Protein AF-0000000068186799 (afdb_homodimer)

Structure (mmCIF, N/CA/C/O backbone):
data_AF-0000000068186799-model_v1
#
loop_
_entity.id
_entity.type
_entity.pdbx_description
1 polymer 'Sepiapterin reductase'
#
loop_
_atom_site.group_PDB
_atom_site.id
_atom_site.type_symbol
_atom_site.label_atom_id
_atom_site.label_alt_id
_atom_site.label_comp_id
_atom_site.label_asym_id
_atom_site.label_entity_id
_atom_site.label_seq_id
_atom_site.pdbx_PDB_ins_code
_atom_site.Cartn_x
_atom_site.Cartn_y
_atom_site.Cartn_z
_atom_site.occupancy
_atom_site.B_iso_or_equiv
_atom_site.auth_seq_id
_atom_site.auth_comp_id
_atom_site.auth_asym_id
_atom_site.auth_atom_id
_atom_site.pdbx_PDB_model_num
ATOM 1 N N . MET A 1 1 ? 5.91 23.859 26.328 1 70.94 1 MET A N 1
ATOM 2 C CA . MET A 1 1 ? 6.125 25.172 25.75 1 70.94 1 MET A CA 1
ATOM 3 C C . MET A 1 1 ? 4.809 25.781 25.281 1 70.94 1 MET A C 1
ATOM 5 O O . MET A 1 1 ? 3.934 25.078 24.781 1 70.94 1 MET A O 1
ATOM 9 N N . PRO A 1 2 ? 4.645 27.031 25.562 1 89.44 2 PRO A N 1
ATOM 10 C CA . PRO A 1 2 ? 3.4 27.672 25.125 1 89.44 2 PRO A CA 1
ATOM 11 C C . PRO A 1 2 ? 3.221 27.641 23.609 1 89.44 2 PRO A C 1
ATOM 13 O O . PRO A 1 2 ? 4.199 27.719 22.875 1 89.44 2 PRO A O 1
ATOM 16 N N . VAL A 1 3 ? 2.021 27.391 23.141 1 94.75 3 VAL A N 1
ATOM 17 C CA . VAL A 1 3 ? 1.684 27.422 21.719 1 94.75 3 VAL A CA 1
ATOM 18 C C . VAL A 1 3 ? 1.027 28.766 21.375 1 94.75 3 VAL A C 1
ATOM 20 O O . VAL A 1 3 ? -0.119 29.016 21.75 1 94.75 3 VAL A O 1
ATOM 23 N N . THR A 1 4 ? 1.77 29.609 20.719 1 95.75 4 THR A N 1
ATOM 24 C CA . THR A 1 4 ? 1.257 30.922 20.344 1 95.75 4 THR A CA 1
ATOM 25 C C . THR A 1 4 ? 0.838 30.953 18.875 1 95.75 4 THR A C 1
ATOM 27 O O . THR A 1 4 ? -0.163 31.578 18.531 1 95.75 4 THR A O 1
ATOM 30 N N . ASN A 1 5 ? 1.596 30.312 18.031 1 96.44 5 ASN A N 1
ATOM 31 C CA . ASN A 1 5 ? 1.354 30.266 16.594 1 96.44 5 ASN A CA 1
ATOM 32 C C . ASN A 1 5 ? 1.252 28.828 16.094 1 96.44 5 ASN A C 1
ATOM 34 O O . ASN A 1 5 ? 2.148 28.016 16.328 1 96.44 5 ASN A O 1
ATOM 38 N N . LEU A 1 6 ? 0.117 28.547 15.344 1 96.62 6 LEU A N 1
ATOM 39 C CA . LEU A 1 6 ? -0.146 27.219 14.797 1 96.62 6 LEU A CA 1
ATOM 40 C C . LEU A 1 6 ? -0.21 27.25 13.273 1 96.62 6 LEU A C 1
ATOM 42 O O . LEU A 1 6 ? -0.893 28.109 12.703 1 96.62 6 LEU A O 1
ATOM 46 N N . LEU A 1 7 ? 0.562 26.406 12.648 1 97.44 7 LEU A N 1
ATOM 47 C CA . LEU A 1 7 ? 0.401 26.125 11.227 1 97.44 7 LEU A CA 1
ATOM 48 C C . LEU A 1 7 ? -0.341 24.812 11.008 1 97.44 7 LEU A C 1
ATOM 50 O O . LEU A 1 7 ? 0.092 23.766 11.492 1 97.44 7 LEU A O 1
ATOM 54 N N . LEU A 1 8 ? -1.488 24.875 10.336 1 98 8 LEU A N 1
ATOM 55 C CA . LEU A 1 8 ? -2.32 23.719 10.023 1 98 8 LEU A CA 1
ATOM 56 C C . LEU A 1 8 ? -2.426 23.516 8.516 1 98 8 LEU A C 1
ATOM 58 O O . LEU A 1 8 ? -2.875 24.406 7.797 1 98 8 LEU A O 1
ATOM 62 N N . VAL A 1 9 ? -1.912 22.422 8.047 1 98.12 9 VAL A N 1
ATOM 63 C CA . VAL A 1 9 ? -2.035 22.047 6.641 1 98.12 9 VAL A CA 1
ATOM 64 C C . VAL A 1 9 ? -2.943 20.828 6.508 1 98.12 9 VAL A C 1
ATOM 66 O O . VAL A 1 9 ? -2.709 19.797 7.145 1 98.12 9 VAL A O 1
ATOM 69 N N . ILE A 1 10 ? -4.016 20.938 5.73 1 98.44 10 ILE A N 1
ATOM 70 C CA . ILE A 1 10 ? -4.969 19.844 5.586 1 98.44 10 ILE A CA 1
ATOM 71 C C . ILE A 1 10 ? -5.191 19.547 4.105 1 98.44 10 ILE A C 1
ATOM 73 O O . ILE A 1 10 ? -5.512 20.438 3.326 1 98.44 10 ILE A O 1
ATOM 77 N N . THR A 1 11 ? -4.984 18.312 3.729 1 98.12 11 THR A N 1
ATOM 78 C CA . THR A 1 11 ? -5.406 17.875 2.402 1 98.12 11 THR A CA 1
ATOM 79 C C . THR A 1 11 ? -6.832 17.328 2.439 1 98.12 11 THR A C 1
ATOM 81 O O . THR A 1 11 ? -7.254 16.766 3.443 1 98.12 11 THR A O 1
ATOM 84 N N . GLY A 1 12 ? -7.562 17.484 1.338 1 95.94 12 GLY A N 1
ATOM 85 C CA . GLY A 1 12 ? -8.953 17.047 1.319 1 95.94 12 GLY A CA 1
ATOM 86 C C . GLY A 1 12 ? -9.836 17.844 2.26 1 95.94 12 GLY A C 1
ATOM 87 O O . GLY A 1 12 ? -10.625 17.266 3.018 1 95.94 12 GLY A O 1
ATOM 88 N N . ALA A 1 13 ? -9.672 19.125 2.24 1 96.5 13 ALA A N 1
ATOM 89 C CA . ALA A 1 13 ? -10.297 19.969 3.246 1 96.5 13 ALA A CA 1
ATOM 90 C C . ALA A 1 13 ? -11.609 20.562 2.73 1 96.5 13 ALA A C 1
ATOM 92 O O . ALA A 1 13 ? -12.219 21.406 3.387 1 96.5 13 ALA A O 1
ATOM 93 N N . SER A 1 14 ? -12.078 20.141 1.582 1 94.19 14 SER A N 1
ATOM 94 C CA . SER A 1 14 ? -13.203 20.812 0.94 1 94.19 14 SER A CA 1
ATOM 95 C C . SER A 1 14 ? -14.531 20.266 1.456 1 94.19 14 SER A C 1
ATOM 97 O O . SER A 1 14 ? -15.586 20.844 1.207 1 94.19 14 SER A O 1
ATOM 99 N N . ARG A 1 15 ? -14.547 19.125 2.096 1 89.19 15 ARG A N 1
ATOM 100 C CA . ARG A 1 15 ? -15.789 18.531 2.576 1 89.19 15 ARG A CA 1
ATOM 101 C C . ARG A 1 15 ? -15.508 17.469 3.635 1 89.19 15 ARG A C 1
ATOM 103 O O . ARG A 1 15 ? -14.352 17.203 3.961 1 89.19 15 ARG A O 1
ATOM 110 N N . GLY A 1 16 ? -16.562 17.031 4.273 1 90.31 16 GLY A N 1
ATOM 111 C CA . GLY A 1 16 ? -16.484 15.859 5.137 1 90.31 16 GLY A CA 1
ATOM 112 C C . GLY A 1 16 ? -15.602 16.062 6.348 1 90.31 16 GLY A C 1
ATOM 113 O O . GLY A 1 16 ? -15.719 17.078 7.047 1 90.31 16 GLY A O 1
ATOM 114 N N . LEU A 1 17 ? -14.82 15.062 6.59 1 90.25 17 LEU A N 1
ATOM 115 C CA . LEU A 1 17 ? -13.961 15.07 7.766 1 90.25 17 LEU A CA 1
ATOM 116 C C . LEU A 1 17 ? -12.922 16.188 7.672 1 90.25 17 LEU A C 1
ATOM 118 O O . LEU A 1 17 ? -12.586 16.812 8.68 1 90.25 17 LEU A O 1
ATOM 122 N N . GLY A 1 18 ? -12.43 16.422 6.402 1 95.06 18 GLY A N 1
ATOM 123 C CA . GLY A 1 18 ? -11.453 17.484 6.223 1 95.06 18 GLY A CA 1
ATOM 124 C C . GLY A 1 18 ? -11.969 18.844 6.648 1 95.06 18 GLY A C 1
ATOM 125 O O . GLY A 1 18 ? -11.258 19.594 7.324 1 95.06 18 GLY A O 1
ATOM 126 N N . ARG A 1 19 ? -13.156 19.125 6.273 1 94.81 19 ARG A N 1
ATOM 127 C CA . ARG A 1 19 ? -13.781 20.375 6.676 1 94.81 19 ARG A CA 1
ATOM 128 C C . ARG A 1 19 ? -14 20.422 8.188 1 94.81 19 ARG A C 1
ATOM 130 O O . ARG A 1 19 ? -13.734 21.453 8.828 1 94.81 19 ARG A O 1
ATOM 137 N N . ALA A 1 20 ? -14.438 19.297 8.719 1 93.31 20 ALA A N 1
ATOM 138 C CA . ALA A 1 20 ? -14.695 19.219 10.156 1 93.31 20 ALA A CA 1
ATOM 139 C C . ALA A 1 20 ? -13.414 19.438 10.953 1 93.31 20 ALA A C 1
ATOM 141 O O . ALA A 1 20 ? -13.422 20.141 11.969 1 93.31 20 ALA A O 1
ATOM 142 N N . ILE A 1 21 ? -12.344 18.875 10.5 1 95.62 21 ILE A N 1
ATOM 143 C CA . ILE A 1 21 ? -11.062 19.016 11.172 1 95.62 21 ILE A CA 1
ATOM 144 C C . ILE A 1 21 ? -10.594 20.469 11.102 1 95.62 21 ILE A C 1
ATOM 146 O O . ILE A 1 21 ? -10.164 21.047 12.102 1 95.62 21 ILE A O 1
ATOM 150 N N . ALA A 1 22 ? -10.719 21.047 9.898 1 96.56 22 ALA A N 1
ATOM 151 C CA . ALA A 1 22 ? -10.328 22.438 9.734 1 96.56 22 ALA A CA 1
ATOM 152 C C . ALA A 1 22 ? -11.109 23.344 10.688 1 96.56 22 ALA A C 1
ATOM 154 O O . ALA A 1 22 ? -10.516 24.172 11.383 1 96.56 22 ALA A O 1
ATOM 155 N N . ASN A 1 23 ? -12.344 23.141 10.75 1 94 23 ASN A N 1
ATOM 156 C CA . ASN A 1 23 ? -13.211 23.922 11.617 1 94 23 ASN A CA 1
ATOM 157 C C . ASN A 1 23 ? -12.844 23.734 13.094 1 94 23 ASN A C 1
ATOM 159 O O . ASN A 1 23 ? -12.82 24.703 13.852 1 94 23 ASN A O 1
ATOM 163 N N . GLU A 1 24 ? -12.609 22.547 13.445 1 93.38 24 GLU A N 1
ATOM 164 C CA . GLU A 1 24 ? -12.297 22.234 14.836 1 93.38 24 GLU A CA 1
ATOM 165 C C . GLU A 1 24 ? -10.953 22.844 15.25 1 93.38 24 GLU A C 1
ATOM 167 O O . GLU A 1 24 ? -10.852 23.453 16.312 1 93.38 24 GLU A O 1
ATOM 172 N N . PHE A 1 25 ? -9.938 22.719 14.414 1 94.62 25 PHE A N 1
ATOM 173 C CA . PHE A 1 25 ? -8.594 23.188 14.734 1 94.62 25 PHE A CA 1
ATOM 174 C C . PHE A 1 25 ? -8.547 24.719 14.75 1 94.62 25 PHE A C 1
ATOM 176 O O . PHE A 1 25 ? -7.711 25.312 15.438 1 94.62 25 PHE A O 1
ATOM 183 N N . CYS A 1 26 ? -9.398 25.344 13.992 1 93.25 26 CYS A N 1
ATOM 184 C CA . CYS A 1 26 ? -9.43 26.797 13.938 1 93.25 26 CYS A CA 1
ATOM 185 C C . CYS A 1 26 ? -10.445 27.359 14.93 1 93.25 26 CYS A C 1
ATOM 187 O O . CYS A 1 26 ? -10.594 28.578 15.062 1 93.25 26 CYS A O 1
ATOM 189 N N . GLY A 1 27 ? -11.125 26.484 15.633 1 87.62 27 GLY A N 1
ATOM 190 C CA . GLY A 1 27 ? -12.219 26.875 16.516 1 87.62 27 GLY A CA 1
ATOM 191 C C . GLY A 1 27 ? -11.773 27.188 17.922 1 87.62 27 GLY A C 1
ATOM 192 O O . GLY A 1 27 ? -10.602 26.984 18.266 1 87.62 27 GLY A O 1
ATOM 193 N N . PRO A 1 28 ? -12.703 27.656 18.688 1 81.06 28 PRO A N 1
ATOM 194 C CA . PRO A 1 28 ? -12.383 28.094 20.047 1 81.06 28 PRO A CA 1
ATOM 195 C C . PRO A 1 28 ? -12 26.938 20.969 1 81.06 28 PRO A C 1
ATOM 197 O O . PRO A 1 28 ? -11.336 27.156 21.984 1 81.06 28 PRO A O 1
ATOM 200 N N . SER A 1 29 ? -12.398 25.766 20.578 1 79.94 29 SER A N 1
ATOM 201 C CA . SER A 1 29 ? -12.078 24.625 21.422 1 79.94 29 SER A CA 1
ATOM 202 C C . SER A 1 29 ? -10.57 24.422 21.547 1 79.94 29 SER A C 1
ATOM 204 O O . SER A 1 29 ? -10.07 24.031 22.594 1 79.94 29 SER A O 1
ATOM 206 N N . LEU A 1 30 ? -9.836 24.75 20.594 1 84.19 30 LEU A N 1
ATOM 207 C CA . LEU A 1 30 ? -8.391 24.562 20.609 1 84.19 30 LEU A CA 1
ATOM 208 C C . LEU A 1 30 ? -7.723 25.516 21.594 1 84.19 30 LEU A C 1
ATOM 210 O O . LEU A 1 30 ? -6.711 25.156 22.203 1 84.19 30 LEU A O 1
ATOM 214 N N . SER A 1 31 ? -8.398 26.641 21.797 1 80.81 31 SER A N 1
ATOM 215 C CA . SER A 1 31 ? -7.867 27.625 22.734 1 80.81 31 SER A CA 1
ATOM 216 C C . SER A 1 31 ? -7.891 27.094 24.172 1 80.81 31 SER A C 1
ATOM 218 O O . SER A 1 31 ? -7.09 27.531 25 1 80.81 31 SER A O 1
ATOM 220 N N . GLY A 1 32 ? -8.797 26.188 24.328 1 84.12 32 GLY A N 1
ATOM 221 C CA . GLY A 1 32 ? -8.82 25.547 25.641 1 84.12 32 GLY A CA 1
ATOM 222 C C . GLY A 1 32 ? -7.582 24.719 25.922 1 84.12 32 GLY A C 1
ATOM 223 O O . GLY A 1 32 ? -7.094 24.688 27.062 1 84.12 32 GLY A O 1
ATOM 224 N N . TYR A 1 33 ? -7.008 24.172 24.938 1 87.69 33 TYR A N 1
ATOM 225 C CA . TYR A 1 33 ? -5.805 23.359 25.062 1 87.69 33 TYR A CA 1
ATOM 226 C C . TYR A 1 33 ? -4.551 24.219 25.031 1 87.69 33 TYR A C 1
ATOM 228 O O . TYR A 1 33 ? -3.545 23.891 25.672 1 87.69 33 TYR A O 1
ATOM 236 N N . TRP A 1 34 ? -4.617 25.25 24.281 1 92 34 TRP A N 1
ATOM 237 C CA . TRP A 1 34 ? -3.494 26.156 24.125 1 92 34 TRP A CA 1
ATOM 238 C C . TRP A 1 34 ? -3.908 27.594 24.469 1 92 34 TRP A C 1
ATOM 240 O O . TRP A 1 34 ? -4.191 28.391 23.578 1 92 34 TRP A O 1
ATOM 250 N N . PRO A 1 35 ? -3.826 27.922 25.781 1 89.94 35 PRO A N 1
ATOM 251 C CA . PRO A 1 35 ? -4.316 29.234 26.234 1 89.94 35 PRO A CA 1
ATOM 252 C C . PRO A 1 35 ? -3.539 30.391 25.625 1 89.94 35 PRO A C 1
ATOM 254 O O . PRO A 1 35 ? -4.047 31.516 25.562 1 89.94 35 PRO A O 1
ATOM 257 N N . SER A 1 36 ? -2.328 30.188 25.188 1 93.88 36 SER A N 1
ATOM 258 C CA . SER A 1 36 ? -1.491 31.266 24.641 1 93.88 36 SER A CA 1
ATOM 259 C C . SER A 1 36 ? -1.662 31.391 23.125 1 93.88 36 SER A C 1
ATOM 261 O O . SER A 1 36 ? -0.997 32.219 22.484 1 93.88 36 SER A O 1
ATOM 263 N N . LEU A 1 37 ? -2.502 30.578 22.547 1 94.38 37 LEU A N 1
ATOM 264 C CA . LEU A 1 37 ? -2.701 30.578 21.094 1 94.38 37 LEU A CA 1
ATOM 265 C C . LEU A 1 37 ? -3.252 31.922 20.625 1 94.38 37 LEU A C 1
ATOM 267 O O . LEU A 1 37 ? -4.258 32.406 21.141 1 94.38 37 LEU A O 1
ATOM 271 N N . ARG A 1 38 ? -2.596 32.5 19.625 1 93.31 38 ARG A N 1
ATOM 272 C CA . ARG A 1 38 ? -3.006 33.812 19.125 1 93.31 38 ARG A CA 1
ATOM 273 C C . ARG A 1 38 ? -3.188 33.812 17.609 1 93.31 38 ARG A C 1
ATOM 275 O O . ARG A 1 38 ? -3.994 34.562 17.078 1 93.31 38 ARG A O 1
ATOM 282 N N . TYR A 1 39 ? -2.447 32.875 17 1 94.94 39 TYR A N 1
ATOM 283 C CA . TYR A 1 39 ? -2.453 32.906 15.531 1 94.94 39 TYR A CA 1
ATOM 284 C C . TYR A 1 39 ? -2.562 31.484 14.977 1 94.94 39 TYR A C 1
ATOM 286 O O . TYR A 1 39 ? -1.921 30.562 15.484 1 94.94 39 TYR A O 1
ATOM 294 N N . ILE A 1 40 ? -3.43 31.328 13.969 1 96.25 40 ILE A N 1
ATOM 295 C CA . ILE A 1 40 ? -3.541 30.078 13.227 1 96.25 40 ILE A CA 1
ATOM 296 C C . ILE A 1 40 ? -3.455 30.359 11.727 1 96.25 40 ILE A C 1
ATOM 298 O O . ILE A 1 40 ? -4.199 31.188 11.203 1 96.25 40 ILE A O 1
ATOM 302 N N . ARG A 1 41 ? -2.545 29.781 11.094 1 96.94 41 ARG A N 1
ATOM 303 C CA . ARG A 1 41 ? -2.555 29.719 9.641 1 96.94 41 ARG A CA 1
ATOM 304 C C . ARG A 1 41 ? -3.047 28.359 9.148 1 96.94 41 ARG A C 1
ATOM 306 O O . ARG A 1 41 ? -2.383 27.344 9.352 1 96.94 41 ARG A O 1
ATOM 313 N N . ALA A 1 42 ? -4.18 28.375 8.547 1 97.81 42 ALA A N 1
ATOM 314 C CA . ALA A 1 42 ? -4.781 27.156 8.008 1 97.81 42 ALA A CA 1
ATOM 315 C C . ALA A 1 42 ? -4.609 27.094 6.492 1 97.81 42 ALA A C 1
ATOM 317 O O . ALA A 1 42 ? -5.203 27.891 5.758 1 97.81 42 ALA A O 1
ATOM 318 N N . VAL A 1 43 ? -3.785 26.172 6.062 1 98.25 43 VAL A N 1
ATOM 319 C CA . VAL A 1 43 ? -3.576 25.922 4.641 1 98.25 43 VAL A CA 1
ATOM 320 C C . VAL A 1 43 ? -4.441 24.734 4.191 1 98.25 43 VAL A C 1
ATOM 322 O O . VAL A 1 43 ? -4.172 23.594 4.551 1 98.25 43 VAL A O 1
ATOM 325 N N . LEU A 1 44 ? -5.465 25.031 3.41 1 98.5 44 LEU A N 1
ATOM 326 C CA . LEU A 1 44 ? -6.453 24.047 2.996 1 98.5 44 LEU A CA 1
ATOM 327 C C . LEU A 1 44 ? -6.246 23.656 1.538 1 98.5 44 LEU A C 1
ATOM 329 O O . LEU A 1 44 ? -6.258 24.516 0.651 1 98.5 44 LEU A O 1
ATOM 333 N N . ILE A 1 45 ? -6.027 22.391 1.351 1 98.19 45 ILE A N 1
ATOM 334 C CA . ILE A 1 45 ? -5.742 21.859 0.02 1 98.19 45 ILE A CA 1
ATOM 335 C C . ILE A 1 45 ? -6.848 20.891 -0.398 1 98.19 45 ILE A C 1
ATOM 337 O O . ILE A 1 45 ? -7.199 19.984 0.354 1 98.19 45 ILE A O 1
ATOM 341 N N . ALA A 1 46 ? -7.422 21.047 -1.519 1 97.06 46 ALA A N 1
ATOM 342 C CA . ALA A 1 46 ? -8.383 20.141 -2.135 1 97.06 46 ALA A CA 1
ATOM 343 C C . ALA A 1 46 ? -8.594 20.484 -3.609 1 97.06 46 ALA A C 1
ATOM 345 O O . ALA A 1 46 ? -8.102 21.516 -4.09 1 97.06 46 ALA A O 1
ATOM 346 N N . ARG A 1 47 ? -9.305 19.672 -4.305 1 93.06 47 ARG A N 1
ATOM 347 C CA . ARG A 1 47 ? -9.523 19.891 -5.73 1 93.06 47 ARG A CA 1
ATOM 348 C C . ARG A 1 47 ? -10.617 20.922 -5.961 1 93.06 47 ARG A C 1
ATOM 350 O O . ARG A 1 47 ? -10.523 21.734 -6.879 1 93.06 47 ARG A O 1
ATOM 357 N N . SER A 1 48 ? -11.609 20.969 -5.074 1 94.88 48 SER A N 1
ATOM 358 C CA . SER A 1 48 ? -12.805 21.797 -5.277 1 94.88 48 SER A CA 1
ATOM 359 C C . SER A 1 48 ? -12.617 23.188 -4.695 1 94.88 48 SER A C 1
ATOM 361 O O . SER A 1 48 ? -12.625 23.375 -3.477 1 94.88 48 SER A O 1
ATOM 363 N N . THR A 1 49 ? -12.57 24.141 -5.625 1 96.38 49 THR A N 1
ATOM 364 C CA . THR A 1 49 ? -12.438 25.516 -5.18 1 96.38 49 THR A CA 1
ATOM 365 C C . THR A 1 49 ? -13.664 25.938 -4.371 1 96.38 49 THR A C 1
ATOM 367 O O . THR A 1 49 ? -13.531 26.547 -3.305 1 96.38 49 THR A O 1
ATOM 370 N N . SER A 1 50 ? -14.797 25.609 -4.898 1 97.44 50 SER A N 1
ATOM 371 C CA . SER A 1 50 ? -16.031 25.969 -4.203 1 97.44 50 SER A CA 1
ATOM 372 C C . SER A 1 50 ? -16.109 25.297 -2.832 1 97.44 50 SER A C 1
ATOM 374 O O . SER A 1 50 ? -16.547 25.922 -1.858 1 97.44 50 SER A O 1
ATOM 376 N N . GLY A 1 51 ? -15.719 24.016 -2.758 1 96.81 51 GLY A N 1
ATOM 377 C CA . GLY A 1 51 ? -15.688 23.312 -1.487 1 96.81 51 GLY A CA 1
ATOM 378 C C . GLY A 1 51 ? -14.742 23.938 -0.478 1 96.81 51 GLY A C 1
ATOM 379 O O . GLY A 1 51 ? -15.062 24.031 0.709 1 96.81 51 GLY A O 1
ATOM 380 N N . LEU A 1 52 ? -13.609 24.375 -0.97 1 98.06 52 LEU A N 1
ATOM 381 C CA . LEU A 1 52 ? -12.641 25.047 -0.108 1 98.06 52 LEU A CA 1
ATOM 382 C C . LEU A 1 52 ? -13.203 26.359 0.43 1 98.06 52 LEU A C 1
ATOM 384 O O . LEU A 1 52 ? -13.016 26.688 1.604 1 98.06 52 LEU A O 1
ATOM 388 N N . GLU A 1 53 ? -13.883 27.094 -0.389 1 98 53 GLU A N 1
ATOM 389 C CA . GLU A 1 53 ? -14.508 28.359 0.033 1 98 53 GLU A CA 1
ATOM 390 C C . GLU A 1 53 ? -15.578 28.109 1.087 1 98 53 GLU A C 1
ATOM 392 O O . GLU A 1 53 ? -15.727 28.891 2.025 1 98 53 GLU A O 1
ATOM 397 N N . GLU A 1 54 ? -16.297 27.062 0.849 1 97.06 54 GLU A N 1
ATOM 398 C CA . GLU A 1 54 ? -17.297 26.703 1.851 1 97.06 54 GLU A CA 1
ATOM 399 C C . GLU A 1 54 ? -16.641 26.406 3.195 1 97.06 54 GLU A C 1
ATOM 401 O O . GLU A 1 54 ? -17.156 26.781 4.246 1 97.06 54 GLU A O 1
ATOM 406 N N . THR A 1 55 ? -15.516 25.672 3.145 1 97.31 55 THR A N 1
ATOM 407 C CA . THR A 1 55 ? -14.781 25.391 4.375 1 97.31 55 THR A CA 1
ATOM 408 C C . THR A 1 55 ? -14.305 26.672 5.031 1 97.31 55 THR A C 1
ATOM 410 O O . THR A 1 55 ? -14.438 26.844 6.246 1 97.31 55 THR A O 1
ATOM 413 N N . ARG A 1 56 ? -13.758 27.594 4.258 1 97.31 56 ARG A N 1
ATOM 414 C CA . ARG A 1 56 ? -13.328 28.891 4.789 1 97.31 56 ARG A CA 1
ATOM 415 C C . ARG A 1 56 ? -14.492 29.625 5.457 1 97.31 56 ARG A C 1
ATOM 417 O O . ARG A 1 56 ? -14.344 30.156 6.562 1 97.31 56 ARG A O 1
ATOM 424 N N . THR A 1 57 ? -15.641 29.609 4.828 1 96.31 57 THR A N 1
ATOM 425 C CA . THR A 1 57 ? -16.828 30.281 5.367 1 96.31 57 THR A CA 1
ATOM 426 C C . THR A 1 57 ? -17.234 29.656 6.699 1 96.31 57 THR A C 1
ATOM 428 O O . THR A 1 57 ? -17.594 30.359 7.637 1 96.31 57 THR A O 1
ATOM 431 N N . ALA A 1 58 ? -17.156 28.359 6.742 1 93.88 58 ALA A N 1
ATOM 432 C CA . ALA A 1 58 ? -17.484 27.656 7.977 1 93.88 58 ALA A CA 1
ATOM 433 C C . ALA A 1 58 ? -16.547 28.047 9.109 1 93.88 58 ALA A C 1
ATOM 435 O O . ALA A 1 58 ? -16.984 28.266 10.234 1 93.88 58 ALA A O 1
ATOM 436 N N . ILE A 1 59 ? -15.25 28.125 8.812 1 95.25 59 ILE A N 1
ATOM 437 C CA . ILE A 1 59 ? -14.242 28.516 9.797 1 95.25 59 ILE A CA 1
ATOM 438 C C . ILE A 1 59 ? -14.531 29.922 10.289 1 95.25 59 ILE A C 1
ATOM 440 O O . ILE A 1 59 ? -14.539 30.172 11.5 1 95.25 59 ILE A O 1
ATOM 444 N N . GLU A 1 60 ? -14.828 30.812 9.367 1 92.94 60 GLU A N 1
ATOM 445 C CA . GLU A 1 60 ? -15.078 32.219 9.703 1 92.94 60 GLU A CA 1
ATOM 446 C C . GLU A 1 60 ? -16.328 32.344 10.578 1 92.94 60 GLU A C 1
ATOM 448 O O . GLU A 1 60 ? -16.344 33.156 11.516 1 92.94 60 GLU A O 1
ATOM 453 N N . ALA A 1 61 ? -17.281 31.578 10.273 1 91.44 61 ALA A N 1
ATOM 454 C CA . ALA A 1 61 ? -18.516 31.609 11.047 1 91.44 61 ALA A CA 1
ATOM 455 C C . ALA A 1 61 ? -18.281 31.125 12.469 1 91.44 61 ALA A C 1
ATOM 457 O O . ALA A 1 61 ? -18.891 31.656 13.414 1 91.44 61 ALA A O 1
ATOM 458 N N . ASN A 1 62 ? -17.469 30.172 12.578 1 87.81 62 ASN A N 1
ATOM 459 C CA . ASN A 1 62 ? -17.203 29.547 13.875 1 87.81 62 ASN A CA 1
ATOM 460 C C . ASN A 1 62 ? -16.281 30.406 14.727 1 87.81 62 ASN A C 1
ATOM 462 O O . ASN A 1 62 ? -16.219 30.234 15.945 1 87.81 62 ASN A O 1
ATOM 466 N N . THR A 1 63 ? -15.523 31.312 14.125 1 85.69 63 THR A N 1
ATOM 467 C CA . THR A 1 63 ? -14.5 32.062 14.852 1 85.69 63 THR A CA 1
ATOM 468 C C . THR A 1 63 ? -14.844 33.531 14.914 1 85.69 63 THR A C 1
ATOM 470 O O . THR A 1 63 ? -14.008 34.344 15.305 1 85.69 63 THR A O 1
ATOM 473 N N . ARG A 1 64 ? -16.016 33.938 14.539 1 80.44 64 ARG A N 1
ATOM 474 C CA . ARG A 1 64 ? -16.422 35.312 14.469 1 80.44 64 ARG A CA 1
ATOM 475 C C . ARG A 1 64 ? -16.203 36.031 15.797 1 80.44 64 ARG A C 1
ATOM 477 O O . ARG A 1 64 ? -15.773 37.188 15.828 1 80.44 64 ARG A O 1
ATOM 484 N N . LYS A 1 65 ? -16.281 35.406 16.859 1 76.25 65 LYS A N 1
ATOM 485 C CA . LYS A 1 65 ? -16.203 36.094 18.156 1 76.25 65 LYS A CA 1
ATOM 486 C C . LYS A 1 65 ? -14.906 35.75 18.875 1 76.25 65 LYS A C 1
ATOM 488 O O . LYS A 1 65 ? -14.742 36.062 20.047 1 76.25 65 LYS A O 1
ATOM 493 N N . SER A 1 66 ? -13.977 35.156 18.094 1 78.25 66 SER A N 1
ATOM 494 C CA . SER A 1 66 ? -12.742 34.719 18.734 1 78.25 66 SER A CA 1
ATOM 495 C C . SER A 1 66 ? -11.648 35.781 18.594 1 78.25 66 SER A C 1
ATOM 497 O O . SER A 1 66 ? -11.672 36.594 17.656 1 78.25 66 SER A O 1
ATOM 499 N N . ASP A 1 67 ? -10.781 35.938 19.609 1 81.88 67 ASP A N 1
ATOM 500 C CA . ASP A 1 67 ? -9.617 36.812 19.547 1 81.88 67 ASP A CA 1
ATOM 501 C C . ASP A 1 67 ? -8.492 36.188 18.734 1 81.88 67 ASP A C 1
ATOM 503 O O . ASP A 1 67 ? -7.402 36.75 18.641 1 81.88 67 ASP A O 1
ATOM 507 N N . LEU A 1 68 ? -8.812 35.125 18.172 1 88.25 68 LEU A N 1
ATOM 508 C CA . LEU A 1 68 ? -7.805 34.406 17.391 1 88.25 68 LEU A CA 1
ATOM 509 C C . LEU A 1 68 ? -7.641 35.031 16.016 1 88.25 68 LEU A C 1
ATOM 511 O O . LEU A 1 68 ? -8.625 35.406 15.359 1 88.25 68 LEU A O 1
ATOM 515 N N . ASN A 1 69 ? -6.398 35.375 15.656 1 92.62 69 ASN A N 1
ATOM 516 C CA . ASN A 1 69 ? -6.086 35.75 14.281 1 92.62 69 ASN A CA 1
ATOM 517 C C . ASN A 1 69 ? -5.922 34.531 13.391 1 92.62 69 ASN A C 1
ATOM 519 O O . ASN A 1 69 ? -4.953 33.781 13.523 1 92.62 69 ASN A O 1
ATOM 523 N N . ILE A 1 70 ? -6.875 34.344 12.477 1 95.19 70 ILE A N 1
ATOM 524 C CA . ILE A 1 70 ? -6.867 33.125 11.641 1 95.19 70 ILE A CA 1
ATOM 525 C C . ILE A 1 70 ? -6.688 33.531 10.172 1 95.19 70 ILE A C 1
ATOM 527 O O . ILE A 1 70 ? -7.461 34.344 9.641 1 95.19 70 ILE A O 1
ATOM 531 N N . ARG A 1 71 ? -5.656 33.031 9.594 1 95.5 71 ARG A N 1
ATOM 532 C CA . ARG A 1 71 ? -5.445 33.156 8.156 1 95.5 71 ARG A CA 1
ATOM 533 C C . ARG A 1 71 ? -5.754 31.844 7.441 1 95.5 71 ARG A C 1
ATOM 535 O O . ARG A 1 71 ? -5.18 30.797 7.762 1 95.5 71 ARG A O 1
ATOM 542 N N . VAL A 1 72 ? -6.676 31.875 6.504 1 97.38 72 VAL A N 1
ATOM 543 C CA . VAL A 1 72 ? -7.043 30.672 5.754 1 97.38 72 VAL A CA 1
ATOM 544 C C . VAL A 1 72 ? -6.527 30.781 4.324 1 97.38 72 VAL A C 1
ATOM 546 O O . VAL A 1 72 ? -6.906 31.703 3.588 1 97.38 72 VAL A O 1
ATOM 549 N N . ASP A 1 73 ? -5.594 29.938 3.93 1 97.69 73 ASP A N 1
ATOM 550 C CA . ASP A 1 73 ? -5.078 29.828 2.568 1 97.69 73 ASP A CA 1
ATOM 551 C C . ASP A 1 73 ? -5.723 28.672 1.818 1 97.69 73 ASP A C 1
ATOM 553 O O . ASP A 1 73 ? -5.715 27.531 2.297 1 97.69 73 ASP A O 1
ATOM 557 N N . LEU A 1 74 ? -6.289 29.016 0.683 1 98.19 74 LEU A N 1
ATOM 558 C CA . LEU A 1 74 ? -6.934 27.984 -0.132 1 98.19 74 LEU A CA 1
ATOM 559 C C . LEU A 1 74 ? -6.062 27.609 -1.325 1 98.19 74 LEU A C 1
ATOM 561 O O . LEU A 1 74 ? -5.59 28.484 -2.053 1 98.19 74 LEU A O 1
ATOM 565 N N . HIS A 1 75 ? -5.789 26.359 -1.461 1 98.12 75 HIS A N 1
ATOM 566 C CA . HIS A 1 75 ? -5.043 25.844 -2.604 1 98.12 75 HIS A CA 1
ATOM 567 C C . HIS A 1 75 ? -5.84 24.781 -3.344 1 98.12 75 HIS A C 1
ATOM 569 O O . HIS A 1 75 ? -5.996 23.656 -2.85 1 98.12 75 HIS A O 1
ATOM 575 N N . SER A 1 76 ? -6.305 25.141 -4.508 1 97.5 76 SER A N 1
ATOM 576 C CA . SER A 1 76 ? -7 24.172 -5.355 1 97.5 76 SER A CA 1
ATOM 577 C C . SER A 1 76 ? -6.016 23.281 -6.102 1 97.5 76 SER A C 1
ATOM 579 O O . SER A 1 76 ? -5.492 23.656 -7.152 1 97.5 76 SER A O 1
ATOM 581 N N . ILE A 1 77 ? -5.758 22.109 -5.566 1 96.56 77 ILE A N 1
ATOM 582 C CA . ILE A 1 77 ? -4.773 21.172 -6.102 1 96.56 77 ILE A CA 1
ATOM 583 C C . ILE A 1 77 ? -5.406 19.781 -6.246 1 96.56 77 ILE A C 1
ATOM 585 O O . ILE A 1 77 ? -6.008 19.266 -5.301 1 96.56 77 ILE A O 1
ATOM 589 N N . ASP A 1 78 ? -5.324 19.297 -7.398 1 95.06 78 ASP A N 1
ATOM 590 C CA . ASP A 1 78 ? -5.664 17.891 -7.605 1 95.06 78 ASP A CA 1
ATOM 591 C C . ASP A 1 78 ? -4.5 16.984 -7.23 1 95.06 78 ASP A C 1
ATOM 593 O O . ASP A 1 78 ? -3.561 16.812 -8.016 1 95.06 78 ASP A O 1
ATOM 597 N N . LEU A 1 79 ? -4.613 16.359 -6.098 1 93.69 79 LEU A N 1
ATOM 598 C CA . LEU A 1 79 ? -3.521 15.555 -5.555 1 93.69 79 LEU A CA 1
ATOM 599 C C . LEU A 1 79 ? -3.326 14.281 -6.371 1 93.69 79 LEU A C 1
ATOM 601 O O . LEU A 1 79 ? -2.299 13.617 -6.246 1 93.69 79 LEU A O 1
ATOM 605 N N . SER A 1 80 ? -4.312 13.969 -7.164 1 90.38 80 SER A N 1
ATOM 606 C CA . SER A 1 80 ? -4.195 12.773 -7.988 1 90.38 80 SER A CA 1
ATOM 607 C C . SER A 1 80 ? -3.332 13.031 -9.219 1 90.38 80 SER A C 1
ATOM 609 O O . SER A 1 80 ? -2.918 12.094 -9.898 1 90.38 80 SER A O 1
ATOM 611 N N . ASP A 1 81 ? -3.137 14.289 -9.555 1 94.25 81 ASP A N 1
ATOM 612 C CA . ASP A 1 81 ? -2.283 14.633 -10.688 1 94.25 81 ASP A CA 1
ATOM 613 C C . ASP A 1 81 ? -0.814 14.68 -10.273 1 94.25 81 ASP A C 1
ATOM 615 O O . ASP A 1 81 ? -0.278 15.758 -10 1 94.25 81 ASP A O 1
ATOM 619 N N . LEU A 1 82 ? -0.169 13.531 -10.398 1 94.5 82 LEU A N 1
ATOM 620 C CA . LEU A 1 82 ? 1.202 13.406 -9.922 1 94.5 82 LEU A CA 1
ATOM 621 C C . LEU A 1 82 ? 2.164 14.195 -10.797 1 94.5 82 LEU A C 1
ATOM 623 O O . LEU A 1 82 ? 3.268 14.539 -10.367 1 94.5 82 LEU A O 1
ATOM 627 N N . ASN A 1 83 ? 1.776 14.492 -12 1 93.12 83 ASN A N 1
ATOM 628 C CA . ASN A 1 83 ? 2.654 15.211 -12.914 1 93.12 83 ASN A CA 1
ATOM 629 C C . ASN A 1 83 ? 2.906 16.641 -12.438 1 93.12 83 ASN A C 1
ATOM 631 O O . ASN A 1 83 ? 3.975 17.203 -12.68 1 93.12 83 ASN A O 1
ATOM 635 N N . THR A 1 84 ? 1.932 17.203 -11.734 1 94.56 84 THR A N 1
ATOM 636 C CA . THR A 1 84 ? 2.053 18.609 -11.32 1 94.56 84 THR A CA 1
ATOM 637 C C . THR A 1 84 ? 2.152 18.719 -9.805 1 94.56 84 THR A C 1
ATOM 639 O O . THR A 1 84 ? 2.33 19.812 -9.266 1 94.56 84 THR A O 1
ATOM 642 N N . LEU A 1 85 ? 2.08 17.625 -9.125 1 95.19 85 LEU A N 1
ATOM 643 C CA . LEU A 1 85 ? 1.949 17.625 -7.668 1 95.19 85 LEU A CA 1
ATOM 644 C C . LEU A 1 85 ? 3.156 18.281 -7.016 1 95.19 85 LEU A C 1
ATOM 646 O O . LEU A 1 85 ? 3.002 19.141 -6.145 1 95.19 85 LEU A O 1
ATOM 650 N N . ASP A 1 86 ? 4.316 17.922 -7.473 1 94 86 ASP A N 1
ATOM 651 C CA . ASP A 1 86 ? 5.539 18.422 -6.852 1 94 86 ASP A CA 1
ATOM 652 C C . ASP A 1 86 ? 5.621 19.938 -6.957 1 94 86 ASP A C 1
ATOM 654 O O . ASP A 1 86 ? 5.867 20.625 -5.961 1 94 86 ASP A O 1
ATOM 658 N N . HIS A 1 87 ? 5.359 20.453 -8.109 1 95.19 87 HIS A N 1
ATOM 659 C CA . HIS A 1 87 ? 5.414 21.891 -8.336 1 95.19 87 HIS A CA 1
ATOM 660 C C . HIS A 1 87 ? 4.332 22.609 -7.535 1 95.19 87 HIS A C 1
ATOM 662 O O . HIS A 1 87 ? 4.566 23.703 -7.016 1 95.19 87 HIS A O 1
A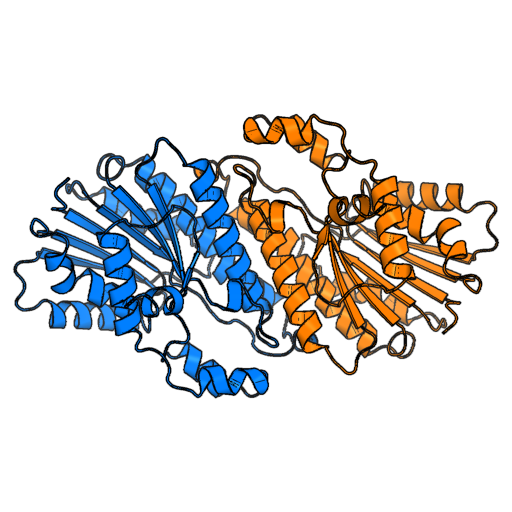TOM 668 N N . LYS A 1 88 ? 3.195 22.062 -7.457 1 96.38 88 LYS A N 1
ATOM 669 C CA . LYS A 1 88 ? 2.102 22.656 -6.707 1 96.38 88 LYS A CA 1
ATOM 670 C C . LYS A 1 88 ? 2.412 22.688 -5.211 1 96.38 88 LYS A C 1
ATOM 672 O O . LYS A 1 88 ? 2.127 23.688 -4.531 1 96.38 88 LYS A O 1
ATOM 677 N N . LEU A 1 89 ? 2.996 21.625 -4.723 1 96.19 89 LEU A N 1
ATOM 678 C CA . LEU A 1 89 ? 3.395 21.578 -3.318 1 96.19 89 LEU A CA 1
ATOM 679 C C . LEU A 1 89 ? 4.492 22.609 -3.037 1 96.19 89 LEU A C 1
ATOM 681 O O . LEU A 1 89 ? 4.508 23.219 -1.972 1 96.19 89 LEU A O 1
ATOM 685 N N . ASP A 1 90 ? 5.383 22.766 -4.031 1 95.25 90 ASP A N 1
ATOM 686 C CA . ASP A 1 90 ? 6.41 23.797 -3.898 1 95.25 90 ASP A CA 1
ATOM 687 C C . ASP A 1 90 ? 5.781 25.172 -3.678 1 95.25 90 ASP A C 1
ATOM 689 O O . ASP A 1 90 ? 6.215 25.922 -2.805 1 95.25 90 ASP A O 1
ATOM 693 N N . ALA A 1 91 ? 4.82 25.422 -4.445 1 95.75 91 ALA A N 1
ATOM 694 C CA . ALA A 1 91 ? 4.148 26.719 -4.34 1 95.75 91 ALA A CA 1
ATOM 695 C C . ALA A 1 91 ? 3.5 26.891 -2.969 1 95.75 91 ALA A C 1
ATOM 697 O O . ALA A 1 91 ? 3.557 27.969 -2.379 1 95.75 91 ALA A O 1
ATOM 698 N N . VAL A 1 92 ? 2.896 25.828 -2.441 1 96.44 92 VAL A N 1
ATOM 699 C CA . VAL A 1 92 ? 2.246 25.859 -1.136 1 96.44 92 VAL A CA 1
ATOM 700 C C . VAL A 1 92 ? 3.277 26.156 -0.05 1 96.44 92 VAL A C 1
ATOM 702 O O . VAL A 1 92 ? 3.094 27.078 0.755 1 96.44 92 VAL A O 1
ATOM 705 N N . PHE A 1 93 ? 4.398 25.422 -0.051 1 95.12 93 PHE A N 1
ATOM 706 C CA . PHE A 1 93 ? 5.391 25.547 1.014 1 95.12 93 PHE A CA 1
ATOM 707 C C . PHE A 1 93 ? 6.156 26.859 0.896 1 95.12 93 PHE A C 1
ATOM 709 O O . PHE A 1 93 ? 6.523 27.469 1.905 1 95.12 93 PHE A O 1
ATOM 716 N N . GLN A 1 94 ? 6.34 27.312 -0.357 1 93.94 94 GLN A N 1
ATOM 717 C CA . GLN A 1 94 ? 6.98 28.609 -0.559 1 93.94 94 GLN A CA 1
ATOM 718 C C . GLN A 1 94 ? 6.129 29.734 0.02 1 93.94 94 GLN A C 1
ATOM 720 O O . GLN A 1 94 ? 6.656 30.672 0.617 1 93.94 94 GLN A O 1
ATOM 725 N N . GLN A 1 95 ? 4.887 29.609 -0.174 1 94.06 95 GLN A N 1
ATOM 726 C CA . GLN A 1 95 ? 3.982 30.609 0.385 1 94.06 95 GLN A CA 1
ATOM 727 C C . GLN A 1 95 ? 4.074 30.641 1.908 1 94.06 95 GLN A C 1
ATOM 729 O O . GLN A 1 95 ? 4.051 31.719 2.514 1 94.06 95 GLN A O 1
ATOM 734 N N . ILE A 1 96 ? 4.168 29.5 2.535 1 93.75 96 ILE A N 1
ATOM 735 C CA . ILE A 1 96 ? 4.293 29.422 3.986 1 93.75 96 ILE A CA 1
ATOM 736 C C . ILE A 1 96 ? 5.637 30 4.426 1 93.75 96 ILE A C 1
ATOM 738 O O . ILE A 1 96 ? 5.711 30.734 5.41 1 93.75 96 ILE A O 1
ATOM 742 N N . GLN A 1 97 ? 6.625 29.688 3.666 1 90.69 97 GLN A N 1
ATOM 743 C CA . GLN A 1 97 ? 7.98 30.109 3.988 1 90.69 97 GLN A CA 1
ATOM 744 C C . GLN A 1 97 ? 8.117 31.641 3.916 1 90.69 97 GLN A C 1
ATOM 746 O O . GLN A 1 97 ? 8.953 32.219 4.602 1 90.69 97 GLN A O 1
ATOM 751 N N . ASN A 1 98 ? 7.312 32.219 3.104 1 89 98 ASN A N 1
ATOM 752 C CA . ASN A 1 98 ? 7.438 33.656 2.854 1 89 98 ASN A CA 1
ATOM 753 C C . ASN A 1 98 ? 6.832 34.469 3.988 1 89 98 ASN A C 1
ATOM 755 O O . ASN A 1 98 ? 6.969 35.688 4.016 1 89 98 ASN A O 1
ATOM 759 N N . ASP A 1 99 ? 6.273 33.75 4.938 1 85.12 99 ASP A N 1
ATOM 760 C CA . ASP A 1 99 ? 5.738 34.562 6.031 1 85.12 99 ASP A CA 1
ATOM 761 C C . ASP A 1 99 ? 6.773 34.75 7.141 1 85.12 99 ASP A C 1
ATOM 763 O O . ASP A 1 99 ? 7.871 34.188 7.066 1 85.12 99 ASP A O 1
ATOM 767 N N . GLN A 1 100 ? 6.605 35.719 8.047 1 86.88 100 GLN A N 1
ATOM 768 C CA . GLN A 1 100 ? 7.566 36.062 9.094 1 86.88 100 GLN A CA 1
ATOM 769 C C . GLN A 1 100 ? 7.141 35.5 10.445 1 86.88 100 GLN A C 1
ATOM 771 O O . GLN A 1 100 ? 7.602 35.969 11.492 1 86.88 100 GLN A O 1
ATOM 776 N N . ILE A 1 101 ? 6.344 34.531 10.391 1 93.44 101 ILE A N 1
ATOM 777 C CA . ILE A 1 101 ? 5.801 33.969 11.633 1 93.44 101 ILE A CA 1
ATOM 778 C C . ILE A 1 101 ? 6.559 32.719 12.008 1 93.44 101 ILE A C 1
ATOM 780 O O . ILE A 1 101 ? 6.734 31.812 11.18 1 93.44 101 ILE A O 1
ATOM 784 N N . LYS A 1 102 ? 7.062 32.688 13.227 1 94.81 102 LYS A N 1
ATOM 785 C CA . LYS A 1 102 ? 7.602 31.453 13.773 1 94.81 102 LYS A CA 1
ATOM 786 C C . LYS A 1 102 ? 6.504 30.609 14.414 1 94.81 102 LYS A C 1
ATOM 788 O O . LYS A 1 102 ? 5.75 31.094 15.258 1 94.81 102 LYS A O 1
ATOM 793 N N . TYR A 1 103 ? 6.461 29.375 14.055 1 96.44 103 TYR A N 1
ATOM 794 C CA . TYR A 1 103 ? 5.391 28.5 14.531 1 96.44 103 TYR A CA 1
ATOM 795 C C . TYR A 1 103 ? 5.863 27.641 15.695 1 96.44 103 TYR A C 1
ATOM 797 O O . TYR A 1 103 ? 7 27.172 15.703 1 96.44 103 TYR A O 1
ATOM 805 N N . ASP A 1 104 ? 4.988 27.531 16.641 1 96.25 104 ASP A N 1
ATOM 806 C CA . ASP A 1 104 ? 5.262 26.672 17.781 1 96.25 104 ASP A CA 1
ATOM 807 C C . ASP A 1 104 ? 4.762 25.25 17.531 1 96.25 104 ASP A C 1
ATOM 809 O O . ASP A 1 104 ? 5.312 24.281 18.062 1 96.25 104 ASP A O 1
ATOM 813 N N . ARG A 1 105 ? 3.682 25.156 16.797 1 96.56 105 ARG A N 1
ATOM 814 C CA . ARG A 1 105 ? 3.053 23.891 16.422 1 96.56 105 ARG A CA 1
ATOM 815 C C . ARG A 1 105 ? 2.781 23.844 14.922 1 96.56 105 ARG A C 1
ATOM 817 O O . ARG A 1 105 ? 2.381 24.844 14.32 1 96.56 105 ARG A O 1
ATOM 824 N N . VAL A 1 106 ? 3.15 22.734 14.406 1 97.06 106 VAL A N 1
ATOM 825 C CA . VAL A 1 106 ? 2.881 22.484 12.992 1 97.06 106 VAL A CA 1
ATOM 826 C C . VAL A 1 106 ? 2.154 21.156 12.828 1 97.06 106 VAL A C 1
ATOM 828 O O . VAL A 1 106 ? 2.582 20.125 13.375 1 97.06 106 VAL A O 1
ATOM 831 N N . VAL A 1 107 ? 1.009 21.172 12.102 1 97.62 107 VAL A N 1
ATOM 832 C CA . VAL A 1 107 ? 0.202 19.969 11.938 1 97.62 107 VAL A CA 1
ATOM 833 C C . VAL A 1 107 ? -0.106 19.75 10.453 1 97.62 107 VAL A C 1
ATOM 835 O O . VAL A 1 107 ? -0.604 20.656 9.781 1 97.62 107 VAL A O 1
ATOM 838 N N . LEU A 1 108 ? 0.273 18.641 9.969 1 98 108 LEU A N 1
ATOM 839 C CA . LEU A 1 108 ? -0.199 18.172 8.672 1 98 108 LEU A CA 1
ATOM 840 C C . LEU A 1 108 ? -1.271 17.094 8.836 1 98 108 LEU A C 1
ATOM 842 O O . LEU A 1 108 ? -1.063 16.109 9.547 1 98 108 LEU A O 1
ATOM 846 N N . VAL A 1 109 ? -2.412 17.312 8.234 1 97.94 109 VAL A N 1
ATOM 847 C CA . VAL A 1 109 ? -3.457 16.297 8.203 1 97.94 109 VAL A CA 1
ATOM 848 C C . VAL A 1 109 ? -3.637 15.789 6.781 1 97.94 109 VAL A C 1
ATOM 850 O O . VAL A 1 109 ? -4.258 16.453 5.949 1 97.94 109 VAL A O 1
ATOM 853 N N . ASN A 1 110 ? -3.076 14.617 6.555 1 96.5 110 ASN A N 1
ATOM 854 C CA . ASN A 1 110 ? -3.342 13.906 5.309 1 96.5 110 ASN A CA 1
ATOM 855 C C . ASN A 1 110 ? -4.723 13.258 5.316 1 96.5 110 ASN A C 1
ATOM 857 O O . ASN A 1 110 ? -4.863 12.086 5.672 1 96.5 110 ASN A O 1
ATOM 861 N N . ASN A 1 111 ? -5.66 14.039 4.859 1 94.62 111 ASN A N 1
ATOM 862 C CA . ASN A 1 111 ? -7.051 13.594 4.91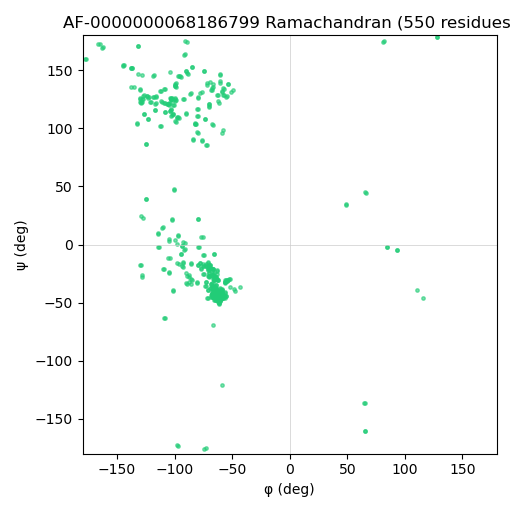8 1 94.62 111 ASN A CA 1
ATOM 863 C C . ASN A 1 111 ? -7.559 13.172 3.543 1 94.62 111 ASN A C 1
ATOM 865 O O . ASN A 1 111 ? -8.492 12.375 3.441 1 94.62 111 ASN A O 1
ATOM 869 N N . ALA A 1 112 ? -6.918 13.711 2.51 1 91.94 112 ALA A N 1
ATOM 870 C CA . ALA A 1 112 ? -7.367 13.406 1.153 1 91.94 112 ALA A CA 1
ATOM 871 C C . ALA A 1 112 ? -7.332 11.898 0.897 1 91.94 112 ALA A C 1
ATOM 873 O O . ALA A 1 112 ? -6.375 11.219 1.275 1 91.94 112 ALA A O 1
ATOM 874 N N . GLY A 1 113 ? -8.367 11.383 0.321 1 86 113 GLY A N 1
ATOM 875 C CA . GLY A 1 113 ? -8.477 9.984 -0.042 1 86 113 GLY A CA 1
ATOM 876 C C . GLY A 1 113 ? -9.773 9.648 -0.759 1 86 113 GLY A C 1
ATOM 877 O O . GLY A 1 113 ? -10.727 10.43 -0.729 1 86 113 GLY A O 1
ATOM 878 N N . SER A 1 114 ? -9.734 8.609 -1.421 1 78.69 114 SER A N 1
ATOM 879 C CA . SER A 1 114 ? -10.914 8.117 -2.129 1 78.69 114 SER A CA 1
ATOM 880 C C . SER A 1 114 ? -11.07 6.605 -1.969 1 78.69 114 SER A C 1
ATOM 882 O O . SER A 1 114 ? -10.086 5.898 -1.752 1 78.69 114 SER A O 1
ATOM 884 N N . LEU A 1 115 ? -12.273 6.191 -2.041 1 74.31 115 LEU A N 1
ATOM 885 C CA . LEU A 1 115 ? -12.578 4.77 -1.921 1 74.31 115 LEU A CA 1
ATOM 886 C C . LEU A 1 115 ? -12.109 4.008 -3.156 1 74.31 115 LEU A C 1
ATOM 888 O O . LEU A 1 115 ? -11.797 2.818 -3.074 1 74.31 115 LEU A O 1
ATOM 892 N N . GLY A 1 116 ? -11.93 4.691 -4.203 1 70 116 GLY A N 1
ATOM 893 C CA . GLY A 1 116 ? -11.688 4.016 -5.469 1 70 116 GLY A CA 1
ATOM 894 C C . GLY A 1 116 ? -12.875 3.195 -5.941 1 70 116 GLY A C 1
ATOM 895 O O . GLY A 1 116 ? -14.023 3.512 -5.621 1 70 116 GLY A O 1
ATOM 896 N N . ALA A 1 117 ? -12.562 2.266 -6.844 1 70.62 117 ALA A N 1
ATOM 897 C CA . ALA A 1 117 ? -13.617 1.406 -7.367 1 70.62 117 ALA A CA 1
ATOM 898 C C . ALA A 1 117 ? -14.102 0.423 -6.305 1 70.62 117 ALA A C 1
ATOM 900 O O . ALA A 1 117 ? -13.305 -0.285 -5.695 1 70.62 117 ALA A O 1
ATOM 901 N N . LEU A 1 118 ? -15.352 0.525 -6.031 1 69.31 118 LEU A N 1
ATOM 902 C CA . LEU A 1 118 ? -15.953 -0.396 -5.074 1 69.31 118 LEU A CA 1
ATOM 903 C C . LEU A 1 118 ? -16.453 -1.653 -5.773 1 69.31 118 LEU A C 1
ATOM 905 O O . LEU A 1 118 ? -16.797 -1.617 -6.957 1 69.31 118 LEU A O 1
ATOM 909 N N . GLY A 1 119 ? -16.359 -2.744 -5.02 1 74.25 119 GLY A N 1
ATOM 910 C CA . GLY A 1 119 ? -16.859 -4.008 -5.555 1 74.25 119 GLY A CA 1
ATOM 911 C C . GLY A 1 119 ? -15.836 -5.125 -5.465 1 74.25 119 GLY A C 1
ATOM 912 O O . GLY A 1 119 ? -14.719 -4.922 -4.977 1 74.25 119 GLY A O 1
ATOM 913 N N . PRO A 1 120 ? -16.344 -6.234 -5.926 1 79.31 120 PRO A N 1
ATOM 914 C CA . PRO A 1 120 ? -15.438 -7.379 -5.887 1 79.31 120 PRO A CA 1
ATOM 915 C C . PRO A 1 120 ? -14.18 -7.156 -6.719 1 79.31 120 PRO A C 1
ATOM 917 O O . PRO A 1 120 ? -14.234 -6.504 -7.766 1 79.31 120 PRO A O 1
ATOM 920 N N . CYS A 1 121 ? -13.109 -7.703 -6.258 1 82.31 121 CYS A N 1
ATOM 921 C CA . CYS A 1 121 ? -11.812 -7.555 -6.898 1 82.31 121 CYS A CA 1
ATOM 922 C C . CYS A 1 121 ? -11.867 -8.008 -8.352 1 82.31 121 CYS A C 1
ATOM 924 O O . CYS A 1 121 ? -11.219 -7.414 -9.219 1 82.31 121 CYS A O 1
ATOM 926 N N . LEU A 1 122 ? -12.711 -9 -8.641 1 84.12 122 LEU A N 1
ATOM 927 C CA . LEU A 1 122 ? -12.781 -9.57 -9.984 1 84.12 122 LEU A CA 1
ATOM 928 C C . LEU A 1 122 ? -13.523 -8.633 -10.93 1 84.12 122 LEU A C 1
ATOM 930 O O . LEU A 1 122 ? -13.438 -8.773 -12.148 1 84.12 122 LEU A O 1
ATOM 934 N N . GLU A 1 123 ? -14.234 -7.711 -10.273 1 78.06 123 GLU A N 1
ATOM 935 C CA . GLU A 1 123 ? -15 -6.762 -11.07 1 78.06 123 GLU A CA 1
ATOM 936 C C . GLU A 1 123 ? -14.266 -5.43 -11.203 1 78.06 123 GLU A C 1
ATOM 938 O O . GLU A 1 123 ? -14.797 -4.477 -11.773 1 78.06 123 GLU A O 1
ATOM 943 N N . SER A 1 124 ? -13.102 -5.457 -10.648 1 66.25 124 SER A N 1
ATOM 944 C CA . SER A 1 124 ? -12.32 -4.227 -10.727 1 66.25 124 SER A CA 1
ATOM 945 C C . SER A 1 124 ? -12.234 -3.709 -12.156 1 66.25 124 SER A C 1
ATOM 947 O O . SER A 1 124 ? -11.961 -4.473 -13.086 1 66.25 124 SER A O 1
ATOM 949 N N . PRO A 1 125 ? -12.516 -2.404 -12.375 1 66.62 125 PRO A N 1
ATOM 950 C CA . PRO A 1 125 ? -12.781 -1.921 -13.734 1 66.62 125 PRO A CA 1
ATOM 951 C C . PRO A 1 125 ? -11.547 -2.002 -14.633 1 66.62 125 PRO A C 1
ATOM 953 O O . PRO A 1 125 ? -11.609 -2.58 -15.719 1 66.62 125 PRO A O 1
ATOM 956 N N . SER A 1 126 ? -10.492 -1.188 -14.43 1 87.69 126 SER A N 1
ATOM 957 C CA . SER A 1 126 ? -9.367 -1.164 -15.359 1 87.69 126 SER A CA 1
ATOM 958 C C . SER A 1 126 ? -8.055 -0.93 -14.633 1 87.69 126 SER A C 1
ATOM 960 O O . SER A 1 126 ? -8.039 -0.467 -13.492 1 87.69 126 SER A O 1
ATOM 962 N N . LEU A 1 127 ? -7.059 -1.406 -15.258 1 92.62 127 LEU A N 1
ATOM 963 C CA . LEU A 1 127 ? -5.723 -1.122 -14.742 1 92.62 127 LEU A CA 1
ATOM 964 C C . LEU A 1 127 ? -5.535 0.374 -14.523 1 92.62 127 LEU A C 1
ATOM 966 O O . LEU A 1 127 ? -4.918 0.785 -13.531 1 92.62 127 LEU A O 1
ATOM 970 N N . SER A 1 128 ? -6.098 1.085 -15.391 1 91.81 128 SER A N 1
ATOM 971 C CA . SER A 1 128 ? -5.992 2.537 -15.289 1 91.81 128 SER A CA 1
ATOM 972 C C . SER A 1 128 ? -6.68 3.057 -14.031 1 91.81 128 SER A C 1
ATOM 974 O O . SER A 1 128 ? -6.145 3.918 -13.336 1 91.81 128 SER A O 1
ATOM 976 N N . ASP A 1 129 ? -7.812 2.523 -13.734 1 89.56 129 ASP A N 1
ATOM 977 C CA . ASP A 1 129 ? -8.547 2.926 -12.539 1 89.56 129 ASP A CA 1
ATOM 978 C C . ASP A 1 129 ? -7.781 2.533 -11.273 1 89.56 129 ASP A C 1
ATOM 980 O O . ASP A 1 129 ? -7.715 3.307 -10.312 1 89.56 129 ASP A O 1
ATOM 984 N N . MET A 1 130 ? -7.305 1.375 -11.281 1 90.88 130 MET A N 1
ATOM 985 C CA . MET A 1 130 ? -6.523 0.909 -10.141 1 90.88 130 MET A CA 1
ATOM 986 C C . MET A 1 130 ? -5.301 1.792 -9.914 1 90.88 130 MET A C 1
ATOM 988 O O . MET A 1 130 ? -5.016 2.195 -8.789 1 90.88 130 MET A O 1
ATOM 992 N N . ARG A 1 131 ? -4.648 2.053 -11 1 92.94 131 ARG A N 1
ATOM 993 C CA . ARG A 1 131 ? -3.463 2.9 -10.922 1 92.94 131 ARG A CA 1
ATOM 994 C C . ARG A 1 131 ? -3.809 4.273 -10.367 1 92.94 131 ARG A C 1
ATOM 996 O O . ARG A 1 131 ? -3.102 4.793 -9.5 1 92.94 131 ARG A O 1
ATOM 1003 N N . GLN A 1 132 ? -4.824 4.836 -10.867 1 91.94 132 GLN A N 1
ATOM 1004 C CA . GLN A 1 132 ? -5.242 6.16 -10.422 1 91.94 132 GLN A CA 1
ATOM 1005 C C . GLN A 1 132 ? -5.559 6.16 -8.93 1 91.94 132 GLN A C 1
ATOM 1007 O O . GLN A 1 132 ? -5.188 7.094 -8.211 1 91.94 132 GLN A O 1
ATOM 1012 N N . THR A 1 133 ? -6.219 5.141 -8.492 1 91.25 133 THR A N 1
ATOM 1013 C CA . THR A 1 133 ? -6.578 5.023 -7.082 1 91.25 133 THR A CA 1
ATOM 1014 C C . THR A 1 133 ? -5.332 4.902 -6.211 1 91.25 133 THR A C 1
ATOM 1016 O O . THR A 1 133 ? -5.215 5.578 -5.188 1 91.25 133 THR A O 1
ATOM 1019 N N . VAL A 1 134 ? -4.426 4.117 -6.645 1 93.25 134 VAL A N 1
ATOM 1020 C CA . VAL A 1 134 ? -3.193 3.9 -5.895 1 93.25 134 VAL A CA 1
ATOM 1021 C C . VAL A 1 134 ? -2.352 5.176 -5.906 1 93.25 134 VAL A C 1
ATOM 1023 O O . VAL A 1 134 ? -1.837 5.594 -4.867 1 93.25 134 VAL A O 1
ATOM 1026 N N . ASP A 1 135 ? -2.281 5.789 -7.066 1 94 135 ASP A N 1
ATOM 1027 C CA . ASP A 1 135 ? -1.528 7.035 -7.191 1 94 135 ASP A CA 1
ATOM 1028 C C . ASP A 1 135 ? -2.08 8.109 -6.25 1 94 135 ASP A C 1
ATOM 1030 O O . ASP A 1 135 ? -1.318 8.789 -5.566 1 94 135 ASP A O 1
ATOM 1034 N N . PHE A 1 136 ? -3.301 8.258 -6.195 1 93.75 136 PHE A N 1
ATOM 1035 C CA . PHE A 1 136 ? -3.955 9.297 -5.418 1 93.75 136 PHE A CA 1
ATOM 1036 C C . PHE A 1 136 ? -3.84 9.016 -3.926 1 93.75 136 PHE A C 1
ATOM 1038 O O . PHE A 1 136 ? -3.439 9.883 -3.148 1 93.75 136 PHE A O 1
ATOM 1045 N N . ASN A 1 137 ? -4.105 7.797 -3.557 1 92.75 137 ASN A N 1
ATOM 1046 C CA . ASN A 1 137 ? -4.238 7.477 -2.141 1 92.75 137 ASN A CA 1
ATOM 1047 C C . ASN A 1 137 ? -2.883 7.188 -1.503 1 92.75 137 ASN A C 1
ATOM 1049 O O . ASN A 1 137 ? -2.691 7.414 -0.307 1 92.75 137 ASN A O 1
ATOM 1053 N N . VAL A 1 138 ? -1.996 6.68 -2.279 1 93.69 138 VAL A N 1
ATOM 1054 C CA . VAL A 1 138 ? -0.733 6.242 -1.69 1 93.69 138 VAL A CA 1
ATOM 1055 C C . VAL A 1 138 ? 0.386 7.195 -2.109 1 93.69 138 VAL A C 1
ATOM 1057 O O . VAL A 1 138 ? 0.874 7.984 -1.297 1 93.69 138 VAL A O 1
ATOM 1060 N N . THR A 1 139 ? 0.637 7.246 -3.406 1 94.44 139 THR A N 1
ATOM 1061 C CA . THR A 1 139 ? 1.796 7.988 -3.891 1 94.44 139 THR A CA 1
ATOM 1062 C C . THR A 1 139 ? 1.697 9.461 -3.506 1 94.44 139 THR A C 1
ATOM 1064 O O . THR A 1 139 ? 2.654 10.039 -2.986 1 94.44 139 THR A O 1
ATOM 1067 N N . SER A 1 140 ? 0.56 10.031 -3.768 1 95.19 140 SER A N 1
ATOM 1068 C CA . SER A 1 140 ? 0.371 11.445 -3.473 1 95.19 140 SER A CA 1
ATOM 1069 C C . SER A 1 140 ? 0.499 11.727 -1.978 1 95.19 140 SER A C 1
ATOM 1071 O O . SER A 1 140 ? 1.142 12.695 -1.572 1 95.19 140 SER A O 1
ATOM 1073 N N . ALA A 1 141 ? -0.09 10.906 -1.162 1 94.31 141 ALA A N 1
ATOM 1074 C CA . ALA A 1 141 ? -0.072 11.086 0.287 1 94.31 141 ALA A CA 1
ATOM 1075 C C . ALA A 1 141 ? 1.342 10.93 0.841 1 94.31 141 ALA A C 1
ATOM 1077 O O . ALA A 1 141 ? 1.786 11.742 1.66 1 94.31 141 ALA A O 1
ATOM 1078 N N . LEU A 1 142 ? 2.025 9.852 0.403 1 93.62 142 LEU A N 1
ATOM 1079 C CA . LEU A 1 142 ? 3.391 9.617 0.866 1 93.62 142 LEU A CA 1
ATOM 1080 C C . LEU A 1 142 ? 4.305 10.773 0.464 1 93.62 142 LEU A C 1
ATOM 1082 O O . LEU A 1 142 ? 5.102 11.25 1.275 1 93.62 142 LEU A O 1
ATOM 1086 N N . TRP A 1 143 ? 4.129 11.188 -0.741 1 94.62 143 TRP A N 1
ATOM 1087 C CA . TRP A 1 143 ? 4.996 12.25 -1.239 1 94.62 143 TRP A CA 1
ATOM 1088 C C . TRP A 1 143 ? 4.715 13.562 -0.516 1 94.62 143 TRP A C 1
ATOM 1090 O O . TRP A 1 143 ? 5.641 14.312 -0.186 1 94.62 143 TRP A O 1
ATOM 1100 N N . THR A 1 144 ? 3.469 13.859 -0.309 1 95.62 144 THR A N 1
ATOM 1101 C CA . THR A 1 144 ? 3.09 15.047 0.445 1 95.62 144 THR A CA 1
ATOM 1102 C C . THR A 1 144 ? 3.732 15.039 1.829 1 95.62 144 THR A C 1
ATOM 1104 O O . THR A 1 144 ? 4.23 16.062 2.295 1 95.62 144 THR A O 1
ATOM 1107 N N . THR A 1 145 ? 3.742 13.898 2.447 1 94.38 145 THR A N 1
ATOM 1108 C CA . THR A 1 145 ? 4.348 13.734 3.764 1 94.38 145 THR A CA 1
ATOM 1109 C C . THR A 1 145 ? 5.848 14 3.705 1 94.38 145 THR A C 1
ATOM 1111 O O . THR A 1 145 ? 6.395 14.695 4.562 1 94.38 145 THR A O 1
ATOM 1114 N N . VAL A 1 146 ? 6.484 13.461 2.688 1 93.25 146 VAL A N 1
ATOM 1115 C CA . VAL A 1 146 ? 7.922 13.656 2.506 1 93.25 146 VAL A CA 1
ATOM 1116 C C . VAL A 1 146 ? 8.219 15.141 2.311 1 93.25 146 VAL A C 1
ATOM 1118 O O . VAL A 1 146 ? 9.102 15.688 2.967 1 93.25 146 VAL A O 1
ATOM 1121 N N . ARG A 1 147 ? 7.512 15.75 1.41 1 94.12 147 ARG A N 1
ATOM 1122 C CA . ARG A 1 147 ? 7.734 17.156 1.093 1 94.12 147 ARG A CA 1
ATOM 1123 C C . ARG A 1 147 ? 7.492 18.047 2.314 1 94.12 147 ARG A C 1
ATOM 1125 O O . ARG A 1 147 ? 8.242 18.984 2.559 1 94.12 147 ARG A O 1
ATOM 1132 N N . PHE A 1 148 ? 6.453 17.734 3.076 1 94.88 148 PHE A N 1
ATOM 1133 C CA . PHE A 1 148 ? 6.172 18.469 4.305 1 94.88 148 PHE A CA 1
ATOM 1134 C C . PHE A 1 148 ? 7.305 18.297 5.312 1 94.88 148 PHE A C 1
ATOM 1136 O O . PHE A 1 148 ? 7.75 19.266 5.926 1 94.88 148 PHE A O 1
ATOM 1143 N N . GLY A 1 149 ? 7.719 17.047 5.48 1 91.5 149 GLY A N 1
ATOM 1144 C CA . GLY A 1 149 ? 8.844 16.781 6.363 1 91.5 149 GLY A CA 1
ATOM 1145 C C . GLY A 1 149 ? 10.086 17.578 5.992 1 91.5 149 GLY A C 1
ATOM 1146 O O . GLY A 1 149 ? 10.75 18.141 6.863 1 91.5 149 GLY A O 1
ATOM 1147 N N . ARG A 1 150 ? 10.383 17.609 4.684 1 92.19 150 ARG A N 1
ATOM 1148 C CA . ARG A 1 150 ? 11.531 18.375 4.203 1 92.19 150 ARG A CA 1
ATOM 1149 C C . ARG A 1 150 ? 11.352 19.875 4.48 1 92.19 150 ARG A C 1
ATOM 1151 O O . ARG A 1 150 ? 12.297 20.547 4.895 1 92.19 150 ARG A O 1
ATOM 1158 N N . PHE A 1 151 ? 10.148 20.344 4.258 1 93.5 151 PHE A N 1
ATOM 1159 C CA . PHE A 1 151 ? 9.82 21.734 4.52 1 93.5 151 PHE A CA 1
ATOM 1160 C C . PHE A 1 151 ? 10.055 22.094 5.984 1 93.5 151 PHE A C 1
ATOM 1162 O O . PHE A 1 151 ? 10.695 23.094 6.297 1 93.5 151 PHE A O 1
ATOM 1169 N N . ILE A 1 152 ? 9.586 21.219 6.867 1 92.38 152 ILE A N 1
ATOM 1170 C CA . ILE A 1 152 ? 9.703 21.438 8.305 1 92.38 152 ILE A CA 1
ATOM 1171 C C . ILE A 1 152 ? 11.18 21.438 8.711 1 92.38 152 ILE A C 1
ATOM 1173 O O . ILE A 1 152 ? 11.625 22.281 9.484 1 92.38 152 ILE A O 1
ATOM 1177 N N . ARG A 1 153 ? 11.867 20.516 8.141 1 88.69 153 ARG A N 1
ATOM 1178 C CA . ARG A 1 153 ? 13.281 20.375 8.469 1 88.69 153 ARG A CA 1
ATOM 1179 C C . ARG A 1 153 ? 14.078 21.594 7.98 1 88.69 153 ARG A C 1
ATOM 1181 O O . ARG A 1 153 ? 14.961 22.078 8.688 1 88.69 153 ARG A O 1
ATOM 1188 N N . ASP A 1 154 ? 13.719 22.109 6.871 1 91 154 ASP A N 1
ATOM 1189 C CA . ASP A 1 154 ? 14.594 23.062 6.18 1 91 154 ASP A CA 1
ATOM 1190 C C . ASP A 1 154 ? 14.211 24.5 6.504 1 91 154 ASP A C 1
ATOM 1192 O O . ASP A 1 154 ? 14.984 25.422 6.258 1 91 154 ASP A O 1
ATOM 1196 N N . ASP A 1 155 ? 13.031 24.672 7.02 1 92.12 155 ASP A N 1
ATOM 1197 C CA . ASP A 1 155 ? 12.562 26.031 7.266 1 92.12 155 ASP A CA 1
ATOM 1198 C C . ASP A 1 155 ? 12.727 26.422 8.734 1 92.12 155 ASP A C 1
ATOM 1200 O O . ASP A 1 155 ? 12.102 25.812 9.609 1 92.12 155 ASP A O 1
ATOM 1204 N N . GLU A 1 156 ? 13.422 27.484 8.992 1 88.38 156 GLU A N 1
ATOM 1205 C CA . GLU A 1 156 ? 13.719 27.953 10.344 1 88.38 156 GLU A CA 1
ATOM 1206 C C . GLU A 1 156 ? 12.445 28.344 11.094 1 88.38 156 GLU A C 1
ATOM 1208 O O . GLU A 1 156 ? 12.414 28.344 12.32 1 88.38 156 GLU A O 1
ATOM 1213 N N . ARG A 1 157 ? 11.438 28.703 10.383 1 89.5 157 ARG A N 1
ATOM 1214 C CA . ARG A 1 157 ? 10.172 29.109 10.992 1 89.5 157 ARG A CA 1
ATOM 1215 C C . ARG A 1 157 ? 9.453 27.922 11.625 1 89.5 157 ARG A C 1
ATOM 1217 O O . ARG A 1 157 ? 8.57 28.094 12.461 1 89.5 157 ARG A O 1
ATOM 1224 N N . THR A 1 158 ? 9.891 26.703 11.203 1 91.38 158 THR A N 1
ATOM 1225 C CA . THR A 1 158 ? 9.109 25.531 11.594 1 91.38 158 THR A CA 1
ATOM 1226 C C . THR A 1 158 ? 10 24.453 12.203 1 91.38 158 THR A C 1
ATOM 1228 O O . THR A 1 158 ? 9.516 23.547 12.883 1 91.38 158 THR A O 1
ATOM 1231 N N . ASN A 1 159 ? 11.336 24.469 12.023 1 85.88 159 ASN A N 1
ATOM 1232 C CA . ASN A 1 159 ? 12.227 23.344 12.312 1 85.88 159 ASN A CA 1
ATOM 1233 C C . ASN A 1 159 ? 12.289 23.047 13.812 1 85.88 159 ASN A C 1
ATOM 1235 O O . ASN A 1 159 ? 12.609 21.938 14.211 1 85.88 159 ASN A O 1
ATOM 1239 N N . ASP A 1 160 ? 11.93 24.031 14.68 1 89.06 160 ASP A N 1
ATOM 1240 C CA . ASP A 1 160 ? 11.961 23.812 16.125 1 89.06 160 ASP A CA 1
ATOM 1241 C C . ASP A 1 160 ? 10.547 23.625 16.688 1 89.06 160 ASP A C 1
ATOM 1243 O O . ASP A 1 160 ? 10.367 23.469 17.891 1 89.06 160 ASP A O 1
ATOM 1247 N N . ALA A 1 161 ? 9.578 23.625 15.836 1 93.94 161 ALA A N 1
ATOM 1248 C CA . ALA A 1 161 ? 8.188 23.469 16.25 1 93.94 161 ALA A CA 1
ATOM 1249 C C . ALA A 1 161 ? 7.895 22.016 16.641 1 93.94 161 ALA A C 1
ATOM 1251 O O . ALA A 1 161 ? 8.57 21.094 16.172 1 93.94 161 ALA A O 1
ATOM 1252 N N . THR A 1 162 ? 6.996 21.859 17.547 1 94.62 162 THR A N 1
ATOM 1253 C CA . THR A 1 162 ? 6.402 20.531 17.688 1 94.62 162 THR A CA 1
ATOM 1254 C C . THR A 1 162 ? 5.512 20.203 16.5 1 94.62 162 THR A C 1
ATOM 1256 O O . THR A 1 162 ? 4.562 20.938 16.203 1 94.62 162 THR A O 1
ATOM 1259 N N . THR A 1 163 ? 5.898 19.172 15.828 1 95.94 163 THR A N 1
ATOM 1260 C CA . THR A 1 163 ? 5.215 18.828 14.578 1 95.94 163 THR A CA 1
ATOM 1261 C C . THR A 1 163 ? 4.434 17.531 14.727 1 95.94 163 THR A C 1
ATOM 1263 O O . THR A 1 163 ? 4.93 16.562 15.305 1 95.94 163 THR A O 1
ATOM 1266 N N . THR A 1 164 ? 3.178 17.562 14.281 1 96.19 164 THR A N 1
ATOM 1267 C CA . THR A 1 164 ? 2.369 16.344 14.203 1 96.19 164 THR A CA 1
ATOM 1268 C C . THR A 1 164 ? 1.906 16.109 12.766 1 96.19 164 THR A C 1
ATOM 1270 O O . THR A 1 164 ? 1.346 17 12.133 1 96.19 164 THR A O 1
ATOM 1273 N N . ILE A 1 165 ? 2.236 14.984 12.258 1 96.44 165 ILE A N 1
ATOM 1274 C CA . ILE A 1 165 ? 1.743 14.547 10.961 1 96.44 165 ILE A CA 1
ATOM 1275 C C . ILE A 1 165 ? 0.656 13.492 11.148 1 96.44 165 ILE A C 1
ATOM 1277 O O . ILE A 1 165 ? 0.923 12.398 11.656 1 96.44 165 ILE A O 1
ATOM 1281 N N . VAL A 1 166 ? -0.539 13.867 10.742 1 96.62 166 VAL A N 1
ATOM 1282 C CA . VAL A 1 166 ? -1.691 12.992 10.914 1 96.62 166 VAL A CA 1
ATOM 1283 C C . VAL A 1 166 ? -2.039 12.328 9.578 1 96.62 166 VAL A C 1
ATOM 1285 O O . VAL A 1 166 ? -2.146 13.008 8.555 1 96.62 166 VAL A O 1
ATOM 1288 N N . ASN A 1 167 ? -2.096 11.062 9.586 1 94.12 167 ASN A N 1
ATOM 1289 C CA . ASN A 1 167 ? -2.666 10.289 8.492 1 94.12 167 ASN A CA 1
ATOM 1290 C C . ASN A 1 167 ? -4.062 9.773 8.828 1 94.12 167 ASN A C 1
ATOM 1292 O O . ASN A 1 167 ? -4.23 9.016 9.789 1 94.12 167 ASN A O 1
ATOM 1296 N N . ILE A 1 168 ? -5.004 10.227 8.094 1 91.62 168 ILE A N 1
ATOM 1297 C CA . ILE A 1 168 ? -6.352 9.727 8.336 1 91.62 168 ILE A CA 1
ATOM 1298 C C . ILE A 1 168 ? -6.469 8.297 7.805 1 91.62 168 ILE A C 1
ATOM 1300 O O . ILE A 1 168 ? -6.5 8.086 6.59 1 91.62 168 ILE A O 1
ATOM 1304 N N . SER A 1 169 ? -6.531 7.418 8.719 1 83.75 169 SER A N 1
ATOM 1305 C CA . SER A 1 169 ? -6.594 5.984 8.453 1 83.75 169 SER A CA 1
ATOM 1306 C C . SER A 1 169 ? -8.031 5.477 8.5 1 83.75 169 SER A C 1
ATOM 1308 O O . SER A 1 169 ? -8.969 6.234 8.258 1 83.75 169 SER A O 1
ATOM 1310 N N . SER A 1 170 ? -8.25 4.277 8.422 1 67.31 170 SER A N 1
ATOM 1311 C CA . SER A 1 170 ? -9.539 3.594 8.5 1 67.31 170 SER A CA 1
ATOM 1312 C C . SER A 1 170 ? -9.414 2.254 9.219 1 67.31 170 SER A C 1
ATOM 1314 O O . SER A 1 170 ? -8.305 1.747 9.406 1 67.31 170 SER A O 1
ATOM 1316 N N . LEU A 1 171 ? -10.57 1.976 9.734 1 50.03 171 LEU A N 1
ATOM 1317 C CA . LEU A 1 171 ? -10.586 0.619 10.266 1 50.03 171 LEU A CA 1
ATOM 1318 C C . LEU A 1 171 ? -10.172 -0.392 9.203 1 50.03 171 LEU A C 1
ATOM 1320 O O . LEU A 1 171 ? -9.539 -1.402 9.508 1 50.03 171 LEU A O 1
ATOM 1324 N N . VAL A 1 172 ? -10.484 -0.065 8.047 1 47.91 172 VAL A N 1
ATOM 1325 C CA . VAL A 1 172 ? -10.258 -0.993 6.949 1 47.91 172 VAL A CA 1
ATOM 1326 C C . VAL A 1 172 ? -8.758 -1.148 6.703 1 47.91 172 VAL A C 1
ATOM 1328 O O . VAL A 1 172 ? -8.312 -2.131 6.102 1 47.91 172 VAL A O 1
ATOM 1331 N N . ALA A 1 173 ? -7.969 -0.279 7.18 1 44.5 173 ALA A N 1
ATOM 1332 C CA . ALA A 1 173 ? -6.52 -0.365 7.027 1 44.5 173 ALA A CA 1
ATOM 1333 C C . ALA A 1 173 ? -5.957 -1.543 7.816 1 44.5 173 ALA A C 1
ATOM 1335 O O . ALA A 1 173 ? -4.91 -2.092 7.465 1 44.5 173 ALA A O 1
ATOM 1336 N N . VAL A 1 174 ? -6.734 -1.834 8.844 1 42.59 174 VAL A N 1
ATOM 1337 C CA . VAL A 1 174 ? -6.219 -2.883 9.719 1 42.59 174 VAL A CA 1
ATOM 1338 C C . VAL A 1 174 ? -7.062 -4.145 9.562 1 42.59 174 VAL A C 1
ATOM 1340 O O . VAL A 1 174 ? -6.613 -5.246 9.891 1 42.59 174 VAL A O 1
ATOM 1343 N N . GLN A 1 175 ? -8.266 -3.965 9.07 1 46.19 175 GLN A N 1
ATOM 1344 C CA . GLN A 1 175 ? -9.125 -5.098 8.742 1 46.19 175 GLN A CA 1
ATOM 1345 C C . GLN A 1 175 ? -9.75 -4.93 7.359 1 46.19 175 GLN A C 1
ATOM 1347 O O . GLN A 1 175 ? -10.727 -4.203 7.199 1 46.19 175 GLN A O 1
ATOM 1352 N N . PRO A 1 176 ? -9.195 -5.66 6.457 1 53.66 176 PRO A N 1
ATOM 1353 C CA . PRO A 1 176 ? -9.703 -5.473 5.098 1 53.66 176 PRO A CA 1
ATOM 1354 C C . PRO A 1 176 ? -11.141 -5.953 4.93 1 53.66 176 PRO A C 1
ATOM 1356 O O . PRO A 1 176 ? -11.547 -6.938 5.555 1 53.66 176 PRO A O 1
ATOM 1359 N N . PHE A 1 177 ? -11.953 -5.066 4.285 1 59.38 177 PHE A N 1
ATOM 1360 C CA . PHE A 1 177 ? -13.344 -5.422 4.02 1 59.38 177 PHE A CA 1
ATOM 1361 C C . PHE A 1 177 ? -13.516 -5.895 2.58 1 59.38 177 PHE A C 1
ATOM 1363 O O . PHE A 1 177 ? -12.961 -5.301 1.655 1 59.38 177 PHE A O 1
ATOM 1370 N N . PRO A 1 178 ? -14.281 -6.945 2.516 1 62.06 178 PRO A N 1
ATOM 1371 C CA . PRO A 1 178 ? -14.641 -7.34 1.153 1 62.06 178 PRO A CA 1
ATOM 1372 C C . PRO A 1 178 ? -15.266 -6.191 0.356 1 62.06 178 PRO A C 1
ATOM 1374 O O . PRO A 1 178 ? -15.992 -5.371 0.916 1 62.06 178 PRO A O 1
ATOM 1377 N N . THR A 1 179 ? -14.945 -6 -0.859 1 67.31 179 THR A N 1
ATOM 1378 C CA . THR A 1 179 ? -15.453 -5.051 -1.844 1 67.31 179 THR A CA 1
ATOM 1379 C C . THR A 1 179 ? -14.75 -3.699 -1.705 1 67.31 179 THR A C 1
ATOM 1381 O O . THR A 1 179 ? -15.039 -2.768 -2.459 1 67.31 179 THR A O 1
ATOM 1384 N N . MET A 1 180 ? -13.891 -3.691 -0.712 1 70.94 180 MET A N 1
ATOM 1385 C CA . MET A 1 180 ? -13.078 -2.492 -0.543 1 70.94 180 MET A CA 1
ATOM 1386 C C . MET A 1 180 ? -11.594 -2.84 -0.538 1 70.94 180 MET A C 1
ATOM 1388 O O . MET A 1 180 ? -10.828 -2.314 0.274 1 70.94 180 MET A O 1
ATOM 1392 N N . ALA A 1 181 ? -11.367 -3.717 -1.374 1 78.56 181 ALA A N 1
ATOM 1393 C CA . ALA A 1 181 ? -10.023 -4.293 -1.335 1 78.56 181 ALA A CA 1
ATOM 1394 C C . ALA A 1 181 ? -8.969 -3.238 -1.646 1 78.56 181 ALA A C 1
ATOM 1396 O O . ALA A 1 181 ? -7.973 -3.117 -0.924 1 78.56 181 ALA A O 1
ATOM 1397 N N . ILE A 1 182 ? -9.211 -2.477 -2.691 1 81.06 182 ILE A N 1
ATOM 1398 C CA . ILE A 1 182 ? -8.211 -1.492 -3.086 1 81.06 182 ILE A CA 1
ATOM 1399 C C . ILE A 1 182 ? -8.094 -0.413 -2.012 1 81.06 182 ILE A C 1
ATOM 1401 O O . ILE A 1 182 ? -6.992 0.031 -1.685 1 81.06 182 ILE A O 1
ATOM 1405 N N . TYR A 1 183 ? -9.172 -0.049 -1.435 1 81.31 183 TYR A N 1
ATOM 1406 C CA . TYR A 1 183 ? -9.164 0.961 -0.382 1 81.31 183 TYR A CA 1
ATOM 1407 C C . TYR A 1 183 ? -8.422 0.456 0.852 1 81.31 183 TYR A C 1
ATOM 1409 O O . TYR A 1 183 ? -7.621 1.183 1.444 1 81.31 183 TYR A O 1
ATOM 1417 N N . SER A 1 184 ? -8.711 -0.727 1.163 1 81.19 184 SER A N 1
ATOM 1418 C CA . SER A 1 184 ? -8.008 -1.333 2.293 1 81.19 184 SER A CA 1
ATOM 1419 C C . SER A 1 184 ? -6.504 -1.365 2.057 1 81.19 184 SER A C 1
ATOM 1421 O O . SER A 1 184 ? -5.723 -1.059 2.961 1 81.19 184 SER A O 1
ATOM 1423 N N . ALA A 1 185 ? -6.191 -1.691 0.921 1 85.38 185 ALA A N 1
ATOM 1424 C CA . ALA A 1 185 ? -4.777 -1.805 0.56 1 85.38 185 ALA A CA 1
ATOM 1425 C C . ALA A 1 185 ? -4.078 -0.453 0.66 1 85.38 185 ALA A C 1
ATOM 1427 O O . ALA A 1 185 ? -2.977 -0.357 1.207 1 85.38 185 ALA A O 1
ATOM 1428 N N . VAL A 1 186 ? -4.695 0.529 0.188 1 86.44 186 VAL A N 1
ATOM 1429 C CA . VAL A 1 186 ? -4.062 1.842 0.139 1 86.44 186 VAL A CA 1
ATOM 1430 C C . VAL A 1 186 ? -3.939 2.41 1.551 1 86.44 186 VAL A C 1
ATOM 1432 O O . VAL A 1 186 ? -2.941 3.053 1.884 1 86.44 186 VAL A O 1
ATOM 1435 N N . LYS A 1 187 ? -4.918 2.188 2.309 1 86.19 187 LYS A N 1
ATOM 1436 C CA . LYS A 1 187 ? -4.852 2.662 3.689 1 86.19 187 LYS A CA 1
ATOM 1437 C C . LYS A 1 187 ? -3.781 1.91 4.477 1 86.19 187 LYS A C 1
ATOM 1439 O O . LYS A 1 187 ? -3.102 2.494 5.324 1 86.19 187 LYS A O 1
ATOM 1444 N N . ALA A 1 188 ? -3.654 0.669 4.234 1 84.25 188 ALA A N 1
ATOM 1445 C CA . ALA A 1 188 ? -2.602 -0.119 4.871 1 84.25 188 ALA A CA 1
ATOM 1446 C C . ALA A 1 188 ? -1.22 0.41 4.496 1 84.25 188 ALA A C 1
ATOM 1448 O O . ALA A 1 188 ? -0.33 0.492 5.348 1 84.25 188 ALA A O 1
ATOM 1449 N N . ALA A 1 189 ? -1.11 0.736 3.303 1 87.81 189 ALA A N 1
ATOM 1450 C CA . ALA A 1 189 ? 0.161 1.269 2.822 1 87.81 189 ALA A CA 1
ATOM 1451 C C . ALA A 1 189 ? 0.515 2.572 3.533 1 87.81 189 ALA A C 1
ATOM 1453 O O . ALA A 1 189 ? 1.648 2.75 3.986 1 87.81 189 ALA A O 1
ATOM 1454 N N . ARG A 1 190 ? -0.416 3.4 3.688 1 89.75 190 ARG A N 1
ATOM 1455 C CA . ARG A 1 190 ? -0.199 4.695 4.324 1 89.75 190 ARG A CA 1
ATOM 1456 C C . ARG A 1 190 ? 0.206 4.527 5.785 1 89.75 190 ARG A C 1
ATOM 1458 O O . ARG A 1 190 ? 1.144 5.176 6.254 1 89.75 190 ARG A O 1
ATOM 1465 N N . ASP A 1 191 ? -0.539 3.697 6.445 1 88.31 191 ASP A N 1
ATOM 1466 C CA . ASP A 1 191 ? -0.246 3.461 7.855 1 88.31 191 ASP A CA 1
ATOM 1467 C C . ASP A 1 191 ? 1.173 2.928 8.039 1 88.31 191 ASP A C 1
ATOM 1469 O O . ASP A 1 191 ? 1.905 3.393 8.914 1 88.31 191 ASP A O 1
ATOM 1473 N N . SER A 1 192 ? 1.502 1.983 7.207 1 86.75 192 SER A N 1
ATOM 1474 C CA . SER A 1 192 ? 2.816 1.354 7.297 1 86.75 192 SER A CA 1
ATOM 1475 C C . SER A 1 192 ? 3.93 2.359 7.027 1 86.75 192 SER A C 1
ATOM 1477 O O . SER A 1 192 ? 4.938 2.379 7.738 1 86.75 192 SER A O 1
ATOM 1479 N N . TYR A 1 193 ? 3.73 3.174 6.027 1 88.62 193 TYR A N 1
ATOM 1480 C CA . TYR A 1 193 ? 4.738 4.168 5.672 1 88.62 193 TYR A CA 1
ATOM 1481 C C . TYR A 1 193 ? 4.953 5.156 6.812 1 88.62 193 TYR A C 1
ATOM 1483 O O . TYR A 1 193 ? 6.09 5.469 7.168 1 88.62 193 TYR A O 1
ATOM 1491 N N . GLN A 1 194 ? 3.893 5.605 7.324 1 88.69 194 GLN A N 1
ATOM 1492 C CA . GLN A 1 194 ? 3.969 6.59 8.398 1 88.69 194 GLN A CA 1
ATOM 1493 C C . GLN A 1 194 ? 4.645 6.004 9.633 1 88.69 194 GLN A C 1
ATOM 1495 O O . GLN A 1 194 ? 5.418 6.688 10.312 1 88.69 194 GLN A O 1
ATOM 1500 N N . GLU A 1 195 ? 4.285 4.801 9.922 1 86.94 195 GLU A N 1
ATOM 1501 C CA . GLU A 1 195 ? 4.93 4.145 11.055 1 86.94 195 GLU A CA 1
ATOM 1502 C C . GLU A 1 195 ? 6.438 4.027 10.836 1 86.94 195 GLU A C 1
ATOM 1504 O O . GLU A 1 195 ? 7.223 4.301 11.742 1 86.94 195 GLU A O 1
ATOM 1509 N N . ALA A 1 196 ? 6.812 3.639 9.656 1 85 196 ALA A N 1
ATOM 1510 C CA . ALA A 1 196 ? 8.227 3.527 9.328 1 85 196 ALA A CA 1
ATOM 1511 C C . ALA A 1 196 ? 8.914 4.891 9.398 1 85 196 ALA A C 1
ATOM 1513 O O . ALA A 1 196 ? 10.031 5.004 9.914 1 85 196 ALA A O 1
ATOM 1514 N N . PHE A 1 197 ? 8.273 5.859 8.867 1 87 197 PHE A N 1
ATOM 1515 C CA . PHE A 1 197 ? 8.797 7.219 8.898 1 87 197 PHE A CA 1
ATOM 1516 C C . PHE A 1 197 ? 9 7.695 10.328 1 87 197 PHE A C 1
ATOM 1518 O O . PHE A 1 197 ? 10.039 8.258 10.664 1 87 197 PHE A O 1
ATOM 1525 N N . ALA A 1 198 ? 8.031 7.438 11.172 1 88.12 198 ALA A N 1
ATOM 1526 C CA . ALA A 1 198 ? 8.109 7.793 12.586 1 88.12 198 ALA A CA 1
ATOM 1527 C C . ALA A 1 198 ? 9.336 7.16 13.25 1 88.12 198 ALA A C 1
ATOM 1529 O O . ALA A 1 198 ? 10.055 7.82 13.992 1 88.12 198 ALA A O 1
ATOM 1530 N N . GLN A 1 199 ? 9.531 5.91 12.938 1 83.62 199 GLN A N 1
ATOM 1531 C CA . GLN A 1 199 ? 10.656 5.184 13.516 1 83.62 199 GLN A CA 1
ATOM 1532 C C . GLN A 1 199 ? 11.984 5.781 13.07 1 83.62 199 GLN A C 1
ATOM 1534 O O . GLN A 1 199 ? 12.953 5.789 13.836 1 83.62 199 GLN A O 1
ATOM 1539 N N . GLU A 1 200 ? 12 6.242 11.898 1 82.31 200 GLU A N 1
ATOM 1540 C CA . GLU A 1 200 ? 13.219 6.844 11.375 1 82.31 200 GLU A CA 1
ATOM 1541 C C . GLU A 1 200 ? 13.562 8.141 12.102 1 82.31 200 GLU A C 1
ATOM 1543 O O . GLU A 1 200 ? 14.734 8.469 12.273 1 82.31 200 GLU A O 1
ATOM 1548 N N . LEU A 1 201 ? 12.5 8.773 12.461 1 79.44 201 LEU A N 1
ATOM 1549 C CA . LEU A 1 201 ? 12.711 10.07 13.094 1 79.44 201 LEU A CA 1
ATOM 1550 C C . LEU A 1 201 ? 12.805 9.93 14.609 1 79.44 201 LEU A C 1
ATOM 1552 O O . LEU A 1 201 ? 13 10.922 15.32 1 79.44 201 LEU A O 1
ATOM 1556 N N . ASN A 1 202 ? 12.594 8.711 15.156 1 66.56 202 ASN A N 1
ATOM 1557 C CA . ASN A 1 202 ? 12.531 8.5 16.594 1 66.56 202 ASN A CA 1
ATOM 1558 C C . ASN A 1 202 ? 13.82 8.93 17.281 1 66.56 202 ASN A C 1
ATOM 1560 O O . ASN A 1 202 ? 14.922 8.609 16.812 1 66.56 202 ASN A O 1
ATOM 1564 N N . GLY A 1 203 ? 13.664 9.703 18.375 1 59.56 203 GLY A N 1
ATOM 1565 C CA . GLY A 1 203 ? 14.656 10.047 19.375 1 59.56 203 GLY A CA 1
ATOM 1566 C C . GLY A 1 203 ? 15.078 11.508 19.328 1 59.56 203 GLY A C 1
ATOM 1567 O O . GLY A 1 203 ? 15.398 12.102 20.359 1 59.56 203 GLY A O 1
ATOM 1568 N N . ASP A 1 204 ? 15.203 12.031 18.125 1 60.34 204 ASP A N 1
ATOM 1569 C CA . ASP A 1 204 ? 15.82 13.352 18.219 1 60.34 204 ASP A CA 1
ATOM 1570 C C . ASP A 1 204 ? 14.984 14.398 17.484 1 60.34 204 ASP A C 1
ATOM 1572 O O . ASP A 1 204 ? 15.484 15.469 17.125 1 60.34 204 ASP A O 1
ATOM 1576 N N . THR A 1 205 ? 13.586 13.992 17.344 1 73.25 205 THR A N 1
ATOM 1577 C CA . THR A 1 205 ? 12.867 15.008 16.562 1 73.25 205 THR A CA 1
ATOM 1578 C C . THR A 1 205 ? 11.562 15.391 17.266 1 73.25 205 THR A C 1
ATOM 1580 O O . THR A 1 205 ? 11.086 14.656 18.141 1 73.25 205 THR A O 1
ATOM 1583 N N . ASN A 1 206 ? 11.211 16.609 17.109 1 88.88 206 ASN A N 1
ATOM 1584 C CA . ASN A 1 206 ? 9.93 17.125 17.578 1 88.88 206 ASN A CA 1
ATOM 1585 C C . ASN A 1 206 ? 8.797 16.766 16.625 1 88.88 206 ASN A C 1
ATOM 1587 O O . ASN A 1 206 ? 7.754 17.438 16.609 1 88.88 206 ASN A O 1
ATOM 1591 N N . VAL A 1 207 ? 9.023 15.703 15.82 1 92.38 207 VAL A N 1
ATOM 1592 C CA . VAL A 1 207 ? 8.031 15.297 14.828 1 92.38 207 VAL A CA 1
ATOM 1593 C C . VAL A 1 207 ? 7.383 13.984 15.258 1 92.38 207 VAL A C 1
ATOM 1595 O O . VAL A 1 207 ? 8.078 13 15.523 1 92.38 207 VAL A O 1
ATOM 1598 N N . LYS A 1 208 ? 6.07 14.016 15.414 1 94.12 208 LYS A N 1
ATOM 1599 C CA . LYS A 1 208 ? 5.328 12.797 15.703 1 94.12 208 LYS A CA 1
ATOM 1600 C C . LYS A 1 208 ? 4.324 12.484 14.594 1 94.12 208 LYS A C 1
ATOM 1602 O O . LYS A 1 208 ? 3.766 13.398 13.984 1 94.12 208 LYS A O 1
ATOM 1607 N N . PHE A 1 209 ? 4.184 11.18 14.406 1 94.06 209 PHE A N 1
ATOM 1608 C CA . PHE A 1 209 ? 3.234 10.68 13.414 1 94.06 209 PHE A CA 1
ATOM 1609 C C . PHE A 1 209 ? 2.037 10.023 14.094 1 94.06 209 PHE A C 1
ATOM 1611 O O . PHE A 1 209 ? 2.197 9.273 15.062 1 94.06 209 PHE A O 1
ATOM 1618 N N . LEU A 1 210 ? 0.836 10.391 13.602 1 93.81 210 LEU A N 1
ATOM 1619 C CA . LEU A 1 210 ? -0.382 9.789 14.133 1 93.81 210 LEU A CA 1
ATOM 1620 C C . LEU A 1 210 ? -1.23 9.195 13.016 1 93.81 210 LEU A C 1
ATOM 1622 O O . LEU A 1 210 ? -1.696 9.922 12.133 1 93.81 210 LEU A O 1
ATOM 1626 N N . ASN A 1 211 ? -1.337 7.871 13.008 1 92.88 211 ASN A N 1
ATOM 1627 C CA . ASN A 1 211 ? -2.352 7.227 12.18 1 92.88 211 ASN A CA 1
ATOM 1628 C C . ASN A 1 211 ? -3.713 7.211 12.867 1 92.88 211 ASN A C 1
ATOM 1630 O O . ASN A 1 211 ? -3.955 6.391 13.75 1 92.88 211 ASN A O 1
ATOM 1634 N N . TYR A 1 212 ? -4.617 8.094 12.438 1 91.75 212 TYR A N 1
ATOM 1635 C CA . TYR A 1 212 ? -5.891 8.273 13.125 1 91.75 212 TYR A CA 1
ATOM 1636 C C . TYR A 1 212 ? -7.031 7.656 12.328 1 91.75 212 TYR A C 1
ATOM 1638 O O . TYR A 1 212 ? -7.27 8.039 11.18 1 91.75 212 TYR A O 1
ATOM 1646 N N . ALA A 1 213 ? -7.75 6.703 12.891 1 86.19 213 ALA A N 1
ATOM 1647 C CA . ALA A 1 213 ? -8.953 6.125 12.297 1 86.19 213 ALA A CA 1
ATOM 1648 C C . ALA A 1 213 ? -10.211 6.793 12.836 1 86.19 213 ALA A C 1
ATOM 1650 O O . ALA A 1 213 ? -10.609 6.543 13.977 1 86.19 213 ALA A O 1
ATOM 1651 N N . PRO A 1 214 ? -10.828 7.523 12.047 1 81.31 214 PRO A N 1
ATOM 1652 C CA . PRO A 1 214 ? -11.945 8.336 12.539 1 81.31 214 PRO A CA 1
ATOM 1653 C C . PRO A 1 214 ? -13.203 7.508 12.805 1 81.31 214 PRO A C 1
ATOM 1655 O O . PRO A 1 214 ? -14.133 7.984 13.461 1 81.31 214 PRO A O 1
ATOM 1658 N N . GLY A 1 215 ? -13.242 6.246 12.422 1 68.56 215 GLY A N 1
ATOM 1659 C CA . GLY A 1 215 ? -14.461 5.461 12.508 1 68.56 215 GLY A CA 1
ATOM 1660 C C . GLY A 1 215 ? -15.406 5.699 11.352 1 68.56 215 GLY A C 1
ATOM 1661 O O . GLY A 1 215 ? -15.109 6.48 10.445 1 68.56 215 GLY A O 1
ATOM 1662 N N . PRO A 1 216 ? -16.484 4.957 11.281 1 65.12 216 PRO A N 1
ATOM 1663 C CA . PRO A 1 216 ? -17.484 5.156 10.234 1 65.12 216 PRO A CA 1
ATOM 1664 C C . PRO A 1 216 ? -18.219 6.492 10.367 1 65.12 216 PRO A C 1
ATOM 1666 O O . PRO A 1 216 ? -19.031 6.672 11.273 1 65.12 216 PRO A O 1
ATOM 1669 N N . LEU A 1 217 ? -17.812 7.383 9.539 1 67.69 217 LEU A N 1
ATOM 1670 C CA . LEU A 1 217 ? -18.297 8.75 9.641 1 67.69 217 LEU A CA 1
ATOM 1671 C C . LEU A 1 217 ? -19.5 8.969 8.719 1 67.69 217 LEU A C 1
ATOM 1673 O O . LEU A 1 217 ? -19.594 8.352 7.66 1 67.69 217 LEU A O 1
ATOM 1677 N N . GLU A 1 218 ? -20.391 9.75 9.195 1 65.25 218 GLU A N 1
ATOM 1678 C CA . GLU A 1 218 ? -21.453 10.227 8.312 1 65.25 218 GLU A CA 1
ATOM 1679 C C . GLU A 1 218 ? -20.922 11.242 7.312 1 65.25 218 GLU A C 1
ATOM 1681 O O . GLU A 1 218 ? -20.844 12.438 7.613 1 65.25 218 GLU A O 1
ATOM 1686 N N . THR A 1 219 ? -20.406 10.766 6.211 1 67.81 219 THR A N 1
ATOM 1687 C CA . THR A 1 219 ? -19.859 11.562 5.121 1 67.81 219 THR A CA 1
ATOM 1688 C C . THR A 1 219 ? -20.391 11.094 3.775 1 67.81 219 THR A C 1
ATOM 1690 O O . THR A 1 219 ? -21.156 10.125 3.711 1 67.81 219 THR A O 1
ATOM 1693 N N . ASP A 1 220 ? -20.062 11.906 2.803 1 63.03 220 ASP A N 1
ATOM 1694 C CA . ASP A 1 220 ? -20.422 11.492 1.448 1 63.03 220 ASP A CA 1
ATOM 1695 C C . ASP A 1 220 ? -19.844 10.117 1.118 1 63.03 220 ASP A C 1
ATOM 1697 O O . ASP A 1 220 ? -20.484 9.328 0.415 1 63.03 220 ASP A O 1
ATOM 1701 N N . MET A 1 221 ? -18.734 9.828 1.667 1 60.88 221 MET A N 1
ATOM 1702 C CA . MET A 1 221 ? -18.109 8.523 1.44 1 60.88 221 MET A CA 1
ATOM 1703 C C . MET A 1 221 ? -18.984 7.402 2.014 1 60.88 221 MET A C 1
ATOM 1705 O O . MET A 1 221 ? -19.172 6.371 1.369 1 60.88 221 MET A O 1
ATOM 1709 N N . ALA A 1 222 ? -19.422 7.633 3.236 1 61.91 222 ALA A N 1
ATOM 1710 C CA . ALA A 1 222 ? -20.297 6.648 3.861 1 61.91 222 ALA A CA 1
ATOM 1711 C C . ALA A 1 222 ? -21.578 6.469 3.051 1 61.91 222 ALA A C 1
ATOM 1713 O O . ALA A 1 222 ? -22.094 5.348 2.916 1 61.91 222 ALA A O 1
ATOM 1714 N N . ASN A 1 223 ? -22.016 7.668 2.541 1 62.16 223 ASN A N 1
ATOM 1715 C CA . ASN A 1 223 ? -23.203 7.602 1.703 1 62.16 223 ASN A CA 1
ATOM 1716 C C . ASN A 1 223 ? -22.969 6.762 0.45 1 62.16 223 ASN A C 1
ATOM 1718 O O . ASN A 1 223 ? -23.844 6.008 0.026 1 62.16 223 ASN A O 1
ATOM 1722 N N . GLU A 1 224 ? -21.844 6.965 -0.08 1 61.97 224 GLU A N 1
ATOM 1723 C CA . GLU A 1 224 ? -21.484 6.176 -1.253 1 61.97 224 GLU A CA 1
ATOM 1724 C C . GLU A 1 224 ? -21.422 4.688 -0.924 1 61.97 224 GLU A C 1
ATOM 1726 O O . GLU A 1 224 ? -21.891 3.857 -1.707 1 61.97 224 GLU A O 1
ATOM 1731 N N . LEU A 1 225 ? -20.922 4.375 0.18 1 62.91 225 LEU A N 1
ATOM 1732 C CA . LEU A 1 225 ? -20.812 2.99 0.62 1 62.91 225 LEU A CA 1
ATOM 1733 C C . LEU A 1 225 ? -22.188 2.387 0.86 1 62.91 225 LEU A C 1
ATOM 1735 O O . LEU A 1 225 ? -22.438 1.237 0.493 1 62.91 225 LEU A O 1
ATOM 1739 N N . ARG A 1 226 ? -23.094 3.236 1.41 1 62.66 226 ARG A N 1
ATOM 1740 C CA . ARG A 1 226 ? -24.453 2.781 1.71 1 62.66 226 ARG A CA 1
ATOM 1741 C C . ARG A 1 226 ? -25.234 2.494 0.43 1 62.66 226 ARG A C 1
ATOM 1743 O O . ARG A 1 226 ? -26.031 1.563 0.381 1 62.66 226 ARG A O 1
ATOM 1750 N N . LYS A 1 227 ? -24.875 3.342 -0.591 1 62.31 227 LYS A N 1
ATOM 1751 C CA . LYS A 1 227 ? -25.688 3.297 -1.799 1 62.31 227 LYS A CA 1
ATOM 1752 C C . LYS A 1 227 ? -25.109 2.334 -2.826 1 62.31 227 LYS A C 1
ATOM 1754 O O . LYS A 1 227 ? -25.781 1.938 -3.775 1 62.31 227 LYS A O 1
ATOM 1759 N N . ASP A 1 228 ? -23.875 2.006 -2.541 1 60.22 228 ASP A N 1
ATOM 1760 C CA . ASP A 1 228 ? -23.219 1.213 -3.578 1 60.22 228 ASP A CA 1
ATOM 1761 C C . ASP A 1 228 ? -23.625 -0.257 -3.479 1 60.22 228 ASP A C 1
ATOM 1763 O O . ASP A 1 228 ? -23.375 -0.905 -2.459 1 60.22 228 ASP A O 1
ATOM 1767 N N . ALA A 1 229 ? -24.266 -0.706 -4.484 1 56.72 229 ALA A N 1
ATOM 1768 C CA . ALA A 1 229 ? -24.781 -2.072 -4.527 1 56.72 229 ALA A CA 1
ATOM 1769 C C . ALA A 1 229 ? -23.641 -3.088 -4.535 1 56.72 229 ALA A C 1
ATOM 1771 O O . ALA A 1 229 ? -23.844 -4.266 -4.238 1 56.72 229 ALA A O 1
ATOM 1772 N N . ARG A 1 230 ? -22.516 -2.58 -4.668 1 58.31 230 ARG A N 1
ATOM 1773 C CA . ARG A 1 230 ? -21.391 -3.494 -4.812 1 58.31 230 ARG A CA 1
ATOM 1774 C C . ARG A 1 230 ? -20.734 -3.77 -3.463 1 58.31 230 ARG A C 1
ATOM 1776 O O . ARG A 1 230 ? -19.859 -4.629 -3.355 1 58.31 230 ARG A O 1
ATOM 1783 N N . LEU A 1 231 ? -21.172 -3.043 -2.508 1 60.56 231 LEU A N 1
ATOM 1784 C CA . LEU A 1 231 ? -20.656 -3.254 -1.158 1 60.56 231 LEU A CA 1
ATOM 1785 C C . LEU A 1 231 ? -21.188 -4.555 -0.569 1 60.56 231 LEU A C 1
ATOM 1787 O O . LEU A 1 231 ? -22.359 -4.887 -0.75 1 60.56 231 LEU A O 1
ATOM 1791 N N . ASP A 1 232 ? -20.266 -5.199 0.047 1 62.44 232 ASP A N 1
ATOM 1792 C CA . ASP A 1 232 ? -20.656 -6.438 0.714 1 62.44 232 ASP A CA 1
ATOM 1793 C C . ASP A 1 232 ? -21.812 -6.199 1.679 1 62.44 232 ASP A C 1
ATOM 1795 O O . ASP A 1 232 ? -21.766 -5.273 2.492 1 62.44 232 ASP A O 1
ATOM 1799 N N . ASP A 1 233 ? -22.766 -6.969 1.492 1 62.16 233 ASP A N 1
ATOM 1800 C CA . ASP A 1 233 ? -23.984 -6.824 2.287 1 62.16 233 ASP A CA 1
ATOM 1801 C C . ASP A 1 233 ? -23.688 -6.887 3.779 1 62.16 233 ASP A C 1
ATOM 1803 O O . ASP A 1 233 ? -24.359 -6.258 4.59 1 62.16 233 ASP A O 1
ATOM 1807 N N . ASN A 1 234 ? -22.641 -7.648 4.09 1 59.59 234 ASN A N 1
ATOM 1808 C CA . ASN A 1 234 ? -22.312 -7.812 5.504 1 59.59 234 ASN A CA 1
ATOM 1809 C C . ASN A 1 234 ? -21.703 -6.543 6.086 1 59.59 234 ASN A C 1
ATOM 1811 O O . ASN A 1 234 ? -21.656 -6.371 7.305 1 59.59 234 ASN A O 1
ATOM 1815 N N . LEU A 1 235 ? -21.266 -5.754 5.188 1 61.44 235 LEU A N 1
ATOM 1816 C CA . LEU A 1 235 ? -20.609 -4.527 5.637 1 61.44 235 LEU A CA 1
ATOM 1817 C C . LEU A 1 235 ? -21.609 -3.377 5.707 1 61.44 235 LEU A C 1
ATOM 1819 O O . LEU A 1 235 ? -21.391 -2.395 6.414 1 61.44 235 LEU A O 1
ATOM 1823 N N . LYS A 1 236 ? -22.703 -3.545 5.039 1 62.88 236 LYS A N 1
ATOM 1824 C CA . LYS A 1 236 ? -23.688 -2.475 4.906 1 62.88 236 LYS A CA 1
ATOM 1825 C C . LYS A 1 236 ? -24.188 -2.02 6.273 1 62.88 236 LYS A C 1
ATOM 1827 O O . LYS A 1 236 ? -24.312 -0.818 6.523 1 62.88 236 LYS A O 1
ATOM 1832 N N . PRO A 1 237 ? -24.359 -3.076 7.137 1 59.41 237 PRO A N 1
ATOM 1833 C CA . PRO A 1 237 ? -24.875 -2.639 8.43 1 59.41 237 PRO A CA 1
ATOM 1834 C C . PRO A 1 237 ? -23.922 -1.689 9.156 1 59.41 237 PRO A C 1
ATOM 1836 O O . PRO A 1 237 ? -24.375 -0.833 9.93 1 59.41 237 PRO A O 1
ATOM 1839 N N . HIS A 1 238 ? -22.641 -1.864 8.93 1 59.62 238 HIS A N 1
ATOM 1840 C CA . HIS A 1 238 ? -21.656 -1.02 9.586 1 59.62 238 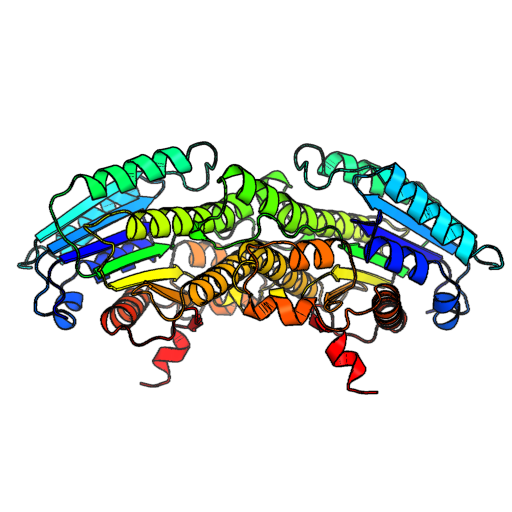HIS A CA 1
ATOM 1841 C C . HIS A 1 238 ? -21.75 0.426 9.109 1 59.62 238 HIS A C 1
ATOM 1843 O O . HIS A 1 238 ? -21.344 1.348 9.812 1 59.62 238 HIS A O 1
ATOM 1849 N N . PHE A 1 239 ? -22.312 0.504 8.016 1 58.91 239 PHE A N 1
ATOM 1850 C CA . PHE A 1 239 ? -22.453 1.844 7.453 1 58.91 239 PHE A CA 1
ATOM 1851 C C . PHE A 1 239 ? -23.891 2.336 7.562 1 58.91 239 PHE A C 1
ATOM 1853 O O . PHE A 1 239 ? -24.188 3.477 7.199 1 58.91 239 PHE A O 1
ATOM 1860 N N . GLN A 1 240 ? -24.75 1.441 7.898 1 55.81 240 GLN A N 1
ATOM 1861 C CA . GLN A 1 240 ? -26.141 1.813 8.078 1 55.81 240 GLN A CA 1
ATOM 1862 C C . GLN A 1 240 ? -26.422 2.229 9.523 1 55.81 240 GLN A C 1
ATOM 1864 O O . GLN A 1 240 ? -27.359 2.982 9.789 1 55.81 240 GLN A O 1
ATOM 1869 N N . LYS A 1 241 ? -25.562 1.701 10.445 1 57.69 241 LYS A N 1
ATOM 1870 C CA . LYS A 1 241 ? -25.797 2.084 11.836 1 57.69 241 LYS A CA 1
ATOM 1871 C C . LYS A 1 241 ? -25.344 3.521 12.086 1 57.69 241 LYS A C 1
ATOM 1873 O O . LYS A 1 241 ? -24.984 4.238 11.156 1 57.69 241 LYS A O 1
ATOM 1878 N N . THR A 1 242 ? -25.469 3.867 13.352 1 53.97 242 THR A N 1
ATOM 1879 C CA . THR A 1 242 ? -25.203 5.238 13.773 1 53.97 242 THR A CA 1
ATOM 1880 C C . THR A 1 242 ? -23.766 5.645 13.406 1 53.97 242 THR A C 1
ATOM 1882 O O . THR A 1 242 ? -22.812 5.039 13.883 1 53.97 242 THR A O 1
ATOM 1885 N N . LEU A 1 243 ? -23.688 6.359 12.281 1 70.44 243 LEU A N 1
ATOM 1886 C CA . LEU A 1 243 ? -22.422 6.918 11.82 1 70.44 243 LEU A CA 1
ATOM 1887 C C . LEU A 1 243 ? -21.953 8.047 12.734 1 70.44 243 LEU A C 1
ATOM 1889 O O . LEU A 1 243 ? -22.781 8.758 13.312 1 70.44 243 LEU A O 1
ATOM 1893 N N . ILE A 1 244 ? -20.688 8.109 13.016 1 71.81 244 ILE A N 1
ATOM 1894 C CA . ILE A 1 244 ? -20.078 9.133 13.859 1 71.81 244 ILE A CA 1
ATOM 1895 C C . ILE A 1 244 ? -20.156 10.484 13.164 1 71.81 244 ILE A C 1
ATOM 1897 O O . ILE A 1 244 ? -19.953 10.578 11.945 1 71.81 244 ILE A O 1
ATOM 1901 N N . ASP A 1 245 ? -20.547 11.461 13.945 1 81.19 245 ASP A N 1
ATOM 1902 C CA . ASP A 1 245 ? -20.469 12.844 13.477 1 81.19 245 ASP A CA 1
ATOM 1903 C C . ASP A 1 245 ? -19.031 13.234 13.172 1 81.19 245 ASP A C 1
ATOM 1905 O O . ASP A 1 245 ? -18.156 13.133 14.039 1 81.19 245 ASP A O 1
ATOM 1909 N N . PRO A 1 246 ? -18.781 13.648 11.938 1 86.69 246 PRO A N 1
ATOM 1910 C CA . PRO A 1 246 ? -17.406 14.062 11.609 1 86.69 246 PRO A CA 1
ATOM 1911 C C . PRO A 1 246 ? -16.859 15.094 12.602 1 86.69 246 PRO A C 1
ATOM 1913 O O . PRO A 1 246 ? -15.656 15.094 12.883 1 86.69 246 PRO A O 1
ATOM 1916 N N . ASN A 1 247 ? -17.719 15.883 13.156 1 89.38 247 ASN A N 1
ATOM 1917 C CA . ASN A 1 247 ? -17.281 16.875 14.125 1 89.38 247 ASN A CA 1
ATOM 1918 C C . ASN A 1 247 ? -16.797 16.234 15.422 1 89.38 247 ASN A C 1
ATOM 1920 O O . ASN A 1 247 ? -15.867 16.719 16.047 1 89.38 247 ASN A O 1
ATOM 1924 N N . ALA A 1 248 ? -17.469 15.203 15.789 1 87.12 248 ALA A N 1
ATOM 1925 C CA . ALA A 1 248 ? -17.047 14.484 17 1 87.12 248 ALA A CA 1
ATOM 1926 C C . ALA A 1 248 ? -15.664 13.875 16.812 1 87.12 248 ALA A C 1
ATOM 1928 O O . ALA A 1 248 ? -14.82 13.953 17.719 1 87.12 248 ALA A O 1
ATOM 1929 N N . SER A 1 249 ? -15.469 13.328 15.688 1 89.75 249 SER A N 1
ATOM 1930 C CA . SER A 1 249 ? -14.164 12.742 15.398 1 89.75 249 SER A CA 1
ATOM 1931 C C . SER A 1 249 ? -13.086 13.82 15.289 1 89.75 249 SER A C 1
ATOM 1933 O O . SER A 1 249 ? -11.961 13.633 15.766 1 89.75 249 SER A O 1
ATOM 1935 N N . ALA A 1 250 ? -13.43 14.898 14.664 1 92.5 250 ALA A N 1
ATOM 1936 C CA . ALA A 1 250 ? -12.5 16.016 14.539 1 92.5 250 ALA A CA 1
ATOM 1937 C C . ALA A 1 250 ? -12.086 16.547 15.914 1 92.5 250 ALA A C 1
ATOM 1939 O O . ALA A 1 250 ? -10.914 16.875 16.125 1 92.5 250 ALA A O 1
ATOM 1940 N N . LYS A 1 251 ? -13.031 16.594 16.828 1 91.75 251 LYS A N 1
ATOM 1941 C CA . LYS A 1 251 ? -12.75 17.031 18.188 1 91.75 251 LYS A CA 1
ATOM 1942 C C . LYS A 1 251 ? -11.766 16.094 18.891 1 91.75 251 LYS A C 1
ATOM 1944 O O . LYS A 1 251 ? -10.828 16.562 19.547 1 91.75 251 LYS A O 1
ATOM 1949 N N . THR A 1 252 ? -12.039 14.859 18.703 1 89.88 252 THR A N 1
ATOM 1950 C CA . THR A 1 252 ? -11.148 13.859 19.297 1 89.88 252 THR A CA 1
ATOM 1951 C C . THR A 1 252 ? -9.734 13.992 18.734 1 89.88 252 THR A C 1
ATOM 1953 O O . THR A 1 252 ? -8.758 13.969 19.484 1 89.88 252 THR A O 1
ATOM 1956 N N . LEU A 1 253 ? -9.625 14.148 17.469 1 92.88 253 LEU A N 1
ATOM 1957 C CA . LEU A 1 253 ? -8.328 14.305 16.828 1 92.88 253 LEU A CA 1
ATOM 1958 C C . LEU A 1 253 ? -7.613 15.547 17.359 1 92.88 253 LEU A C 1
ATOM 1960 O O . LEU A 1 253 ? -6.426 15.492 17.688 1 92.88 253 LEU A O 1
ATOM 1964 N N . ALA A 1 254 ? -8.336 16.656 17.422 1 93.94 254 ALA A N 1
ATOM 1965 C CA . ALA A 1 254 ? -7.754 17.906 17.906 1 93.94 254 ALA A CA 1
ATOM 1966 C C . ALA A 1 254 ? -7.219 17.75 19.328 1 93.94 254 ALA A C 1
ATOM 1968 O O . ALA A 1 254 ? -6.137 18.25 19.656 1 93.94 254 ALA A O 1
ATOM 1969 N N . ARG A 1 255 ? -7.988 17.078 20.141 1 91.81 255 ARG A N 1
ATOM 1970 C CA . ARG A 1 255 ? -7.559 16.828 21.516 1 91.81 255 ARG A CA 1
ATOM 1971 C C . ARG A 1 255 ? -6.273 16 21.547 1 91.81 255 ARG A C 1
ATOM 1973 O O . ARG A 1 255 ? -5.328 16.359 22.25 1 91.81 255 ARG A O 1
ATOM 1980 N N . LEU A 1 256 ? -6.223 14.93 20.781 1 92.44 256 LEU A N 1
ATOM 1981 C CA . LEU A 1 256 ? -5.047 14.07 20.734 1 92.44 256 LEU A CA 1
ATOM 1982 C C . LEU A 1 256 ? -3.811 14.852 20.312 1 92.44 256 LEU A C 1
ATOM 1984 O O . LEU A 1 256 ? -2.744 14.711 20.922 1 92.44 256 LEU A O 1
ATOM 1988 N N . VAL A 1 257 ? -3.994 15.648 19.312 1 94.31 257 VAL A N 1
ATOM 1989 C CA . VAL A 1 257 ? -2.887 16.438 18.781 1 94.31 257 VAL A CA 1
ATOM 1990 C C . VAL A 1 257 ? -2.457 17.484 19.812 1 94.31 257 VAL A C 1
ATOM 1992 O O . VAL A 1 257 ? -1.263 17.672 20.047 1 94.31 257 VAL A O 1
ATOM 1995 N N . ALA A 1 258 ? -3.42 18.156 20.406 1 93.88 258 ALA A N 1
ATOM 1996 C CA . ALA A 1 258 ? -3.133 19.219 21.375 1 93.88 258 ALA A CA 1
ATOM 1997 C C . ALA A 1 258 ? -2.398 18.656 22.594 1 93.88 258 ALA A C 1
ATOM 1999 O O . ALA A 1 258 ? -1.438 19.266 23.078 1 93.88 258 ALA A O 1
ATOM 2000 N N . GLU A 1 259 ? -2.84 17.547 23.031 1 91.31 259 GLU A N 1
ATOM 2001 C CA . GLU A 1 259 ? -2.256 16.938 24.219 1 91.31 259 GLU A CA 1
ATOM 2002 C C . GLU A 1 259 ? -0.934 16.25 23.891 1 91.31 259 GLU A C 1
ATOM 2004 O O . GLU A 1 259 ? -0.149 15.953 24.797 1 91.31 259 GLU A O 1
ATOM 2009 N N . ASN A 1 260 ? -0.731 16.031 22.609 1 90.81 260 ASN A N 1
ATOM 2010 C CA . ASN A 1 260 ? 0.472 15.344 22.156 1 90.81 260 ASN A CA 1
ATOM 2011 C C . ASN A 1 260 ? 0.719 14.07 22.953 1 90.81 260 ASN A C 1
ATOM 2013 O O . ASN A 1 260 ? 1.858 13.766 23.312 1 90.81 260 ASN A O 1
ATOM 2017 N N . SER A 1 261 ? -0.427 13.398 23.328 1 83.75 261 SER A N 1
ATOM 2018 C CA . SER A 1 261 ? -0.394 12.25 24.219 1 83.75 261 SER A CA 1
ATOM 2019 C C . SER A 1 261 ? -0.501 10.945 23.453 1 83.75 261 SER A C 1
ATOM 2021 O O . SER A 1 261 ? -1.441 10.172 23.656 1 83.75 261 SER A O 1
ATOM 2023 N N . PHE A 1 262 ? 0.239 10.742 22.391 1 87.31 262 PHE A N 1
ATOM 2024 C CA . PHE A 1 262 ? 0.229 9.508 21.625 1 87.31 262 PHE A CA 1
ATOM 2025 C C . PHE A 1 262 ? 1.644 9.102 21.234 1 87.31 262 PHE A C 1
ATOM 2027 O O . PHE A 1 262 ? 2.549 9.938 21.203 1 87.31 262 PHE A O 1
ATOM 2034 N N . GLU A 1 263 ? 1.804 7.844 21.078 1 89.06 263 GLU A N 1
ATOM 2035 C CA . GLU A 1 263 ? 3.084 7.336 20.609 1 89.06 263 GLU A CA 1
ATOM 2036 C C . GLU A 1 263 ? 3.225 7.535 19.094 1 89.06 263 GLU A C 1
ATOM 2038 O O . GLU A 1 263 ? 2.305 7.227 18.328 1 89.06 263 GLU A O 1
ATOM 2043 N N . SER A 1 264 ? 4.387 8.102 18.766 1 91.5 264 SER A N 1
ATOM 2044 C CA . SER A 1 264 ? 4.625 8.383 17.344 1 91.5 264 SER A CA 1
ATOM 2045 C C . SER A 1 264 ? 4.52 7.117 16.5 1 91.5 264 SER A C 1
ATOM 2047 O O . SER A 1 264 ? 5.078 6.078 16.859 1 91.5 264 SER A O 1
ATOM 2049 N N . GLY A 1 265 ? 3.709 7.18 15.43 1 88.56 265 GLY A N 1
ATOM 2050 C CA . GLY A 1 265 ? 3.59 6.09 14.477 1 88.56 265 GLY A CA 1
ATOM 2051 C C . GLY A 1 265 ? 2.457 5.133 14.805 1 88.56 265 GLY A C 1
ATOM 2052 O O . GLY A 1 265 ? 2.117 4.266 13.992 1 88.56 265 GLY A O 1
ATOM 2053 N N . LYS A 1 266 ? 1.847 5.336 15.867 1 84.75 266 LYS A N 1
ATOM 2054 C CA . LYS A 1 266 ? 0.823 4.391 16.297 1 84.75 266 LYS A CA 1
ATOM 2055 C C . LYS A 1 266 ? -0.522 4.703 15.648 1 84.75 266 LYS A C 1
ATOM 2057 O O . LYS A 1 266 ? -0.784 5.844 15.266 1 84.75 266 LYS A O 1
ATOM 2062 N N . HIS A 1 267 ? -1.255 3.637 15.539 1 85.94 267 HIS A N 1
ATOM 2063 C CA . HIS A 1 267 ? -2.625 3.717 15.047 1 85.94 267 HIS A CA 1
ATOM 2064 C C . HIS A 1 267 ? -3.615 3.879 16.203 1 85.94 267 HIS A C 1
ATOM 2066 O O . HIS A 1 267 ? -3.586 3.109 17.156 1 85.94 267 HIS A O 1
ATOM 2072 N N . ILE A 1 268 ? -4.41 4.906 16.125 1 82.5 268 ILE A N 1
ATOM 2073 C CA . ILE A 1 268 ? -5.426 5.145 17.156 1 82.5 268 ILE A CA 1
ATOM 2074 C C . ILE A 1 268 ? -6.809 5.195 16.5 1 82.5 268 ILE A C 1
ATOM 2076 O O . ILE A 1 268 ? -7.027 5.949 15.555 1 82.5 268 ILE A O 1
ATOM 2080 N N . ASP A 1 269 ? -7.652 4.387 17.047 1 78.12 269 ASP A N 1
ATOM 2081 C CA . ASP A 1 269 ? -9.023 4.332 16.547 1 78.12 269 ASP A CA 1
ATOM 2082 C C . ASP A 1 269 ? -9.961 5.148 17.438 1 78.12 269 ASP A C 1
ATOM 2084 O O . ASP A 1 269 ? -9.898 5.055 18.672 1 78.12 269 ASP A O 1
ATOM 2088 N N . TYR A 1 270 ? -10.812 5.895 16.781 1 74.06 270 TYR A N 1
ATOM 2089 C CA . TYR A 1 270 ? -11.781 6.734 17.484 1 74.06 270 TYR A CA 1
ATOM 2090 C C . TYR A 1 270 ? -12.5 5.949 18.562 1 74.06 270 TYR A C 1
ATOM 2092 O O . TYR A 1 270 ? -12.664 6.434 19.688 1 74.06 270 TYR A O 1
ATOM 2100 N N . PHE A 1 271 ? -12.789 4.715 18.25 1 68.75 271 PHE A N 1
ATOM 2101 C CA . PHE A 1 271 ? -13.594 3.916 19.172 1 68.75 271 PHE A CA 1
ATOM 2102 C C . PHE A 1 271 ? -12.766 3.465 20.359 1 68.75 271 PHE A C 1
ATOM 2104 O O . PHE A 1 271 ? -13.32 3.139 21.422 1 68.75 271 PHE A O 1
ATOM 2111 N N . ASP A 1 272 ? -11.477 3.387 20.125 1 63.03 272 ASP A N 1
ATOM 2112 C CA . ASP A 1 272 ? -10.617 2.979 21.234 1 63.03 272 ASP A CA 1
ATOM 2113 C C . ASP A 1 272 ? -10.547 4.066 22.297 1 63.03 272 ASP A C 1
ATOM 2115 O O . ASP A 1 272 ? -10.188 3.793 23.453 1 63.03 272 ASP A O 1
ATOM 2119 N N . LEU A 1 273 ? -10.781 5.215 21.906 1 62.41 273 LEU A N 1
ATOM 2120 C CA . LEU A 1 273 ? -10.656 6.344 22.828 1 62.41 273 LEU A CA 1
ATOM 2121 C C . LEU A 1 273 ? -11.969 6.574 23.578 1 62.41 273 LEU A C 1
ATOM 2123 O O . LEU A 1 273 ? -11.992 7.262 24.594 1 62.41 273 LEU A O 1
ATOM 2127 N N . GLN A 1 274 ? -13.047 6.188 23 1 57.75 274 GLN A N 1
ATOM 2128 C CA . GLN A 1 274 ? -14.32 6.363 23.688 1 57.75 274 GLN A CA 1
ATOM 2129 C C . GLN A 1 274 ? -14.477 5.363 24.828 1 57.75 274 GLN A C 1
ATOM 2131 O O . GLN A 1 274 ? -15.219 5.609 25.781 1 57.75 274 GLN A O 1
ATOM 2136 N N . SER A 1 275 ? -13.977 4.148 24.656 1 45.31 275 SER A N 1
ATOM 2137 C CA . SER A 1 275 ? -14.203 3.203 25.734 1 45.31 275 SER A CA 1
ATOM 2138 C C . SER A 1 275 ? -13.508 3.656 27.016 1 45.31 275 SER A C 1
ATOM 2140 O O . SER A 1 275 ? -13.75 3.102 28.094 1 45.31 275 SER A O 1
ATOM 2142 N N . GLU A 1 276 ? -12.492 4.344 27.062 1 35.84 276 GLU A N 1
ATOM 2143 C CA . GLU A 1 276 ? -11.969 4.73 28.375 1 35.84 276 GLU A CA 1
ATOM 2144 C C . GLU A 1 276 ? -12.828 5.824 29 1 35.84 276 GLU A C 1
ATOM 2146 O O . GLU A 1 276 ? -12.562 6.254 30.125 1 35.84 276 GLU A O 1
ATOM 2151 N N . SER A 1 277 ? -13.664 6.562 28.266 1 30.56 277 SER A N 1
ATOM 2152 C CA . SER A 1 277 ? -14.469 7.398 29.141 1 30.56 277 SER A CA 1
ATOM 2153 C C . SER A 1 277 ? -15.609 6.605 29.766 1 30.56 277 SER A C 1
ATOM 2155 O O . SER A 1 277 ? -16.188 5.723 29.125 1 30.56 277 SER A O 1
ATOM 2157 N N . MET B 1 1 ? -8.617 -34.812 -3.906 1 71 1 MET B N 1
ATOM 2158 C CA . MET B 1 1 ? -8.609 -35.125 -5.328 1 71 1 MET B CA 1
ATOM 2159 C C . MET B 1 1 ? -7.18 -35.281 -5.844 1 71 1 MET B C 1
ATOM 2161 O O . MET B 1 1 ? -6.293 -34.531 -5.426 1 71 1 MET B O 1
ATOM 2165 N N . PRO B 1 2 ? -6.949 -36.281 -6.609 1 89.38 2 PRO B N 1
ATOM 2166 C CA . PRO B 1 2 ? -5.594 -36.438 -7.141 1 89.38 2 PRO B CA 1
ATOM 2167 C C . PRO B 1 2 ? -5.148 -35.25 -7.996 1 89.38 2 PRO B C 1
ATOM 2169 O O . PRO B 1 2 ? -5.965 -34.625 -8.68 1 89.38 2 PRO B O 1
ATOM 2172 N N . VAL B 1 3 ? -3.916 -34.844 -7.883 1 94.81 3 VAL B N 1
ATOM 2173 C CA . VAL B 1 3 ? -3.322 -33.781 -8.695 1 94.81 3 VAL B CA 1
ATOM 2174 C C . VAL B 1 3 ? -2.498 -34.406 -9.82 1 94.81 3 VAL B C 1
ATOM 2176 O O . VAL B 1 3 ? -1.424 -34.938 -9.586 1 94.81 3 VAL B O 1
ATOM 2179 N N . THR B 1 4 ? -3.027 -34.344 -11.008 1 95.81 4 THR B N 1
ATOM 2180 C CA . THR B 1 4 ? -2.338 -34.906 -12.164 1 95.81 4 THR B CA 1
ATOM 2181 C C . THR B 1 4 ? -1.658 -33.812 -12.977 1 95.81 4 THR B C 1
ATOM 2183 O O . THR B 1 4 ? -0.556 -34.031 -13.492 1 95.81 4 THR B O 1
ATOM 2186 N N . ASN B 1 5 ? -2.301 -32.688 -13.141 1 96.56 5 ASN B N 1
ATOM 2187 C CA . ASN B 1 5 ? -1.806 -31.578 -13.922 1 96.56 5 ASN B CA 1
ATOM 2188 C C . ASN B 1 5 ? -1.738 -30.297 -13.094 1 96.56 5 ASN B C 1
ATOM 2190 O O . ASN B 1 5 ? -2.732 -29.891 -12.484 1 96.56 5 ASN B O 1
ATOM 2194 N N . LEU B 1 6 ? -0.514 -29.641 -13.102 1 96.75 6 LEU B N 1
ATOM 2195 C CA . LEU B 1 6 ? -0.273 -28.422 -12.344 1 96.75 6 LEU B CA 1
ATOM 2196 C C . LEU B 1 6 ? 0.074 -27.266 -13.273 1 96.75 6 LEU B C 1
ATOM 2198 O O . LEU B 1 6 ? 0.922 -27.406 -14.156 1 96.75 6 LEU B O 1
ATOM 2202 N N . LEU B 1 7 ? -0.648 -26.172 -13.125 1 97.5 7 LEU B N 1
ATOM 2203 C CA . LEU B 1 7 ? -0.251 -24.906 -13.727 1 97.5 7 LEU B CA 1
ATOM 2204 C C . LEU B 1 7 ? 0.398 -23.984 -12.695 1 97.5 7 LEU B C 1
ATOM 2206 O O . LEU B 1 7 ? -0.209 -23.672 -11.672 1 97.5 7 LEU B O 1
ATOM 2210 N N . LEU B 1 8 ? 1.662 -23.609 -12.945 1 98 8 LEU B N 1
ATOM 2211 C CA . LEU B 1 8 ? 2.432 -22.734 -12.07 1 98 8 LEU B CA 1
ATOM 2212 C C . LEU B 1 8 ? 2.799 -21.438 -12.797 1 98 8 LEU B C 1
ATOM 2214 O O . LEU B 1 8 ? 3.459 -21.469 -13.836 1 98 8 LEU B O 1
ATOM 2218 N N . VAL B 1 9 ? 2.275 -20.344 -12.312 1 98.19 9 VAL B N 1
ATOM 2219 C CA . VAL B 1 9 ? 2.623 -19.031 -12.844 1 98.19 9 VAL B CA 1
ATOM 2220 C C . VAL B 1 9 ? 3.428 -18.25 -11.797 1 98.19 9 VAL B C 1
ATOM 2222 O O . VAL B 1 9 ? 2.986 -18.094 -10.656 1 98.19 9 VAL B O 1
ATOM 2225 N N . ILE B 1 10 ? 4.637 -17.797 -12.148 1 98.44 10 ILE B N 1
ATOM 2226 C CA . ILE B 1 10 ? 5.496 -17.094 -11.203 1 98.44 10 ILE B CA 1
ATOM 2227 C C . ILE B 1 10 ? 5.965 -15.781 -11.82 1 98.44 10 ILE B C 1
ATOM 2229 O O . ILE B 1 10 ? 6.508 -15.758 -12.93 1 98.44 10 ILE B O 1
ATOM 2233 N N . THR B 1 11 ? 5.723 -14.703 -11.133 1 98.12 11 THR B N 1
ATOM 2234 C CA . THR B 1 11 ? 6.34 -13.438 -11.508 1 98.12 11 THR B CA 1
ATOM 2235 C C . THR B 1 11 ? 7.68 -13.258 -10.797 1 98.12 11 THR B C 1
ATOM 2237 O O . THR B 1 11 ? 7.859 -13.727 -9.672 1 98.12 11 THR B O 1
ATOM 2240 N N . GLY B 1 12 ? 8.609 -12.555 -11.445 1 95.88 12 GLY B N 1
ATOM 2241 C CA . GLY B 1 12 ? 9.938 -12.406 -10.859 1 95.88 12 GLY B CA 1
ATOM 2242 C C . GLY B 1 12 ? 10.695 -13.711 -10.758 1 95.88 12 GLY B C 1
ATOM 2243 O O . GLY B 1 12 ? 11.273 -14.016 -9.711 1 95.88 12 GLY B O 1
ATOM 2244 N N . ALA B 1 13 ? 10.664 -14.469 -11.781 1 96.44 13 ALA B N 1
ATOM 2245 C CA . ALA B 1 13 ? 11.164 -15.844 -11.727 1 96.44 13 ALA B CA 1
ATOM 2246 C C . ALA B 1 13 ? 12.594 -15.93 -12.25 1 96.44 13 ALA B C 1
ATOM 2248 O O . ALA B 1 13 ? 13.141 -17.016 -12.398 1 96.44 13 ALA B O 1
ATOM 2249 N N . SER B 1 14 ? 13.227 -14.812 -12.523 1 94.19 14 SER B N 1
ATOM 2250 C CA . SER B 1 14 ? 14.508 -14.828 -13.219 1 94.19 14 SER B CA 1
ATOM 2251 C C . SER B 1 14 ? 15.664 -15.016 -12.242 1 94.19 14 SER B C 1
ATOM 2253 O O . SER B 1 14 ? 16.797 -15.289 -12.656 1 94.19 14 SER B O 1
ATOM 2255 N N . ARG B 1 15 ? 15.453 -14.82 -10.969 1 89 15 ARG B N 1
ATOM 2256 C CA . ARG B 1 15 ? 16.516 -14.938 -9.977 1 89 15 ARG B CA 1
ATOM 2257 C C . ARG B 1 15 ? 15.953 -15.078 -8.57 1 89 15 ARG B C 1
ATOM 2259 O O . ARG B 1 15 ? 14.734 -15.062 -8.383 1 89 15 ARG B O 1
ATOM 2266 N N . GLY B 1 16 ? 16.828 -15.406 -7.664 1 90.19 16 GLY B N 1
ATOM 2267 C CA . GLY B 1 16 ? 16.5 -15.344 -6.246 1 90.19 16 GLY B CA 1
ATOM 2268 C C . GLY B 1 16 ? 15.414 -16.328 -5.848 1 90.19 16 GLY B C 1
ATOM 2269 O O . GLY B 1 16 ? 15.484 -17.516 -6.195 1 90.19 16 GLY B O 1
ATOM 2270 N N . LEU B 1 17 ? 14.508 -15.828 -5.059 1 90 17 LEU B N 1
ATOM 2271 C CA . LEU B 1 17 ? 13.445 -16.656 -4.523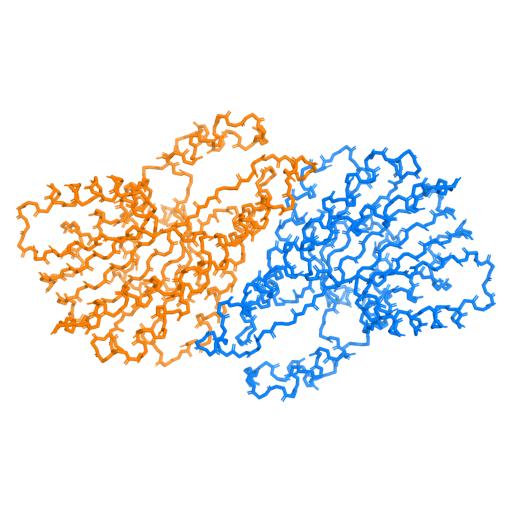 1 90 17 LEU B CA 1
ATOM 2272 C C . LEU B 1 17 ? 12.547 -17.188 -5.641 1 90 17 LEU B C 1
ATOM 2274 O O . LEU B 1 17 ? 12.094 -18.328 -5.594 1 90 17 LEU B O 1
ATOM 2278 N N . GLY B 1 18 ? 12.328 -16.297 -6.668 1 95 18 GLY B N 1
ATOM 2279 C CA . GLY B 1 18 ? 11.5 -16.734 -7.781 1 95 18 GLY B CA 1
ATOM 2280 C C . GLY B 1 18 ? 12.047 -17.953 -8.492 1 95 18 GLY B C 1
ATOM 2281 O O . GLY B 1 18 ? 11.297 -18.875 -8.805 1 95 18 GLY B O 1
ATOM 2282 N N . ARG B 1 19 ? 13.305 -17.938 -8.719 1 94.75 19 ARG B N 1
ATOM 2283 C CA . ARG B 1 19 ? 13.953 -19.094 -9.344 1 94.75 19 ARG B CA 1
ATOM 2284 C C . ARG B 1 19 ? 13.891 -20.312 -8.43 1 94.75 19 ARG B C 1
ATOM 2286 O O . ARG B 1 19 ? 13.602 -21.422 -8.891 1 94.75 19 ARG B O 1
ATOM 2293 N N . ALA B 1 20 ? 14.117 -20.078 -7.141 1 93.25 20 ALA B N 1
ATOM 2294 C CA . ALA B 1 20 ? 14.094 -21.172 -6.172 1 93.25 20 ALA B CA 1
ATOM 2295 C C . ALA B 1 20 ? 12.711 -21.812 -6.113 1 93.25 20 ALA B C 1
ATOM 2297 O O . ALA B 1 20 ? 12.594 -23.031 -6.051 1 93.25 20 ALA B O 1
ATOM 2298 N N . ILE B 1 21 ? 11.703 -21.016 -6.156 1 95.56 21 ILE B N 1
ATOM 2299 C CA . ILE B 1 21 ? 10.328 -21.5 -6.098 1 95.56 21 ILE B CA 1
ATOM 2300 C C . ILE B 1 21 ? 10.016 -22.297 -7.359 1 95.56 21 ILE B C 1
ATOM 2302 O O . ILE B 1 21 ? 9.469 -23.406 -7.285 1 95.56 21 ILE B O 1
ATOM 2306 N N . ALA B 1 22 ? 10.422 -21.734 -8.5 1 96.56 22 ALA B N 1
ATOM 2307 C CA . ALA B 1 22 ? 10.203 -22.438 -9.758 1 96.56 22 ALA B CA 1
ATOM 2308 C C . ALA B 1 22 ? 10.867 -23.812 -9.742 1 96.56 22 ALA B C 1
ATOM 2310 O O . ALA B 1 22 ? 10.234 -24.812 -10.086 1 96.56 22 ALA B O 1
ATOM 2311 N N . ASN B 1 23 ? 12.047 -23.844 -9.312 1 93.94 23 ASN B N 1
ATOM 2312 C CA . ASN B 1 23 ? 12.805 -25.094 -9.242 1 93.94 23 ASN B CA 1
ATOM 2313 C C . ASN B 1 23 ? 12.148 -26.094 -8.289 1 93.94 23 ASN B C 1
ATOM 2315 O O . ASN B 1 23 ? 12.07 -27.281 -8.594 1 93.94 23 ASN B O 1
ATOM 2319 N N . GLU B 1 24 ? 11.734 -25.609 -7.184 1 93.38 24 GLU B N 1
ATOM 2320 C CA . GLU B 1 24 ? 11.141 -26.469 -6.172 1 93.38 24 GLU B CA 1
ATOM 2321 C C . GLU B 1 24 ? 9.812 -27.047 -6.648 1 93.38 24 GLU B C 1
ATOM 2323 O O . GLU B 1 24 ? 9.562 -28.25 -6.512 1 93.38 24 GLU B O 1
ATOM 2328 N N . PHE B 1 25 ? 8.953 -26.234 -7.238 1 94.62 25 PHE B N 1
ATOM 2329 C CA . PHE B 1 25 ? 7.625 -26.656 -7.668 1 94.62 25 PHE B CA 1
ATOM 2330 C C . PHE B 1 25 ? 7.715 -27.609 -8.852 1 94.62 25 PHE B C 1
ATOM 2332 O O . PHE B 1 25 ? 6.824 -28.422 -9.062 1 94.62 25 PHE B O 1
ATOM 2339 N N . CYS B 1 26 ? 8.766 -27.484 -9.633 1 93.25 26 CYS B N 1
ATOM 2340 C CA . CYS B 1 26 ? 8.938 -28.344 -10.797 1 93.25 26 CYS B CA 1
ATOM 2341 C C . CYS B 1 26 ? 9.797 -29.562 -10.445 1 93.25 26 CYS B C 1
ATOM 2343 O O . CYS B 1 26 ? 10.023 -30.422 -11.289 1 93.25 26 CYS B O 1
ATOM 2345 N N . GLY B 1 27 ? 10.25 -29.625 -9.219 1 87.5 27 GLY B N 1
ATOM 2346 C CA . GLY B 1 27 ? 11.195 -30.656 -8.805 1 87.5 27 GLY B CA 1
ATOM 2347 C C . GLY B 1 27 ? 10.516 -31.891 -8.258 1 87.5 27 GLY B C 1
ATOM 2348 O O . GLY B 1 27 ? 9.297 -31.938 -8.117 1 87.5 27 GLY B O 1
ATOM 2349 N N . PRO B 1 28 ? 11.336 -32.875 -7.973 1 81 28 PRO B N 1
ATOM 2350 C CA . PRO B 1 28 ? 10.82 -34.156 -7.547 1 81 28 PRO B C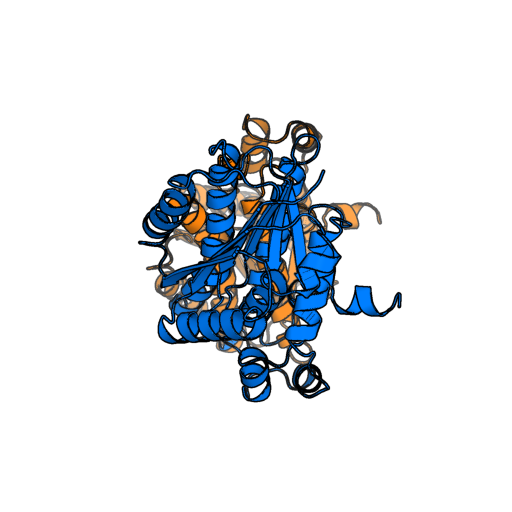A 1
ATOM 2351 C C . PRO B 1 28 ? 10.156 -34.125 -6.168 1 81 28 PRO B C 1
ATOM 2353 O O . PRO B 1 28 ? 9.328 -34.969 -5.848 1 81 28 PRO B O 1
ATOM 2356 N N . SER B 1 29 ? 10.516 -33.125 -5.43 1 79.88 29 SER B N 1
ATOM 2357 C CA . SER B 1 29 ? 9.945 -33.031 -4.09 1 79.88 29 SER B CA 1
ATOM 2358 C C . SER B 1 29 ? 8.43 -32.844 -4.152 1 79.88 29 SER B C 1
ATOM 2360 O O . SER B 1 29 ? 7.703 -33.406 -3.312 1 79.88 29 SER B O 1
ATOM 2362 N N . LEU B 1 30 ? 7.922 -32.25 -5.125 1 84.12 30 LEU B N 1
ATOM 2363 C CA . LEU B 1 30 ? 6.488 -32 -5.238 1 84.12 30 LEU B CA 1
ATOM 2364 C C . LEU B 1 30 ? 5.734 -33.312 -5.512 1 84.12 30 LEU B C 1
ATOM 2366 O O . LEU B 1 30 ? 4.598 -33.469 -5.062 1 84.12 30 LEU B O 1
ATOM 2370 N N . SER B 1 31 ? 6.469 -34.219 -6.141 1 80.5 31 SER B N 1
ATOM 2371 C CA . SER B 1 31 ? 5.867 -35.531 -6.457 1 80.5 31 SER B CA 1
ATOM 2372 C C . SER B 1 31 ? 5.582 -36.312 -5.191 1 80.5 31 SER B C 1
ATOM 2374 O O . SER B 1 31 ? 4.688 -37.156 -5.172 1 80.5 31 SER B O 1
ATOM 2376 N N . GLY B 1 32 ? 6.355 -35.969 -4.215 1 84.44 32 GLY B N 1
ATOM 2377 C CA . GLY B 1 32 ? 6.078 -36.594 -2.938 1 84.44 32 GLY B CA 1
ATOM 2378 C C . GLY B 1 32 ? 4.738 -36.188 -2.35 1 84.44 32 GLY B C 1
ATOM 2379 O O . GLY B 1 32 ? 4.059 -37.031 -1.729 1 84.44 32 GLY B O 1
ATOM 2380 N N . TYR B 1 33 ? 4.309 -35.031 -2.617 1 87.94 33 TYR B N 1
ATOM 2381 C CA . TYR B 1 33 ? 3.035 -34.531 -2.119 1 87.94 33 TYR B CA 1
ATOM 2382 C C . TYR B 1 33 ? 1.892 -34.906 -3.047 1 87.94 33 TYR B C 1
ATOM 2384 O O . TYR B 1 33 ? 0.762 -35.125 -2.596 1 87.94 33 TYR B O 1
ATOM 2392 N N . TRP B 1 34 ? 2.186 -34.969 -4.285 1 92.12 34 TRP B N 1
ATOM 2393 C CA . TRP B 1 34 ? 1.198 -35.312 -5.297 1 92.12 34 TRP B CA 1
ATOM 2394 C C . TRP B 1 34 ? 1.672 -36.5 -6.125 1 92.12 34 TRP B C 1
ATOM 2396 O O . TRP B 1 34 ? 2.188 -36.344 -7.23 1 92.12 34 TRP B O 1
ATOM 2406 N N . PRO B 1 35 ? 1.384 -37.719 -5.617 1 89.94 35 PRO B N 1
ATOM 2407 C CA . PRO B 1 35 ? 1.898 -38.938 -6.273 1 89.94 35 PRO B CA 1
ATOM 2408 C C . PRO B 1 35 ? 1.354 -39.125 -7.688 1 89.94 35 PRO B C 1
ATOM 2410 O O . PRO B 1 35 ? 1.967 -39.812 -8.508 1 89.94 35 PRO B O 1
ATOM 2413 N N . SER B 1 36 ? 0.229 -38.531 -8.016 1 93.88 36 SER B N 1
ATOM 2414 C CA . SER B 1 36 ? -0.396 -38.719 -9.32 1 93.88 36 SER B CA 1
ATOM 2415 C C . SER B 1 36 ? 0.057 -37.625 -10.297 1 93.88 36 SER B C 1
ATOM 2417 O O . SER B 1 36 ? -0.401 -37.594 -11.438 1 93.88 36 SER B O 1
ATOM 2419 N N . LEU B 1 37 ? 0.914 -36.75 -9.875 1 94.38 37 LEU B N 1
ATOM 2420 C CA . LEU B 1 37 ? 1.372 -35.625 -10.703 1 94.38 37 LEU B CA 1
ATOM 2421 C C . LEU B 1 37 ? 2.119 -36.156 -11.93 1 94.38 37 LEU B C 1
ATOM 2423 O O . LEU B 1 37 ? 3.043 -36.969 -11.812 1 94.38 37 LEU B O 1
ATOM 2427 N N . ARG B 1 38 ? 1.716 -35.688 -13.102 1 93.38 38 ARG B N 1
ATOM 2428 C CA . ARG B 1 38 ? 2.324 -36.156 -14.344 1 93.38 38 ARG B CA 1
ATOM 2429 C C . ARG B 1 38 ? 2.781 -34.969 -15.211 1 93.38 38 ARG B C 1
ATOM 2431 O O . ARG B 1 38 ? 3.74 -35.094 -15.977 1 93.38 38 ARG B O 1
ATOM 2438 N N . TYR B 1 39 ? 2.082 -33.875 -15.023 1 95 39 TYR B N 1
ATOM 2439 C CA . TYR B 1 39 ? 2.357 -32.719 -15.906 1 95 39 TYR B CA 1
ATOM 2440 C C . TYR B 1 39 ? 2.438 -31.438 -15.117 1 95 39 TYR B C 1
ATOM 2442 O O . TYR B 1 39 ? 1.633 -31.188 -14.211 1 95 39 TYR B O 1
ATOM 2450 N N . ILE B 1 40 ? 3.463 -30.625 -15.43 1 96.25 40 ILE B N 1
ATOM 2451 C CA . ILE B 1 40 ? 3.596 -29.281 -14.883 1 96.25 40 ILE B CA 1
ATOM 2452 C C . ILE B 1 40 ? 3.816 -28.281 -16.016 1 96.25 40 ILE B C 1
ATOM 2454 O O . ILE B 1 40 ? 4.719 -28.453 -16.828 1 96.25 40 ILE B O 1
ATOM 2458 N N . ARG B 1 41 ? 2.986 -27.344 -16.109 1 97 41 ARG B N 1
ATOM 2459 C CA . ARG B 1 41 ? 3.266 -26.172 -16.938 1 97 41 ARG B CA 1
ATOM 2460 C C . ARG B 1 41 ? 3.719 -24.984 -16.078 1 97 41 ARG B C 1
ATOM 2462 O O . ARG B 1 41 ? 2.939 -24.453 -15.281 1 97 41 ARG B O 1
ATOM 2469 N N . ALA B 1 42 ? 4.941 -24.641 -16.234 1 97.81 42 ALA B N 1
ATOM 2470 C CA . ALA B 1 42 ? 5.52 -23.516 -15.492 1 97.81 42 ALA B CA 1
ATOM 2471 C C . ALA B 1 42 ? 5.633 -22.281 -16.375 1 97.81 42 ALA B C 1
ATOM 2473 O O . ALA B 1 42 ? 6.422 -22.25 -17.328 1 97.81 42 ALA B O 1
ATOM 2474 N N . VAL B 1 43 ? 4.824 -21.281 -16.062 1 98.31 43 VAL B N 1
ATOM 2475 C CA . VAL B 1 43 ? 4.863 -20 -16.766 1 98.31 43 VAL B CA 1
ATOM 2476 C C . VAL B 1 43 ? 5.688 -19 -15.953 1 98.31 43 VAL B C 1
ATOM 2478 O O . VAL B 1 43 ? 5.258 -18.547 -14.891 1 98.31 43 VAL B O 1
ATOM 2481 N N . LEU B 1 44 ? 6.871 -18.672 -16.469 1 98.5 44 LEU B N 1
ATOM 2482 C CA . LEU B 1 44 ? 7.828 -17.828 -15.766 1 98.5 44 LEU B CA 1
ATOM 2483 C C . LEU B 1 44 ? 7.863 -16.422 -16.359 1 98.5 44 LEU B C 1
ATOM 2485 O O . LEU B 1 44 ? 8.117 -16.266 -17.562 1 98.5 44 LEU B O 1
ATOM 2489 N N . ILE B 1 45 ? 7.555 -15.469 -15.523 1 98.19 45 ILE B N 1
ATOM 2490 C CA . ILE B 1 45 ? 7.477 -14.086 -15.961 1 98.19 45 ILE B CA 1
ATOM 2491 C C . ILE B 1 45 ? 8.547 -13.258 -15.25 1 98.19 45 ILE B C 1
ATOM 2493 O O . ILE B 1 45 ? 8.672 -13.312 -14.023 1 98.19 45 ILE B O 1
ATOM 2497 N N . ALA B 1 46 ? 9.344 -12.547 -15.945 1 97.06 46 ALA B N 1
ATOM 2498 C CA . ALA B 1 46 ? 10.32 -11.594 -15.43 1 97.06 46 ALA B CA 1
ATOM 2499 C C . ALA B 1 46 ? 10.82 -10.672 -16.531 1 97.06 46 ALA B C 1
ATOM 2501 O O . ALA B 1 46 ? 10.523 -10.883 -17.719 1 97.06 46 ALA B O 1
ATOM 2502 N N . ARG B 1 47 ? 11.578 -9.695 -16.188 1 93 47 ARG B N 1
ATOM 2503 C CA . ARG B 1 47 ? 12.086 -8.734 -17.172 1 93 47 ARG B CA 1
ATOM 2504 C C . ARG B 1 47 ? 13.289 -9.297 -17.906 1 93 47 ARG B C 1
ATOM 2506 O O . ARG B 1 47 ? 13.438 -9.086 -19.109 1 93 47 ARG B O 1
ATOM 2513 N N . SER B 1 48 ? 14.086 -10.117 -17.234 1 94.75 48 SER B N 1
ATOM 2514 C CA . SER B 1 48 ? 15.359 -10.586 -17.781 1 94.75 48 SER B CA 1
ATOM 2515 C C . SER B 1 48 ? 15.188 -11.883 -18.562 1 94.75 48 SER B C 1
ATOM 2517 O O . SER B 1 48 ? 14.977 -12.945 -17.969 1 94.75 48 SER B O 1
ATOM 2519 N N . THR B 1 49 ? 15.414 -11.734 -19.859 1 96.44 49 THR B N 1
ATOM 2520 C CA . THR B 1 49 ? 15.328 -12.93 -20.688 1 96.44 49 THR B CA 1
ATOM 2521 C C . THR B 1 49 ? 16.406 -13.93 -20.312 1 96.44 49 THR B C 1
ATOM 2523 O O . THR B 1 49 ? 16.141 -15.125 -20.172 1 96.44 49 THR B O 1
ATOM 2526 N N . SER B 1 50 ? 17.594 -13.422 -20.172 1 97.38 50 SER B N 1
ATOM 2527 C CA . SER B 1 50 ? 18.703 -14.305 -19.797 1 97.38 50 SER B CA 1
ATOM 2528 C C . SER B 1 50 ? 18.453 -14.961 -18.453 1 97.38 50 SER B C 1
ATOM 2530 O O . SER B 1 50 ? 18.75 -16.141 -18.266 1 97.38 50 SER B O 1
ATOM 2532 N N . GLY B 1 51 ? 17.938 -14.18 -17.469 1 96.75 51 GLY B N 1
ATOM 2533 C CA . GLY B 1 51 ? 17.609 -14.727 -16.172 1 96.75 51 GLY B CA 1
ATOM 2534 C C . GLY B 1 51 ? 16.562 -15.82 -16.219 1 96.75 51 GLY B C 1
ATOM 2535 O O . GLY B 1 51 ? 16.656 -16.828 -15.523 1 96.75 51 GLY B O 1
ATOM 2536 N N . LEU B 1 52 ? 15.586 -15.602 -17.062 1 98.06 52 LEU B N 1
ATOM 2537 C CA . LEU B 1 52 ? 14.539 -16.594 -17.25 1 98.06 52 LEU B CA 1
ATOM 2538 C C . LEU B 1 52 ? 15.102 -17.875 -17.844 1 98.06 52 LEU B C 1
ATOM 2540 O O . LEU B 1 52 ? 14.727 -18.984 -17.422 1 98.06 52 LEU B O 1
ATOM 2544 N N . GLU B 1 53 ? 15.984 -17.766 -18.797 1 97.94 53 GLU B N 1
ATOM 2545 C CA . GLU B 1 53 ? 16.625 -18.938 -19.406 1 97.94 53 GLU B CA 1
ATOM 2546 C C . GLU B 1 53 ? 17.453 -19.703 -18.391 1 97.94 53 GLU B C 1
ATOM 2548 O O . GLU B 1 53 ? 17.5 -20.938 -18.406 1 97.94 53 GLU B O 1
ATOM 2553 N N . GLU B 1 54 ? 18.109 -18.938 -17.578 1 97 54 GLU B N 1
ATOM 2554 C CA . GLU B 1 54 ? 18.859 -19.578 -16.516 1 97 54 GLU B CA 1
ATOM 2555 C C . GLU B 1 54 ? 17.938 -20.375 -15.594 1 97 54 GLU B C 1
ATOM 2557 O O . GLU B 1 54 ? 18.297 -21.484 -15.164 1 97 54 GLU B O 1
ATOM 2562 N N . THR B 1 55 ? 16.797 -19.781 -15.258 1 97.31 55 THR B N 1
ATOM 2563 C CA . THR B 1 55 ? 15.82 -20.5 -14.43 1 97.31 55 THR B CA 1
ATOM 2564 C C . THR B 1 55 ? 15.336 -21.766 -15.133 1 97.31 55 THR B C 1
ATOM 2566 O O . THR B 1 55 ? 15.258 -22.828 -14.516 1 97.31 55 THR B O 1
ATOM 2569 N N . ARG B 1 56 ? 15.031 -21.688 -16.422 1 97.31 56 ARG B N 1
ATOM 2570 C CA . ARG B 1 56 ? 14.633 -22.859 -17.188 1 97.31 56 ARG B CA 1
ATOM 2571 C C . ARG B 1 56 ? 15.711 -23.938 -17.141 1 97.31 56 ARG B C 1
ATOM 2573 O O . ARG B 1 56 ? 15.406 -25.109 -16.922 1 97.31 56 ARG B O 1
ATOM 2580 N N . THR B 1 57 ? 16.938 -23.547 -17.312 1 96.31 57 THR B N 1
ATOM 2581 C CA . THR B 1 57 ? 18.062 -24.5 -17.281 1 96.31 57 THR B CA 1
ATOM 2582 C C . THR B 1 57 ? 18.156 -25.188 -15.93 1 96.31 57 THR B C 1
ATOM 2584 O O . THR B 1 57 ? 18.391 -26.391 -15.859 1 96.31 57 THR B O 1
ATOM 2587 N N . ALA B 1 58 ? 17.969 -24.391 -14.898 1 93.75 58 ALA B N 1
ATOM 2588 C CA . ALA B 1 58 ? 18 -24.953 -13.547 1 93.75 58 ALA B CA 1
ATOM 2589 C C . ALA B 1 58 ? 16.906 -25.984 -13.352 1 93.75 58 ALA B C 1
ATOM 2591 O O . ALA B 1 58 ? 17.141 -27.062 -12.773 1 93.75 58 ALA B O 1
ATOM 2592 N N . ILE B 1 59 ? 15.703 -25.688 -13.82 1 95.06 59 ILE B N 1
ATOM 2593 C CA . ILE B 1 59 ? 14.57 -26.609 -13.719 1 95.06 59 ILE B CA 1
ATOM 2594 C C . ILE B 1 59 ? 14.875 -27.891 -14.477 1 95.06 59 ILE B C 1
ATOM 2596 O O . ILE B 1 59 ? 14.688 -29 -13.953 1 95.06 59 ILE B O 1
ATOM 2600 N N . GLU B 1 60 ? 15.414 -27.766 -15.664 1 92.75 60 GLU B N 1
ATOM 2601 C CA . GLU B 1 60 ? 15.719 -28.906 -16.516 1 92.75 60 GLU B CA 1
ATOM 2602 C C . GLU B 1 60 ? 16.781 -29.797 -15.875 1 92.75 60 GLU B C 1
ATOM 2604 O O . GLU B 1 60 ? 16.703 -31.031 -15.93 1 92.75 60 GLU B O 1
ATOM 2609 N N . ALA B 1 61 ? 17.703 -29.156 -15.266 1 91.31 61 ALA B N 1
ATOM 2610 C CA . ALA B 1 61 ? 18.781 -29.906 -14.617 1 91.31 61 ALA B CA 1
ATOM 2611 C C . ALA B 1 61 ? 18.25 -30.703 -13.422 1 91.31 61 ALA B C 1
ATOM 2613 O O . ALA B 1 61 ? 18.703 -31.812 -13.156 1 91.31 61 ALA B O 1
ATOM 2614 N N . ASN B 1 62 ? 17.344 -30.109 -12.758 1 87.62 62 ASN B N 1
ATOM 2615 C CA . ASN B 1 62 ? 16.797 -30.719 -11.547 1 87.62 62 ASN B CA 1
ATOM 2616 C C . ASN B 1 62 ? 15.805 -31.828 -11.883 1 87.62 62 ASN B C 1
ATOM 2618 O O . ASN B 1 62 ? 15.508 -32.688 -11.031 1 87.62 62 ASN B O 1
ATOM 2622 N N . THR B 1 63 ? 15.25 -31.844 -13.086 1 85.5 63 THR B N 1
ATOM 2623 C CA . THR B 1 63 ? 14.172 -32.781 -13.406 1 85.5 63 THR B CA 1
ATOM 2624 C C . THR B 1 63 ? 14.617 -33.781 -14.469 1 85.5 63 THR B C 1
ATOM 2626 O O . THR B 1 63 ? 13.805 -34.531 -15.016 1 85.5 63 THR B O 1
ATOM 2629 N N . ARG B 1 64 ? 15.859 -33.812 -14.805 1 80.12 64 ARG B N 1
ATOM 2630 C CA . ARG B 1 64 ? 16.391 -34.656 -15.867 1 80.12 64 ARG B CA 1
ATOM 2631 C C . ARG B 1 64 ? 16 -36.125 -15.656 1 80.12 64 ARG B C 1
ATOM 2633 O O . ARG B 1 64 ? 15.68 -36.812 -16.609 1 80.12 64 ARG B O 1
ATOM 2640 N N . LYS B 1 65 ? 15.844 -36.562 -14.516 1 76.06 65 LYS B N 1
ATOM 2641 C CA . LYS B 1 65 ? 15.602 -37.969 -14.281 1 76.06 65 LYS B CA 1
ATOM 2642 C C . LYS B 1 65 ? 14.172 -38.219 -13.805 1 76.06 65 LYS B C 1
ATOM 2644 O O . LYS B 1 65 ? 13.828 -39.344 -13.391 1 76.06 65 LYS B O 1
ATOM 2649 N N . SER B 1 66 ? 13.352 -37.188 -13.992 1 77.81 66 SER B N 1
ATOM 2650 C CA . SER B 1 66 ? 11.992 -37.312 -13.492 1 77.81 66 SER B CA 1
ATOM 2651 C C . SER B 1 66 ? 11.039 -37.75 -14.602 1 77.81 66 SER B C 1
ATOM 2653 O O . SER B 1 66 ? 11.312 -37.531 -15.781 1 77.81 66 SER B O 1
ATOM 2655 N N . ASP B 1 67 ? 10.023 -38.562 -14.289 1 81.69 67 ASP B N 1
ATOM 2656 C CA . ASP B 1 67 ? 8.969 -38.938 -15.219 1 81.69 67 ASP B CA 1
ATOM 2657 C C . ASP B 1 67 ? 7.965 -37.812 -15.43 1 81.69 67 ASP B C 1
ATOM 2659 O O . ASP B 1 67 ? 6.965 -38 -16.125 1 81.69 67 ASP B O 1
ATOM 2663 N N . LEU B 1 68 ? 8.289 -36.75 -14.883 1 88.19 68 LEU B N 1
ATOM 2664 C CA . LEU B 1 68 ? 7.391 -35.594 -14.977 1 88.19 68 LEU B CA 1
ATOM 2665 C C . LEU B 1 68 ? 7.543 -34.906 -16.328 1 88.19 68 LEU B C 1
ATOM 2667 O O . LEU B 1 68 ? 8.664 -34.719 -16.812 1 88.19 68 LEU B O 1
ATOM 2671 N N . ASN B 1 69 ? 6.418 -34.719 -17.031 1 92.69 69 ASN B N 1
ATOM 2672 C CA . ASN B 1 69 ? 6.402 -33.844 -18.203 1 92.69 69 ASN B CA 1
ATOM 2673 C C . ASN B 1 69 ? 6.301 -32.375 -17.812 1 92.69 69 ASN B C 1
ATOM 2675 O O . ASN B 1 69 ? 5.262 -31.938 -17.328 1 92.69 69 ASN B O 1
ATOM 2679 N N . ILE B 1 70 ? 7.379 -31.641 -18.031 1 95.19 70 ILE B N 1
ATOM 2680 C CA . ILE B 1 70 ? 7.422 -30.25 -17.609 1 95.19 70 ILE B CA 1
ATOM 2681 C C . ILE B 1 70 ? 7.555 -29.344 -18.828 1 95.19 70 ILE B C 1
ATOM 2683 O O . ILE B 1 70 ? 8.477 -29.5 -19.625 1 95.19 70 ILE B O 1
ATOM 2687 N N . ARG B 1 71 ? 6.605 -28.469 -18.969 1 95.5 71 ARG B N 1
ATOM 2688 C CA . ARG B 1 71 ? 6.68 -27.406 -19.969 1 95.5 71 ARG B CA 1
ATOM 2689 C C . ARG B 1 71 ? 7 -26.062 -19.312 1 95.5 71 ARG B C 1
ATOM 2691 O O . ARG B 1 71 ? 6.277 -25.609 -18.422 1 95.5 71 ARG B O 1
ATOM 2698 N N . VAL B 1 72 ? 8.078 -25.453 -19.719 1 97.38 72 VAL B N 1
ATOM 2699 C CA . VAL B 1 72 ? 8.469 -24.156 -19.172 1 97.38 72 VAL B CA 1
ATOM 2700 C C . VAL B 1 72 ? 8.25 -23.062 -20.203 1 97.38 72 VAL B C 1
ATOM 2702 O O . VAL B 1 72 ? 8.836 -23.094 -21.297 1 97.38 72 VAL B O 1
ATOM 2705 N N . ASP B 1 73 ? 7.324 -22.141 -19.938 1 97.69 73 ASP B N 1
ATOM 2706 C CA . ASP B 1 73 ? 7.07 -20.969 -20.766 1 97.69 73 ASP B CA 1
ATOM 2707 C C . ASP B 1 73 ? 7.738 -19.719 -20.188 1 97.69 73 ASP B C 1
ATOM 2709 O O . ASP B 1 73 ? 7.551 -19.391 -19.016 1 97.69 73 ASP B O 1
ATOM 2713 N N . LEU B 1 74 ? 8.531 -19.094 -21.031 1 98.19 74 LEU B N 1
ATOM 2714 C CA . LEU B 1 74 ? 9.227 -17.891 -20.594 1 98.19 74 LEU B CA 1
ATOM 2715 C C . LEU B 1 74 ? 8.562 -16.641 -21.188 1 98.19 74 LEU B C 1
ATOM 2717 O O . LEU B 1 74 ? 8.32 -16.578 -22.391 1 98.19 74 LEU B O 1
ATOM 2721 N N . HIS B 1 75 ? 8.203 -15.727 -20.359 1 98.12 75 HIS B N 1
ATOM 2722 C CA . HIS B 1 75 ? 7.637 -14.445 -20.781 1 98.12 75 HIS B CA 1
ATOM 2723 C C . HIS B 1 75 ? 8.453 -13.273 -20.234 1 98.12 75 HIS B C 1
ATOM 2725 O O . HIS B 1 75 ? 8.406 -12.977 -19.047 1 98.12 75 HIS B O 1
ATOM 2731 N N . SER B 1 76 ? 9.164 -12.633 -21.141 1 97.5 76 SER B N 1
ATOM 2732 C CA . SER B 1 76 ? 9.922 -11.445 -20.766 1 97.5 76 SER B CA 1
ATOM 2733 C C . SER B 1 76 ? 9.016 -10.219 -20.688 1 97.5 76 SER B C 1
ATOM 2735 O O . SER B 1 76 ? 8.727 -9.594 -21.719 1 97.5 76 SER B O 1
ATOM 2737 N N . ILE B 1 77 ? 8.547 -9.883 -19.484 1 96.56 77 ILE B N 1
ATOM 2738 C CA . ILE B 1 77 ? 7.605 -8.789 -19.266 1 96.56 77 ILE B CA 1
ATOM 2739 C C . ILE B 1 77 ? 8.125 -7.883 -18.156 1 96.56 77 ILE B C 1
ATOM 2741 O O . ILE B 1 77 ? 8.492 -8.352 -17.078 1 96.56 77 ILE B O 1
ATOM 2745 N N . ASP B 1 78 ? 8.211 -6.664 -18.484 1 95 78 ASP B N 1
ATOM 2746 C CA . ASP B 1 78 ? 8.461 -5.668 -17.453 1 95 78 ASP B CA 1
ATOM 2747 C C . ASP B 1 78 ? 7.164 -5.289 -16.734 1 95 78 ASP B C 1
ATOM 2749 O O . ASP B 1 78 ? 6.375 -4.496 -17.25 1 95 78 ASP B O 1
ATOM 2753 N N . LEU B 1 79 ? 7.02 -5.797 -15.547 1 93.62 79 LEU B N 1
ATOM 2754 C CA . LEU B 1 79 ? 5.777 -5.625 -14.805 1 93.62 79 LEU B CA 1
ATOM 2755 C C . LEU B 1 79 ? 5.621 -4.18 -14.336 1 93.62 79 LEU B C 1
ATOM 2757 O O . LEU B 1 79 ? 4.531 -3.771 -13.922 1 93.62 79 LEU B O 1
ATOM 2761 N N . SER B 1 80 ? 6.703 -3.451 -14.383 1 90.19 80 SER B N 1
ATOM 2762 C CA . SER B 1 80 ? 6.633 -2.055 -13.961 1 90.19 80 SER B CA 1
ATOM 2763 C C . SER B 1 80 ? 6.039 -1.179 -15.062 1 90.19 80 SER B C 1
ATOM 2765 O O . SER B 1 80 ? 5.676 -0.027 -14.812 1 90.19 80 SER B O 1
ATOM 2767 N N . ASP B 1 81 ? 6.023 -1.674 -16.281 1 94.19 81 ASP B N 1
ATOM 2768 C CA . ASP B 1 81 ? 5.426 -0.928 -17.375 1 94.19 81 ASP B CA 1
ATOM 2769 C C . ASP B 1 81 ? 3.916 -1.151 -17.438 1 94.19 81 ASP B C 1
ATOM 2771 O O . ASP B 1 81 ? 3.439 -1.986 -18.219 1 94.19 81 ASP B O 1
ATOM 2775 N N . LEU B 1 82 ? 3.213 -0.294 -16.75 1 94.5 82 LEU B N 1
ATOM 2776 C CA . LEU B 1 82 ? 1.771 -0.464 -16.609 1 94.5 82 LEU B CA 1
ATOM 2777 C C . LEU B 1 82 ? 1.062 -0.185 -17.938 1 94.5 82 LEU B C 1
ATOM 2779 O O . LEU B 1 82 ? -0.068 -0.635 -18.141 1 94.5 82 LEU B O 1
ATOM 2783 N N . ASN B 1 83 ? 1.687 0.538 -18.812 1 93.06 83 ASN B N 1
ATOM 2784 C CA . ASN B 1 83 ? 1.061 0.878 -20.094 1 93.06 83 ASN B CA 1
ATOM 2785 C C . ASN B 1 83 ? 0.853 -0.358 -20.953 1 93.06 83 ASN B C 1
ATOM 2787 O O . ASN B 1 83 ? -0.1 -0.421 -21.734 1 93.06 83 ASN B O 1
ATOM 2791 N N . THR B 1 84 ? 1.727 -1.337 -20.797 1 94.56 84 THR B N 1
ATOM 2792 C CA . THR B 1 84 ? 1.655 -2.514 -21.656 1 94.56 84 THR B CA 1
ATOM 2793 C C . THR B 1 84 ? 1.289 -3.754 -20.844 1 94.56 84 THR B C 1
ATOM 2795 O O . THR B 1 84 ? 1.106 -4.836 -21.406 1 94.56 84 THR B O 1
ATOM 2798 N N . LEU B 1 85 ? 1.141 -3.615 -19.578 1 95.19 85 LEU B N 1
ATOM 2799 C CA . LEU B 1 85 ? 1.007 -4.758 -18.688 1 95.19 85 LEU B CA 1
ATOM 2800 C C . LEU B 1 85 ? -0.239 -5.57 -19.031 1 95.19 85 LEU B C 1
ATOM 2802 O O . LEU B 1 85 ? -0.174 -6.797 -19.141 1 95.19 85 LEU B O 1
ATOM 2806 N N . ASP B 1 86 ? -1.32 -4.891 -19.219 1 93.94 86 ASP B N 1
ATOM 2807 C CA . ASP B 1 86 ? -2.588 -5.574 -19.453 1 93.94 86 ASP B CA 1
ATOM 2808 C C . ASP B 1 86 ? -2.52 -6.434 -20.719 1 93.94 86 ASP B C 1
ATOM 2810 O O . ASP B 1 86 ? -2.877 -7.613 -20.688 1 93.94 86 ASP B O 1
ATOM 2814 N N . HIS B 1 87 ? -2.018 -5.879 -21.766 1 95.12 87 HIS B N 1
ATOM 2815 C CA . HIS B 1 87 ? -1.906 -6.598 -23.031 1 95.12 87 HIS B CA 1
ATOM 2816 C C . HIS B 1 87 ? -0.931 -7.766 -22.906 1 95.12 87 HIS B C 1
ATOM 2818 O O . HIS B 1 87 ? -1.16 -8.828 -23.484 1 95.12 87 HIS B O 1
ATOM 2824 N N . LYS B 1 88 ? 0.117 -7.574 -22.234 1 96.31 88 LYS B N 1
ATOM 2825 C CA . LYS B 1 88 ? 1.104 -8.633 -22.062 1 96.31 88 LYS B CA 1
ATOM 2826 C C . LYS B 1 88 ? 0.532 -9.789 -21.25 1 96.31 88 LYS B C 1
ATOM 2828 O O . LYS B 1 88 ? 0.768 -10.953 -21.562 1 96.31 88 LYS B O 1
ATOM 2833 N N . LEU B 1 89 ? -0.203 -9.453 -20.203 1 96.19 89 LEU B N 1
ATOM 2834 C CA . LEU B 1 89 ? -0.85 -10.484 -19.406 1 96.19 89 LEU B CA 1
ATOM 2835 C C . LEU B 1 89 ? -1.892 -11.242 -20.234 1 96.19 89 LEU B C 1
ATOM 2837 O O . LEU B 1 89 ? -2.045 -12.453 -20.078 1 96.19 89 LEU B O 1
ATOM 2841 N N . ASP B 1 90 ? -2.578 -10.492 -21.094 1 95.12 90 ASP B N 1
ATOM 2842 C CA . ASP B 1 90 ? -3.527 -11.133 -22 1 95.12 90 ASP B CA 1
ATOM 2843 C C . ASP B 1 90 ? -2.844 -12.211 -22.844 1 95.12 90 ASP B C 1
ATOM 2845 O O . ASP B 1 90 ? -3.365 -13.32 -22.969 1 95.12 90 ASP B O 1
ATOM 2849 N N . ALA B 1 91 ? -1.755 -11.852 -23.344 1 95.81 91 ALA B N 1
ATOM 2850 C CA . ALA B 1 91 ? -1.011 -12.797 -24.172 1 95.81 91 ALA B CA 1
ATOM 2851 C C . ALA B 1 91 ? -0.609 -14.031 -23.375 1 95.81 91 ALA B C 1
ATOM 2853 O O . ALA B 1 91 ? -0.687 -15.156 -23.875 1 95.81 91 ALA B O 1
ATOM 2854 N N . VAL B 1 92 ? -0.182 -13.852 -22.141 1 96.5 92 VAL B N 1
ATOM 2855 C CA . VAL B 1 92 ? 0.222 -14.945 -21.266 1 96.5 92 VAL B CA 1
ATOM 2856 C C . VAL B 1 92 ? -0.961 -15.883 -21.031 1 96.5 92 VAL B C 1
ATOM 2858 O O . VAL B 1 92 ? -0.854 -17.094 -21.234 1 96.5 92 VAL B O 1
ATOM 2861 N N . PHE B 1 93 ? -2.121 -15.328 -20.641 1 95.12 93 PHE B N 1
ATOM 2862 C CA . PHE B 1 93 ? -3.275 -16.141 -20.266 1 95.12 93 PHE B CA 1
ATOM 2863 C C . PHE B 1 93 ? -3.902 -16.781 -21.5 1 95.12 93 PHE B C 1
ATOM 2865 O O . PHE B 1 93 ? -4.395 -17.906 -21.422 1 95.12 93 PHE B O 1
ATOM 2872 N N . GLN B 1 94 ? -3.824 -16.062 -22.625 1 94 94 GLN B N 1
ATOM 2873 C CA . GLN B 1 94 ? -4.312 -16.641 -23.875 1 94 94 GLN B CA 1
ATOM 2874 C C . GLN B 1 94 ? -3.498 -17.859 -24.266 1 94 94 GLN B C 1
ATOM 2876 O O . GLN B 1 94 ? -4.051 -18.859 -24.734 1 94 94 GLN B O 1
ATOM 2881 N N . GLN B 1 95 ? -2.254 -17.75 -24.078 1 94.19 95 GLN B N 1
ATOM 2882 C CA . GLN B 1 95 ? -1.393 -18.891 -24.375 1 94.19 95 GLN B CA 1
ATOM 2883 C C . GLN B 1 95 ? -1.754 -20.094 -23.516 1 94.19 95 GLN B C 1
ATOM 2885 O O . GLN B 1 95 ? -1.763 -21.234 -24 1 94.19 95 GLN B O 1
ATOM 2890 N N . ILE B 1 96 ? -2.047 -19.891 -22.25 1 93.88 96 ILE B N 1
ATOM 2891 C CA . ILE B 1 96 ? -2.443 -20.953 -21.344 1 93.88 96 ILE B CA 1
ATOM 2892 C C . ILE B 1 96 ? -3.797 -21.516 -21.766 1 93.88 96 ILE B C 1
ATOM 2894 O O . ILE B 1 96 ? -3.994 -22.734 -21.781 1 93.88 96 ILE B O 1
ATOM 2898 N N . GLN B 1 97 ? -4.641 -20.625 -22.125 1 90.69 97 GLN B N 1
ATOM 2899 C CA . GLN B 1 97 ? -6 -21.016 -22.516 1 90.69 97 GLN B CA 1
ATOM 2900 C C . GLN B 1 97 ? -6.004 -21.875 -23.766 1 90.69 97 GLN B C 1
ATOM 2902 O O . GLN B 1 97 ? -6.898 -22.703 -23.953 1 90.69 97 GLN B O 1
ATOM 2907 N N . ASN B 1 98 ? -5.016 -21.688 -24.578 1 89 98 ASN B N 1
ATOM 2908 C CA . ASN B 1 98 ? -4.988 -22.359 -25.875 1 89 98 ASN B CA 1
ATOM 2909 C C . ASN B 1 98 ? -4.516 -23.812 -25.734 1 89 98 ASN B C 1
ATOM 2911 O O . ASN B 1 98 ? -4.551 -24.578 -26.703 1 89 98 ASN B O 1
ATOM 2915 N N . ASP B 1 99 ? -4.195 -24.156 -24.516 1 85.5 99 ASP B N 1
ATOM 2916 C CA . ASP B 1 99 ? -3.777 -25.562 -24.406 1 85.5 99 ASP B CA 1
ATOM 2917 C C . ASP B 1 99 ? -4.965 -26.469 -24.094 1 85.5 99 ASP B C 1
ATOM 2919 O O . ASP B 1 99 ? -6.086 -25.984 -23.906 1 85.5 99 ASP B O 1
ATOM 2923 N N . GLN B 1 100 ? -4.852 -27.797 -24.266 1 86.94 100 GLN B N 1
ATOM 2924 C CA . GLN B 1 100 ? -5.934 -28.766 -24.109 1 86.94 100 GLN B CA 1
ATOM 2925 C C . GLN B 1 100 ? -5.816 -29.5 -22.781 1 86.94 100 GLN B C 1
ATOM 2927 O O . GLN B 1 100 ? -6.406 -30.562 -22.594 1 86.94 100 GLN B O 1
ATOM 2932 N N . ILE B 1 101 ? -5.137 -28.922 -21.891 1 93.69 101 ILE B N 1
ATOM 2933 C CA . ILE B 1 101 ? -4.887 -29.594 -20.625 1 93.69 101 ILE B CA 1
ATOM 2934 C C . ILE B 1 101 ? -5.824 -29.031 -19.547 1 93.69 101 ILE B C 1
ATOM 2936 O O . ILE B 1 101 ? -5.938 -27.812 -19.391 1 93.69 101 ILE B O 1
ATOM 2940 N N . LYS B 1 102 ? -6.531 -29.938 -18.906 1 95 102 LYS B N 1
ATOM 2941 C CA . LYS B 1 102 ? -7.281 -29.547 -17.719 1 95 102 LYS B CA 1
ATOM 2942 C C . LYS B 1 102 ? -6.402 -29.625 -16.469 1 95 102 LYS B C 1
ATOM 2944 O O . LYS B 1 102 ? -5.781 -30.641 -16.188 1 95 102 LYS B O 1
ATOM 2949 N N . TYR B 1 103 ? -6.395 -28.578 -15.711 1 96.56 103 TYR B N 1
ATOM 2950 C CA . TYR B 1 103 ? -5.516 -28.516 -14.555 1 96.56 103 TYR B CA 1
ATOM 2951 C C . TYR B 1 103 ? -6.273 -28.859 -13.273 1 96.56 103 TYR B C 1
ATOM 2953 O O . TYR B 1 103 ? -7.43 -28.469 -13.109 1 96.56 103 TYR B O 1
ATOM 2961 N N . ASP B 1 104 ? -5.609 -29.609 -12.461 1 96.38 104 ASP B N 1
ATOM 2962 C CA . ASP B 1 104 ? -6.168 -29.938 -11.148 1 96.38 104 ASP B CA 1
ATOM 2963 C C . ASP B 1 104 ? -5.758 -28.891 -10.102 1 96.38 104 ASP B C 1
ATOM 2965 O O . ASP B 1 104 ? -6.492 -28.656 -9.141 1 96.38 104 ASP B O 1
ATOM 2969 N N . ARG B 1 105 ? -4.566 -28.359 -10.258 1 96.69 105 ARG B N 1
ATOM 2970 C CA . ARG B 1 105 ? -3.998 -27.344 -9.383 1 96.69 105 ARG B CA 1
ATOM 2971 C C . ARG B 1 105 ? -3.459 -26.172 -10.188 1 96.69 105 ARG B C 1
ATOM 2973 O O . ARG B 1 105 ? -2.865 -26.359 -11.25 1 96.69 105 ARG B O 1
ATOM 2980 N N . VAL B 1 106 ? -3.836 -25.031 -9.695 1 97.12 106 VAL B N 1
ATOM 2981 C CA . VAL B 1 106 ? -3.334 -23.797 -10.305 1 97.12 106 VAL B CA 1
ATOM 2982 C C . VAL B 1 106 ? -2.711 -22.922 -9.227 1 97.12 106 VAL B C 1
ATOM 2984 O O . VAL B 1 106 ? -3.32 -22.672 -8.18 1 97.12 106 VAL B O 1
ATOM 2987 N N . VAL B 1 107 ? -1.452 -22.453 -9.461 1 97.62 107 VAL B N 1
ATOM 2988 C CA . VAL B 1 107 ? -0.74 -21.656 -8.477 1 97.62 107 VAL B CA 1
ATOM 2989 C C . VAL B 1 107 ? -0.181 -20.391 -9.141 1 97.62 107 VAL B C 1
ATOM 2991 O O . VAL B 1 107 ? 0.515 -20.484 -10.156 1 97.62 107 VAL B O 1
ATOM 2994 N N . LEU B 1 108 ? -0.564 -19.297 -8.625 1 98 108 LEU B N 1
ATOM 2995 C CA . LEU B 1 108 ? 0.099 -18.031 -8.953 1 98 108 LEU B CA 1
ATOM 2996 C C . LEU B 1 108 ? 1.017 -17.594 -7.82 1 98 108 LEU B C 1
ATOM 2998 O O . LEU B 1 108 ? 0.59 -17.516 -6.664 1 98 108 LEU B O 1
ATOM 3002 N N . VAL B 1 109 ? 2.27 -17.359 -8.141 1 97.94 109 VAL B N 1
ATOM 3003 C CA . VAL B 1 109 ? 3.205 -16.812 -7.168 1 97.94 109 VAL B CA 1
ATOM 3004 C C . VAL B 1 109 ? 3.6 -15.391 -7.59 1 97.94 109 VAL B C 1
ATOM 3006 O O . VAL B 1 109 ? 4.418 -15.211 -8.492 1 97.94 109 VAL B O 1
ATOM 3009 N N . ASN B 1 110 ? 2.992 -14.445 -6.914 1 96.5 110 ASN B N 1
ATOM 3010 C CA . ASN B 1 110 ? 3.42 -13.055 -7.059 1 96.5 110 ASN B CA 1
ATOM 3011 C C . ASN B 1 110 ? 4.711 -12.781 -6.293 1 96.5 110 ASN B C 1
ATOM 3013 O O . ASN B 1 110 ? 4.676 -12.344 -5.141 1 96.5 110 ASN B O 1
ATOM 3017 N N . ASN B 1 111 ? 5.77 -12.992 -6.984 1 94.56 111 ASN B N 1
ATOM 3018 C CA . ASN B 1 111 ? 7.078 -12.891 -6.352 1 94.56 111 ASN B CA 1
ATOM 3019 C C . ASN B 1 111 ? 7.797 -11.602 -6.75 1 94.56 111 ASN B C 1
ATOM 3021 O O . ASN B 1 111 ? 8.648 -11.109 -6.008 1 94.56 111 ASN B O 1
ATOM 3025 N N . ALA B 1 112 ? 7.418 -11.07 -7.922 1 92 112 ALA B N 1
ATOM 3026 C CA . ALA B 1 112 ? 8.078 -9.867 -8.406 1 92 112 ALA B CA 1
ATOM 3027 C C . ALA B 1 112 ? 7.957 -8.734 -7.391 1 92 112 ALA B C 1
ATOM 3029 O O . ALA B 1 112 ? 6.891 -8.516 -6.816 1 92 112 ALA B O 1
ATOM 3030 N N . GLY B 1 113 ? 9.031 -8.055 -7.133 1 85.94 113 GLY B N 1
ATOM 3031 C CA . GLY B 1 113 ? 9.078 -6.914 -6.238 1 85.94 113 GLY B CA 1
ATOM 3032 C C . GLY B 1 113 ? 10.453 -6.266 -6.168 1 85.94 113 GLY B C 1
ATOM 3033 O O . GLY B 1 113 ? 11.445 -6.863 -6.574 1 85.94 113 GLY B O 1
ATOM 3034 N N . SER B 1 114 ? 10.445 -5.102 -5.758 1 78.69 114 SER B N 1
ATOM 3035 C CA . SER B 1 114 ? 11.68 -4.352 -5.578 1 78.69 114 SER B CA 1
ATOM 3036 C C . SER B 1 114 ? 11.664 -3.557 -4.277 1 78.69 114 SER B C 1
ATOM 3038 O O . SER B 1 114 ? 10.594 -3.193 -3.779 1 78.69 114 SER B O 1
ATOM 3040 N N . LEU B 1 115 ? 12.812 -3.355 -3.768 1 74.06 115 LEU B N 1
ATOM 3041 C CA . LEU B 1 115 ? 12.953 -2.598 -2.529 1 74.06 115 LEU B CA 1
ATOM 3042 C C . LEU B 1 115 ? 12.664 -1.118 -2.762 1 74.06 115 LEU B C 1
ATOM 3044 O O . LEU B 1 115 ? 12.25 -0.41 -1.842 1 74.06 115 LEU B O 1
ATOM 3048 N N . GLY B 1 116 ? 12.75 -0.706 -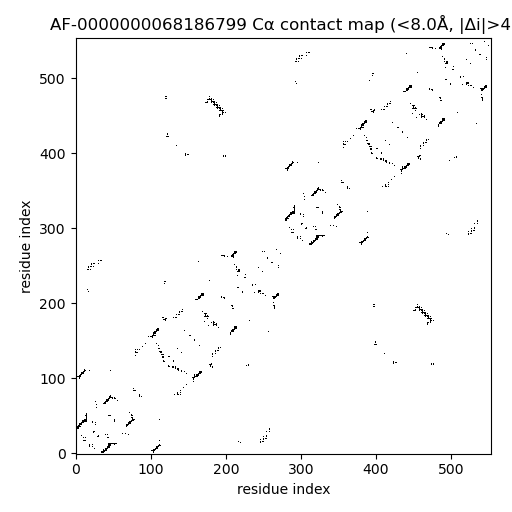3.953 1 69.62 116 GLY B N 1
ATOM 3049 C CA . GLY B 1 116 ? 12.688 0.722 -4.227 1 69.62 116 GLY B CA 1
ATOM 3050 C C . GLY B 1 116 ? 13.859 1.488 -3.645 1 69.62 116 GLY B C 1
ATOM 3051 O O . GLY B 1 116 ? 14.953 0.937 -3.482 1 69.62 116 GLY B O 1
ATOM 3052 N N . ALA B 1 117 ? 13.648 2.789 -3.52 1 70.44 117 ALA B N 1
ATOM 3053 C CA . ALA B 1 117 ? 14.703 3.633 -2.961 1 70.44 117 ALA B CA 1
ATOM 3054 C C . ALA B 1 117 ? 14.883 3.371 -1.467 1 70.44 117 ALA B C 1
ATOM 3056 O O . ALA B 1 117 ? 13.914 3.391 -0.707 1 70.44 117 ALA B O 1
ATOM 3057 N N . LEU B 1 118 ? 16.047 2.994 -1.139 1 68.75 118 LEU B N 1
ATOM 3058 C CA . LEU B 1 118 ? 16.375 2.762 0.266 1 68.75 118 LEU B CA 1
ATOM 3059 C C . LEU B 1 118 ? 16.875 4.039 0.925 1 68.75 118 LEU B C 1
ATOM 3061 O O . LEU B 1 118 ? 17.422 4.914 0.251 1 68.75 118 LEU B O 1
ATOM 3065 N N . GLY B 1 119 ? 16.562 4.145 2.207 1 74.12 119 GLY B N 1
ATOM 3066 C CA . GLY B 1 119 ? 17.016 5.297 2.963 1 74.12 119 GLY B CA 1
ATOM 3067 C C . GLY B 1 119 ? 15.906 6.012 3.699 1 74.12 119 GLY B C 1
ATOM 3068 O O . GLY B 1 119 ? 14.742 5.602 3.631 1 74.12 119 GLY B O 1
ATOM 3069 N N . PRO B 1 120 ? 16.391 7 4.375 1 78.69 120 PRO B N 1
ATOM 3070 C CA . PRO B 1 120 ? 15.383 7.762 5.121 1 78.69 120 PRO B CA 1
ATOM 3071 C C . PRO B 1 120 ? 14.328 8.383 4.215 1 78.69 120 PRO B C 1
ATOM 3073 O O . PRO B 1 120 ? 14.633 8.789 3.088 1 78.69 120 PRO B O 1
ATOM 3076 N N . CYS B 1 121 ? 13.156 8.461 4.719 1 81.88 121 CYS B N 1
ATOM 3077 C CA . CYS B 1 121 ? 12.016 8.992 3.979 1 81.88 121 CYS B CA 1
ATOM 3078 C C . CYS B 1 121 ? 12.297 10.398 3.477 1 81.88 121 CYS B C 1
ATOM 3080 O O . CYS B 1 121 ? 11.883 10.766 2.373 1 81.88 121 CYS B O 1
ATOM 3082 N N . LEU B 1 122 ? 13.086 11.156 4.258 1 83.69 122 LEU B N 1
ATOM 3083 C CA . LEU B 1 122 ? 13.359 12.547 3.906 1 83.69 122 LEU B CA 1
ATOM 3084 C C . LEU B 1 122 ? 14.352 12.633 2.75 1 83.69 122 LEU B C 1
ATOM 3086 O O . LEU B 1 122 ? 14.477 13.68 2.109 1 83.69 122 LEU B O 1
ATOM 3090 N N . GLU B 1 123 ? 15.031 11.477 2.615 1 76.94 123 GLU B N 1
ATOM 3091 C CA . GLU B 1 123 ? 16.016 11.43 1.537 1 76.94 123 GLU B CA 1
ATOM 3092 C C . GLU B 1 123 ? 15.445 10.742 0.3 1 76.94 123 GLU B C 1
ATOM 3094 O O . GLU B 1 123 ? 16.156 10.531 -0.685 1 76.94 123 GLU B O 1
ATOM 3099 N N . SER B 1 124 ? 14.18 10.359 0.513 1 65.44 124 SER B N 1
ATOM 3100 C CA . SER B 1 124 ? 13.539 9.68 -0.604 1 65.44 124 SER B CA 1
ATOM 3101 C C . SER B 1 124 ? 13.711 10.461 -1.902 1 65.44 124 SER B C 1
ATOM 3103 O O . SER B 1 124 ? 13.523 11.68 -1.931 1 65.44 124 SER B O 1
ATOM 3105 N N . PRO B 1 125 ? 14.102 9.742 -2.961 1 69.19 125 PRO B N 1
ATOM 3106 C CA . PRO B 1 125 ? 14.445 10.477 -4.18 1 69.19 125 PRO B CA 1
ATOM 3107 C C . PRO B 1 125 ? 13.281 11.32 -4.707 1 69.19 125 PRO B C 1
ATOM 3109 O O . PRO B 1 125 ? 12.43 11.75 -3.93 1 69.19 125 PRO B O 1
ATOM 3112 N N . SER B 1 126 ? 12.789 11.109 -5.941 1 87 126 SER B N 1
ATOM 3113 C CA . SER B 1 126 ? 11.859 11.938 -6.703 1 87 126 SER B CA 1
ATOM 3114 C C . SER B 1 126 ? 10.461 11.336 -6.703 1 87 126 SER B C 1
ATOM 3116 O O . SER B 1 126 ? 10.281 10.148 -6.418 1 87 126 SER B O 1
ATOM 3118 N N . LEU B 1 127 ? 9.5 12.156 -6.746 1 92.56 127 LEU B N 1
ATOM 3119 C CA . LEU B 1 127 ? 8.125 11.703 -6.922 1 92.56 127 LEU B CA 1
ATOM 3120 C C . LEU B 1 127 ? 8.039 10.617 -7.988 1 92.56 127 LEU B C 1
ATOM 3122 O O . LEU B 1 127 ? 7.289 9.648 -7.836 1 92.56 127 LEU B O 1
ATOM 3126 N N . SER B 1 128 ? 8.836 10.805 -8.938 1 91.88 128 SER B N 1
ATOM 3127 C CA . SER B 1 128 ? 8.852 9.836 -10.023 1 91.88 128 SER B CA 1
ATOM 3128 C C . SER B 1 128 ? 9.328 8.469 -9.547 1 91.88 128 SER B C 1
ATOM 3130 O O . SER B 1 128 ? 8.75 7.441 -9.898 1 91.88 128 SER B O 1
ATOM 3132 N N . ASP B 1 129 ? 10.32 8.453 -8.727 1 89.44 129 ASP B N 1
ATOM 3133 C CA . ASP B 1 129 ? 10.844 7.203 -8.188 1 89.44 129 ASP B CA 1
ATOM 3134 C C . ASP B 1 129 ? 9.82 6.531 -7.266 1 89.44 129 ASP B C 1
ATOM 3136 O O . ASP B 1 129 ? 9.648 5.312 -7.309 1 89.44 129 ASP B O 1
ATOM 3140 N N . MET B 1 130 ? 9.25 7.285 -6.453 1 90.69 130 MET B N 1
ATOM 3141 C CA . MET B 1 130 ? 8.227 6.758 -5.555 1 90.69 130 MET B CA 1
ATOM 3142 C C . MET B 1 130 ? 7.07 6.152 -6.344 1 90.69 130 MET B C 1
ATOM 3144 O O . MET B 1 130 ? 6.617 5.047 -6.039 1 90.69 130 MET B O 1
ATOM 3148 N N . ARG B 1 131 ? 6.664 6.898 -7.32 1 92.94 131 ARG B N 1
ATOM 3149 C CA . ARG B 1 131 ? 5.57 6.422 -8.156 1 92.94 131 ARG B CA 1
ATOM 3150 C C . ARG B 1 131 ? 5.934 5.102 -8.828 1 92.94 131 ARG B C 1
ATOM 3152 O O . ARG B 1 131 ? 5.125 4.168 -8.852 1 92.94 131 ARG B O 1
ATOM 3159 N N . GLN B 1 132 ? 7.066 5.051 -9.367 1 91.88 132 GLN B N 1
ATOM 3160 C CA . GLN B 1 132 ? 7.512 3.844 -10.055 1 91.88 132 GLN B CA 1
ATOM 3161 C C . GLN B 1 132 ? 7.539 2.65 -9.109 1 91.88 132 GLN B C 1
ATOM 3163 O O . GLN B 1 132 ? 7.133 1.547 -9.477 1 91.88 132 GLN B O 1
ATOM 3168 N N . THR B 1 133 ? 8 2.875 -7.926 1 91.12 133 THR B N 1
ATOM 3169 C CA . THR B 1 133 ? 8.078 1.816 -6.926 1 91.12 133 THR B CA 1
ATOM 3170 C C . THR B 1 133 ? 6.68 1.329 -6.547 1 91.12 133 THR B C 1
ATOM 3172 O O . THR B 1 133 ? 6.434 0.123 -6.48 1 91.12 133 THR B O 1
ATOM 3175 N N . VAL B 1 134 ? 5.816 2.238 -6.367 1 93.19 134 VAL B N 1
ATOM 3176 C CA . VAL B 1 134 ? 4.445 1.903 -5.992 1 93.19 134 VAL B CA 1
ATOM 3177 C C . VAL B 1 134 ? 3.748 1.195 -7.148 1 93.19 134 VAL B C 1
ATOM 3179 O O . VAL B 1 134 ? 3.088 0.172 -6.953 1 93.19 134 VAL B O 1
ATOM 3182 N N . ASP B 1 135 ? 3.961 1.724 -8.328 1 94 135 ASP B N 1
ATOM 3183 C CA . ASP B 1 135 ? 3.367 1.116 -9.516 1 94 135 ASP B CA 1
ATOM 3184 C C . ASP B 1 135 ? 3.828 -0.33 -9.688 1 94 135 ASP B C 1
ATOM 3186 O O . ASP B 1 135 ? 3.018 -1.219 -9.953 1 94 135 ASP B O 1
ATOM 3190 N N . PHE B 1 136 ? 5.016 -0.567 -9.531 1 93.69 136 PHE B N 1
ATOM 3191 C CA . PHE B 1 136 ? 5.602 -1.883 -9.75 1 93.69 136 PHE B CA 1
ATOM 3192 C C . PHE B 1 136 ? 5.184 -2.854 -8.656 1 93.69 136 PHE B C 1
ATOM 3194 O O . PHE B 1 136 ? 4.727 -3.963 -8.938 1 93.69 136 PHE B O 1
ATOM 3201 N N . ASN B 1 137 ? 5.254 -2.414 -7.441 1 92.75 137 ASN B N 1
ATOM 3202 C CA . ASN B 1 137 ? 5.086 -3.33 -6.316 1 92.75 137 ASN B CA 1
ATOM 3203 C C . ASN B 1 137 ? 3.613 -3.52 -5.961 1 92.75 137 ASN B C 1
ATOM 3205 O O . ASN B 1 137 ? 3.221 -4.574 -5.465 1 92.75 137 ASN B O 1
ATOM 3209 N N . VAL B 1 138 ? 2.857 -2.529 -6.203 1 93.75 138 VAL B N 1
ATOM 3210 C CA . VAL B 1 138 ? 1.473 -2.604 -5.75 1 93.75 138 VAL B CA 1
ATOM 3211 C C . VAL B 1 138 ? 0.544 -2.766 -6.949 1 93.75 138 VAL B C 1
ATOM 3213 O O . VAL B 1 138 ? -0.008 -3.846 -7.176 1 93.75 138 VAL B O 1
ATOM 3216 N N . THR B 1 139 ? 0.546 -1.758 -7.812 1 94.5 139 THR B N 1
ATOM 3217 C CA . THR B 1 139 ? -0.428 -1.734 -8.898 1 94.5 139 THR B CA 1
ATOM 3218 C C . THR B 1 139 ? -0.267 -2.957 -9.797 1 94.5 139 THR B C 1
ATOM 3220 O O . THR B 1 139 ? -1.247 -3.637 -10.109 1 94.5 139 THR B O 1
ATOM 3223 N N . SER B 1 140 ? 0.943 -3.207 -10.18 1 95.31 140 SER B N 1
ATOM 3224 C CA . SER B 1 140 ? 1.203 -4.332 -11.07 1 95.31 140 SER B CA 1
ATOM 3225 C C . SER B 1 140 ? 0.82 -5.656 -10.414 1 95.31 140 SER B C 1
ATOM 3227 O O . SER B 1 140 ? 0.202 -6.512 -11.055 1 95.31 140 SER B O 1
ATOM 3229 N N . ALA B 1 141 ? 1.173 -5.848 -9.188 1 94.38 141 ALA B N 1
ATOM 3230 C CA . ALA B 1 141 ? 0.9 -7.086 -8.469 1 94.38 141 ALA B CA 1
ATOM 3231 C C . ALA B 1 141 ? -0.6 -7.293 -8.281 1 94.38 141 ALA B C 1
ATOM 3233 O O . ALA B 1 141 ? -1.114 -8.391 -8.508 1 94.38 141 ALA B O 1
ATOM 3234 N N . LEU B 1 142 ? -1.279 -6.223 -7.828 1 93.75 142 LEU B N 1
ATOM 3235 C CA . LEU B 1 142 ? -2.721 -6.316 -7.625 1 93.75 142 LEU B CA 1
ATOM 3236 C C . LEU B 1 142 ? -3.434 -6.633 -8.938 1 93.75 142 LEU B C 1
ATOM 3238 O O . LEU B 1 142 ? -4.32 -7.492 -8.977 1 93.75 142 LEU B O 1
ATOM 3242 N N . TRP B 1 143 ? -3.006 -5.965 -9.945 1 94.69 143 TRP B N 1
ATOM 3243 C CA . TRP B 1 143 ? -3.658 -6.16 -11.234 1 94.69 143 TRP B CA 1
ATOM 3244 C C . TRP B 1 143 ? -3.398 -7.566 -11.766 1 94.69 143 TRP B C 1
ATOM 3246 O O . TRP B 1 143 ? -4.297 -8.203 -12.32 1 94.69 143 TRP B O 1
ATOM 3256 N N . THR B 1 144 ? -2.199 -8.023 -11.641 1 95.75 144 THR B N 1
ATOM 3257 C CA . THR B 1 144 ? -1.86 -9.383 -12.047 1 95.75 144 THR B CA 1
ATOM 3258 C C . THR B 1 144 ? -2.75 -10.391 -11.328 1 95.75 144 THR B C 1
ATOM 3260 O O . THR B 1 144 ? -3.23 -11.352 -11.945 1 95.75 144 THR B O 1
ATOM 3263 N N . THR B 1 145 ? -2.986 -10.164 -10.078 1 94.5 145 THR B N 1
ATOM 3264 C CA . THR B 1 145 ? -3.842 -11.031 -9.281 1 94.5 145 THR B CA 1
ATOM 3265 C C . THR B 1 145 ? -5.273 -11.016 -9.805 1 94.5 145 THR B C 1
ATOM 3267 O O . THR B 1 145 ? -5.902 -12.062 -9.945 1 94.5 145 THR B O 1
ATOM 3270 N N . VAL B 1 146 ? -5.754 -9.828 -10.109 1 93.38 146 VAL B N 1
ATOM 3271 C CA . VAL B 1 146 ? -7.105 -9.68 -10.641 1 93.38 146 VAL B CA 1
ATOM 3272 C C . VAL B 1 146 ? -7.227 -10.422 -11.969 1 93.38 146 VAL B C 1
ATOM 3274 O O . VAL B 1 146 ? -8.164 -11.195 -12.172 1 93.38 146 VAL B O 1
ATOM 3277 N N . ARG B 1 147 ? -6.309 -10.172 -12.852 1 94.25 147 ARG B N 1
ATOM 3278 C CA . ARG B 1 147 ? -6.336 -10.773 -14.18 1 94.25 147 ARG B CA 1
ATOM 3279 C C . ARG B 1 147 ? -6.25 -12.297 -14.086 1 94.25 147 ARG B C 1
ATOM 3281 O O . ARG B 1 147 ? -6.941 -13.008 -14.812 1 94.25 147 ARG B O 1
ATOM 3288 N N . PHE B 1 148 ? -5.422 -12.797 -13.203 1 94.94 148 PHE B N 1
ATOM 3289 C CA . PHE B 1 148 ? -5.309 -14.234 -12.984 1 94.94 148 PHE B CA 1
ATOM 3290 C C . PHE B 1 148 ? -6.617 -14.805 -12.461 1 94.94 148 PHE B C 1
ATOM 3292 O O . PHE B 1 148 ? -7.078 -15.844 -12.93 1 94.94 148 PHE B O 1
ATOM 3299 N N . GLY B 1 149 ? -7.164 -14.117 -11.453 1 91.69 149 GLY B N 1
ATOM 3300 C CA . GLY B 1 149 ? -8.453 -14.539 -10.938 1 91.69 149 GLY B CA 1
ATOM 3301 C C . GLY B 1 149 ? -9.523 -14.625 -12.008 1 91.69 149 GLY B C 1
ATOM 3302 O O . GLY B 1 149 ? -10.289 -15.594 -12.055 1 91.69 149 GLY B O 1
ATOM 3303 N N . ARG B 1 150 ? -9.57 -13.609 -12.875 1 92.38 150 ARG B N 1
ATOM 3304 C CA . ARG B 1 150 ? -10.531 -13.602 -13.977 1 92.38 150 ARG B CA 1
ATOM 3305 C C . ARG B 1 150 ? -10.266 -14.758 -14.938 1 92.38 150 ARG B C 1
ATOM 3307 O O . ARG B 1 150 ? -11.203 -15.414 -15.391 1 92.38 150 ARG B O 1
ATOM 3314 N N . PHE B 1 151 ? -9.008 -14.992 -15.211 1 93.69 151 PHE B N 1
ATOM 3315 C CA . PHE B 1 151 ? -8.609 -16.094 -16.078 1 93.69 151 PHE B CA 1
ATOM 3316 C C . PHE B 1 151 ? -9.078 -17.422 -15.523 1 93.69 151 PHE B C 1
ATOM 3318 O O . PHE B 1 151 ? -9.672 -18.234 -16.234 1 93.69 151 PHE B O 1
ATOM 3325 N N . ILE B 1 152 ? -8.867 -17.625 -14.227 1 92.56 152 ILE B N 1
ATOM 3326 C CA . ILE B 1 152 ? -9.234 -18.875 -13.57 1 92.56 152 ILE B CA 1
ATOM 3327 C C . ILE B 1 152 ? -10.75 -19.047 -13.594 1 92.56 152 ILE B C 1
ATOM 3329 O O . ILE B 1 152 ? -11.258 -20.141 -13.867 1 92.56 152 ILE B O 1
ATOM 3333 N N . ARG B 1 153 ? -11.406 -17.984 -13.359 1 88.81 153 ARG B N 1
ATOM 3334 C CA . ARG B 1 153 ? -12.859 -18.016 -13.312 1 88.81 153 ARG B CA 1
ATOM 3335 C C . ARG B 1 153 ? -13.438 -18.312 -14.695 1 88.81 153 ARG B C 1
ATOM 3337 O O . ARG B 1 153 ? -14.391 -19.094 -14.82 1 88.81 153 ARG B O 1
ATOM 3344 N N . ASP B 1 154 ? -12.836 -17.828 -15.703 1 91.06 154 ASP B N 1
ATOM 3345 C CA . ASP B 1 154 ? -13.469 -17.797 -17.016 1 91.06 154 ASP B CA 1
ATOM 3346 C C . ASP B 1 154 ? -13.023 -18.969 -17.875 1 91.06 154 ASP B C 1
ATOM 3348 O O . ASP B 1 154 ? -13.648 -19.281 -18.891 1 91.06 154 ASP B O 1
ATOM 3352 N N . ASP B 1 155 ? -11.961 -19.594 -17.469 1 92.31 155 ASP B N 1
ATOM 3353 C CA . ASP B 1 155 ? -11.422 -20.672 -18.297 1 92.31 155 ASP B CA 1
ATOM 3354 C C . ASP B 1 155 ? -11.828 -22.031 -17.734 1 92.31 155 ASP B C 1
ATOM 3356 O O . ASP B 1 155 ? -11.414 -22.406 -16.641 1 92.31 155 ASP B O 1
ATOM 3360 N N . GLU B 1 156 ? -12.461 -22.844 -18.547 1 89.12 156 GLU B N 1
ATOM 3361 C CA . GLU B 1 156 ? -12.969 -24.156 -18.141 1 89.12 156 GLU B CA 1
ATOM 3362 C C . GLU B 1 156 ? -11.828 -25.094 -17.781 1 89.12 156 GLU B C 1
ATOM 3364 O O . GLU B 1 156 ? -12.023 -26.062 -17.031 1 89.12 156 GLU B O 1
ATOM 3369 N N . ARG B 1 157 ? -10.688 -24.859 -18.297 1 90.25 157 ARG B N 1
ATOM 3370 C CA . ARG B 1 157 ? -9.523 -25.703 -18.031 1 90.25 157 ARG B CA 1
ATOM 3371 C C . ARG B 1 157 ? -9.039 -25.531 -16.594 1 90.25 157 ARG B C 1
ATOM 3373 O O . ARG B 1 157 ? -8.32 -26.375 -16.078 1 90.25 157 ARG B O 1
ATOM 3380 N N . THR B 1 158 ? -9.484 -24.391 -15.969 1 91.81 158 THR B N 1
ATOM 3381 C CA . THR B 1 158 ? -8.883 -24.047 -14.688 1 91.81 158 THR B CA 1
ATOM 3382 C C . THR B 1 158 ? -9.961 -23.781 -13.648 1 91.81 158 THR B C 1
ATOM 3384 O O . THR B 1 158 ? -9.688 -23.781 -12.445 1 91.81 158 THR B O 1
ATOM 3387 N N . ASN B 1 159 ? -11.242 -23.516 -14 1 86.38 159 ASN B N 1
ATOM 3388 C CA . ASN B 1 159 ? -12.258 -22.953 -13.117 1 86.38 159 ASN B CA 1
ATOM 3389 C C . ASN B 1 159 ? -12.625 -23.922 -12 1 86.38 159 ASN B C 1
ATOM 3391 O O . ASN B 1 159 ? -13.117 -23.516 -10.945 1 86.38 159 ASN B O 1
ATOM 3395 N N . ASP B 1 160 ? -12.359 -25.25 -12.18 1 89.38 160 ASP B N 1
ATOM 3396 C CA . ASP B 1 160 ? -12.672 -26.219 -11.141 1 89.38 160 ASP B CA 1
ATOM 3397 C C . ASP B 1 160 ? -11.414 -26.688 -10.414 1 89.38 160 ASP B C 1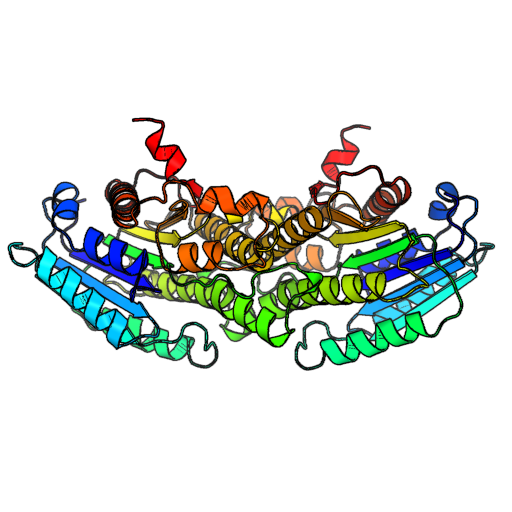
ATOM 3399 O O . ASP B 1 160 ? -11.477 -27.547 -9.539 1 89.38 160 ASP B O 1
ATOM 3403 N N . ALA B 1 161 ? -10.312 -26.109 -10.742 1 94.19 161 ALA B N 1
ATOM 3404 C CA . ALA B 1 161 ? -9.047 -26.469 -10.109 1 94.19 161 ALA B CA 1
ATOM 3405 C C . ALA B 1 161 ? -8.961 -25.906 -8.695 1 94.19 161 ALA B C 1
ATOM 3407 O O . ALA B 1 161 ? -9.625 -24.906 -8.383 1 94.19 161 ALA B O 1
ATOM 3408 N N . THR B 1 162 ? -8.258 -26.609 -7.84 1 94.75 162 THR B N 1
ATOM 3409 C CA . THR B 1 162 ? -7.824 -25.953 -6.613 1 94.75 162 THR B CA 1
ATOM 3410 C C . THR B 1 162 ? -6.754 -24.906 -6.91 1 94.75 162 THR B C 1
ATOM 3412 O O . THR B 1 162 ? -5.711 -25.219 -7.48 1 94.75 162 THR B O 1
ATOM 3415 N N . THR B 1 163 ? -7.105 -23.688 -6.574 1 96.06 163 THR B N 1
ATOM 3416 C CA . THR B 1 163 ? -6.238 -22.578 -6.934 1 96.06 163 THR B CA 1
ATOM 3417 C C . THR B 1 163 ? -5.617 -21.938 -5.688 1 96.06 163 THR B C 1
ATOM 3419 O O . THR B 1 163 ? -6.297 -21.75 -4.676 1 96.06 163 THR B O 1
ATOM 3422 N N . THR B 1 164 ? -4.301 -21.734 -5.738 1 96.25 164 THR B N 1
ATOM 3423 C CA . THR B 1 164 ? -3.607 -20.984 -4.695 1 96.25 164 THR B CA 1
ATOM 3424 C C . THR B 1 164 ? -2.908 -19.75 -5.281 1 96.25 164 THR B C 1
ATOM 3426 O O . THR B 1 164 ? -2.16 -19.875 -6.254 1 96.25 164 THR B O 1
ATOM 3429 N N . ILE B 1 165 ? -3.246 -18.641 -4.773 1 96.5 165 ILE B N 1
ATOM 3430 C CA . ILE B 1 165 ? -2.559 -17.391 -5.125 1 96.5 165 ILE B CA 1
ATOM 3431 C C . ILE B 1 165 ? -1.625 -16.984 -3.986 1 96.5 165 ILE B C 1
ATOM 3433 O O . ILE B 1 165 ? -2.08 -16.672 -2.883 1 96.5 165 ILE B O 1
ATOM 3437 N N . VAL B 1 166 ? -0.341 -17 -4.297 1 96.62 166 VAL B N 1
ATOM 3438 C CA . VAL B 1 166 ? 0.675 -16.703 -3.297 1 96.62 166 VAL B CA 1
ATOM 3439 C C . VAL B 1 166 ? 1.205 -15.281 -3.52 1 96.62 166 VAL B C 1
ATOM 3441 O O . VAL B 1 166 ? 1.559 -14.914 -4.641 1 96.62 166 VAL B O 1
ATOM 3444 N N . ASN B 1 167 ? 1.141 -14.5 -2.51 1 94.12 167 ASN B N 1
ATOM 3445 C CA . ASN B 1 167 ? 1.831 -13.219 -2.461 1 94.12 167 ASN B CA 1
ATOM 3446 C C . ASN B 1 167 ? 3.088 -13.289 -1.598 1 94.12 167 ASN B C 1
ATOM 3448 O O . ASN B 1 167 ? 3.01 -13.578 -0.402 1 94.12 167 ASN B O 1
ATOM 3452 N N . ILE B 1 168 ? 4.184 -13.094 -2.215 1 91.62 168 ILE B N 1
ATOM 3453 C CA . ILE B 1 168 ? 5.41 -13.086 -1.426 1 91.62 168 ILE B CA 1
ATOM 3454 C C . ILE B 1 168 ? 5.5 -11.797 -0.613 1 91.62 168 ILE B C 1
ATOM 3456 O O . ILE B 1 168 ? 5.738 -10.727 -1.169 1 91.62 168 ILE B O 1
ATOM 3460 N N . SER B 1 169 ? 5.309 -11.961 0.616 1 83.94 169 SER B N 1
ATOM 3461 C CA . SER B 1 169 ? 5.289 -10.867 1.584 1 83.94 169 SER B CA 1
ATOM 3462 C C . SER B 1 169 ? 6.641 -10.727 2.281 1 83.94 169 SER B C 1
ATOM 3464 O O . SER B 1 169 ? 7.676 -11.086 1.717 1 83.94 169 SER B O 1
ATOM 3466 N N . SER B 1 170 ? 6.754 -9.961 3.215 1 67.44 170 SER B N 1
ATOM 3467 C CA . SER B 1 170 ? 7.938 -9.719 4.035 1 67.44 170 SER B CA 1
ATOM 3468 C C . SER B 1 170 ? 7.555 -9.438 5.484 1 67.44 170 SER B C 1
ATOM 3470 O O . SER B 1 170 ? 6.391 -9.18 5.785 1 67.44 170 SER B O 1
ATOM 3472 N N . LEU B 1 171 ? 8.562 -9.773 6.23 1 49.97 171 LEU B N 1
ATOM 3473 C CA . LEU B 1 171 ? 8.352 -9.352 7.613 1 49.97 171 LEU B CA 1
ATOM 3474 C C . LEU B 1 171 ? 8.047 -7.859 7.684 1 49.97 171 LEU B C 1
ATOM 3476 O O . LEU B 1 171 ? 7.27 -7.422 8.531 1 49.97 171 LEU B O 1
ATOM 3480 N N . VAL B 1 172 ? 8.602 -7.176 6.801 1 47.62 172 VAL B N 1
ATOM 3481 C CA . VAL B 1 172 ? 8.492 -5.719 6.828 1 47.62 172 VAL B CA 1
ATOM 3482 C C . VAL B 1 172 ? 7.055 -5.301 6.516 1 47.62 172 VAL B C 1
ATOM 3484 O O . VAL B 1 172 ? 6.645 -4.184 6.844 1 47.62 172 VAL B O 1
ATOM 3487 N N . ALA B 1 173 ? 6.285 -6.145 5.969 1 44.09 173 ALA B N 1
ATOM 3488 C CA . ALA B 1 173 ? 4.891 -5.844 5.672 1 44.09 173 ALA B CA 1
ATOM 3489 C C . ALA B 1 173 ? 4.078 -5.68 6.949 1 44.09 173 ALA B C 1
ATOM 3491 O O . ALA B 1 173 ? 3.066 -4.973 6.965 1 44.09 173 ALA B O 1
ATOM 3492 N N . VAL B 1 174 ? 4.617 -6.363 7.938 1 42.53 174 VAL B N 1
ATOM 3493 C CA . VAL B 1 174 ? 3.85 -6.352 9.18 1 42.53 174 VAL B CA 1
ATOM 3494 C C . VAL B 1 174 ? 4.586 -5.527 10.234 1 42.53 174 VAL B C 1
ATOM 3496 O O . VAL B 1 174 ? 3.979 -5.062 11.203 1 42.53 174 VAL B O 1
ATOM 3499 N N . GLN B 1 175 ? 5.875 -5.371 10.031 1 46.31 175 GLN B N 1
ATOM 3500 C CA . GLN B 1 175 ? 6.668 -4.484 10.883 1 46.31 175 GLN B CA 1
ATOM 3501 C C . GLN B 1 175 ? 7.551 -3.568 10.039 1 46.31 175 GLN B C 1
ATOM 3503 O O . GLN B 1 175 ? 8.602 -3.986 9.555 1 46.31 175 GLN B O 1
ATOM 3508 N N . PRO B 1 176 ? 7.113 -2.365 9.977 1 53.84 176 PRO B N 1
ATOM 3509 C CA . PRO B 1 176 ? 7.883 -1.468 9.109 1 53.84 176 PRO B CA 1
ATOM 3510 C C . PRO B 1 176 ? 9.273 -1.175 9.656 1 53.84 176 PRO B C 1
ATOM 3512 O O . PRO B 1 176 ? 9.461 -1.091 10.875 1 53.84 176 PRO B O 1
ATOM 3515 N N . PHE B 1 177 ? 10.273 -1.293 8.734 1 59.53 177 PHE B N 1
ATOM 3516 C CA . PHE B 1 177 ? 11.648 -0.998 9.117 1 59.53 177 PHE B CA 1
ATOM 3517 C C . PHE B 1 177 ? 12.047 0.399 8.656 1 59.53 177 PHE B C 1
ATOM 3519 O O . PHE B 1 177 ? 11.727 0.807 7.539 1 59.53 177 PHE B O 1
ATOM 3526 N N . PRO B 1 178 ? 12.703 1.028 9.586 1 62.09 178 PRO B N 1
ATOM 3527 C CA . PRO B 1 178 ? 13.281 2.301 9.148 1 62.09 178 PRO B CA 1
ATOM 3528 C C . PRO B 1 178 ? 14.141 2.158 7.898 1 62.09 178 PRO B C 1
ATOM 3530 O O . PRO B 1 178 ? 14.828 1.146 7.727 1 62.09 178 PRO B O 1
ATOM 3533 N N . THR B 1 179 ? 14.07 3.023 6.973 1 66.88 179 THR B N 1
ATOM 3534 C CA . THR B 1 179 ? 14.844 3.162 5.742 1 66.88 179 THR B CA 1
ATOM 3535 C C . THR B 1 179 ? 14.266 2.285 4.641 1 66.88 179 THR B C 1
ATOM 3537 O O . THR B 1 179 ? 14.773 2.27 3.518 1 66.88 179 THR B O 1
ATOM 3540 N N . MET B 1 180 ? 13.242 1.582 5.055 1 70.62 180 MET B N 1
ATOM 3541 C CA . MET B 1 180 ? 12.523 0.788 4.062 1 70.62 180 MET B CA 1
ATOM 3542 C C . MET B 1 180 ? 11.039 1.136 4.055 1 70.62 180 MET B C 1
ATOM 3544 O O . MET B 1 180 ? 10.188 0.246 3.99 1 70.62 180 MET B O 1
ATOM 3548 N N . ALA B 1 181 ? 10.891 2.35 4.203 1 78.19 181 ALA B N 1
ATOM 3549 C CA . ALA B 1 181 ? 9.516 2.799 4.422 1 78.19 181 ALA B CA 1
ATOM 3550 C C . ALA B 1 181 ? 8.641 2.488 3.217 1 78.19 181 ALA B C 1
ATOM 3552 O O . ALA B 1 181 ? 7.539 1.948 3.363 1 78.19 181 ALA B O 1
ATOM 3553 N N . ILE B 1 182 ? 9.164 2.824 2.037 1 80.88 182 ILE B N 1
ATOM 3554 C CA . ILE B 1 182 ? 8.352 2.615 0.844 1 80.88 182 ILE B CA 1
ATOM 3555 C C . ILE B 1 182 ? 8.133 1.121 0.623 1 80.88 182 ILE B C 1
ATOM 3557 O O . ILE B 1 182 ? 7.035 0.693 0.268 1 80.88 182 ILE B O 1
ATOM 3561 N N . TYR B 1 183 ? 9.094 0.357 0.859 1 81.12 183 TYR B N 1
ATOM 3562 C CA . TYR B 1 183 ? 8.977 -1.088 0.701 1 81.12 183 TYR B CA 1
ATOM 3563 C C . TYR B 1 183 ? 7.973 -1.662 1.695 1 81.12 183 TYR B C 1
ATOM 3565 O O . TYR B 1 183 ? 7.133 -2.49 1.332 1 81.12 183 TYR B O 1
ATOM 3573 N N . SER B 1 184 ? 8.078 -1.229 2.887 1 80.75 184 SER B N 1
ATOM 3574 C CA . SER B 1 184 ? 7.129 -1.665 3.906 1 80.75 184 SER B CA 1
ATOM 3575 C C . SER B 1 184 ? 5.699 -1.32 3.508 1 80.75 184 SER B C 1
ATOM 3577 O O . SER B 1 184 ? 4.789 -2.137 3.67 1 80.75 184 SER B O 1
ATOM 3579 N N . ALA B 1 185 ? 5.574 -0.204 3.027 1 85 185 ALA B N 1
ATOM 3580 C CA . ALA B 1 185 ? 4.254 0.28 2.635 1 85 185 ALA B CA 1
ATOM 3581 C C . ALA B 1 185 ? 3.67 -0.571 1.509 1 85 185 ALA B C 1
ATOM 3583 O O . ALA B 1 185 ? 2.5 -0.958 1.557 1 85 185 ALA B O 1
ATOM 3584 N N . VAL B 1 186 ? 4.453 -0.87 0.581 1 86.44 186 VAL B N 1
ATOM 3585 C CA . VAL B 1 186 ? 3.959 -1.587 -0.59 1 86.44 186 VAL B CA 1
ATOM 3586 C C . VAL B 1 186 ? 3.629 -3.029 -0.211 1 86.44 186 VAL B C 1
ATOM 3588 O O . VAL B 1 186 ? 2.648 -3.596 -0.699 1 86.44 186 VAL B O 1
ATOM 3591 N N . LYS B 1 187 ? 4.426 -3.574 0.597 1 86.06 187 LYS B N 1
ATOM 3592 C CA . LYS B 1 187 ? 4.148 -4.938 1.039 1 86.06 187 LYS B CA 1
ATOM 3593 C C . LYS B 1 187 ? 2.887 -4.988 1.897 1 86.06 187 LYS B C 1
ATOM 3595 O O . LYS B 1 187 ? 2.119 -5.949 1.823 1 86.06 187 LYS B O 1
ATOM 3600 N N . ALA B 1 188 ? 2.689 -4.02 2.697 1 84.12 188 ALA B N 1
ATOM 3601 C CA . ALA B 1 188 ? 1.468 -3.93 3.494 1 84.12 188 ALA B CA 1
ATOM 3602 C C . ALA B 1 188 ? 0.234 -3.844 2.598 1 84.12 188 ALA B C 1
ATOM 3604 O O . ALA B 1 188 ? -0.787 -4.477 2.875 1 84.12 188 ALA B O 1
ATOM 3605 N N . ALA B 1 189 ? 0.382 -3.098 1.608 1 87.81 189 ALA B N 1
ATOM 3606 C CA . ALA B 1 189 ? -0.722 -2.939 0.666 1 87.81 189 ALA B CA 1
ATOM 3607 C C . ALA B 1 189 ? -1.079 -4.27 0.01 1 87.81 189 ALA B C 1
ATOM 3609 O O . ALA B 1 189 ? -2.254 -4.633 -0.073 1 87.81 189 ALA B O 1
ATOM 3610 N N . ARG B 1 190 ? -0.119 -4.984 -0.374 1 89.94 190 ARG B N 1
ATOM 3611 C CA . ARG B 1 190 ? -0.33 -6.266 -1.044 1 89.94 190 ARG B CA 1
ATOM 3612 C C . ARG B 1 190 ? -1.016 -7.262 -0.117 1 89.94 190 ARG B C 1
ATOM 3614 O O . ARG B 1 190 ? -1.961 -7.945 -0.519 1 89.94 190 ARG B O 1
ATOM 3621 N N . ASP B 1 191 ? -0.487 -7.34 1.063 1 88.31 191 ASP B N 1
ATOM 3622 C CA . ASP B 1 191 ? -1.059 -8.266 2.033 1 88.31 191 ASP B CA 1
ATOM 3623 C C . ASP B 1 191 ? -2.531 -7.953 2.293 1 88.31 191 ASP B C 1
ATOM 3625 O O . ASP B 1 191 ? -3.369 -8.859 2.316 1 88.31 191 ASP B O 1
ATOM 3629 N N . SER B 1 192 ? -2.787 -6.688 2.469 1 86.88 192 SER B N 1
ATOM 3630 C CA . SER B 1 192 ? -4.145 -6.246 2.764 1 86.88 192 SER B CA 1
ATOM 3631 C C . SER B 1 192 ? -5.094 -6.559 1.608 1 86.88 192 SER B C 1
ATOM 3633 O O . SER B 1 192 ? -6.207 -7.039 1.825 1 86.88 192 SER B O 1
ATOM 3635 N N . TYR B 1 193 ? -4.648 -6.297 0.414 1 88.75 193 TYR B N 1
ATOM 3636 C CA . TYR B 1 193 ? -5.473 -6.543 -0.764 1 88.75 193 TYR B CA 1
ATOM 3637 C C . TYR B 1 193 ? -5.801 -8.023 -0.897 1 88.75 193 TYR B C 1
ATOM 3639 O O . TYR B 1 193 ? -6.953 -8.391 -1.14 1 88.75 193 TYR B O 1
ATOM 3647 N N . GLN B 1 194 ? -4.816 -8.797 -0.745 1 88.88 194 GLN B N 1
ATOM 3648 C CA . GLN B 1 194 ? -5 -10.242 -0.888 1 88.88 194 GLN B CA 1
ATOM 3649 C C . GLN B 1 194 ? -5.945 -10.781 0.182 1 88.88 194 GLN B C 1
ATOM 3651 O O . GLN B 1 194 ? -6.762 -11.664 -0.093 1 88.88 194 GLN B O 1
ATOM 3656 N N . GLU B 1 195 ? -5.758 -10.297 1.36 1 87.12 195 GLU B N 1
ATOM 3657 C CA . GLU B 1 195 ? -6.664 -10.711 2.426 1 87.12 195 GLU B CA 1
ATOM 3658 C C . GLU B 1 195 ? -8.109 -10.336 2.107 1 87.12 195 GLU B C 1
ATOM 3660 O O . GLU B 1 195 ? -9.023 -11.148 2.289 1 87.12 195 GLU B O 1
ATOM 3665 N N . ALA B 1 196 ? -8.297 -9.133 1.644 1 85.38 196 ALA B N 1
ATOM 3666 C CA . ALA B 1 196 ? -9.633 -8.688 1.266 1 85.38 196 ALA B CA 1
ATOM 3667 C C . ALA B 1 196 ? -10.188 -9.523 0.117 1 85.38 196 ALA B C 1
ATOM 3669 O O . ALA B 1 196 ? -11.359 -9.898 0.126 1 85.38 196 ALA B O 1
ATOM 3670 N N . PHE B 1 197 ? -9.359 -9.766 -0.838 1 87.31 197 PHE B N 1
ATOM 3671 C CA . PHE B 1 197 ? -9.75 -10.586 -1.981 1 87.31 197 PHE B CA 1
ATOM 3672 C C . PHE B 1 197 ? -10.164 -11.977 -1.535 1 87.31 197 PHE B C 1
ATOM 3674 O O . PHE B 1 197 ? -11.195 -12.5 -1.979 1 87.31 197 PHE B O 1
ATOM 3681 N N . ALA B 1 198 ? -9.406 -12.562 -0.65 1 88.31 198 ALA B N 1
ATOM 3682 C CA . ALA B 1 198 ? -9.719 -13.883 -0.095 1 88.31 198 ALA B CA 1
ATOM 3683 C C . ALA B 1 198 ? -11.094 -13.891 0.558 1 88.31 198 ALA B C 1
ATOM 3685 O O . ALA B 1 198 ? -11.883 -14.82 0.352 1 88.31 198 ALA B O 1
ATOM 3686 N N . GLN B 1 199 ? -11.352 -12.859 1.314 1 83.81 199 GLN B N 1
ATOM 3687 C CA . GLN B 1 199 ? -12.625 -12.766 2.014 1 83.81 199 GLN B CA 1
ATOM 3688 C C . GLN B 1 199 ? -13.789 -12.664 1.026 1 83.81 199 GLN B C 1
ATOM 3690 O O . GLN B 1 199 ? -14.875 -13.18 1.288 1 83.81 199 GLN B O 1
ATOM 3695 N N . GLU B 1 200 ? -13.531 -12.023 -0.028 1 82.56 200 GLU B N 1
ATOM 3696 C CA . GLU B 1 200 ? -14.562 -11.875 -1.045 1 82.56 200 GLU B CA 1
ATOM 3697 C C . GLU B 1 200 ? -14.922 -13.219 -1.678 1 82.56 200 GLU B C 1
ATOM 3699 O O . GLU B 1 200 ? -16.062 -13.453 -2.057 1 82.56 200 GLU B O 1
ATOM 3704 N N . LEU B 1 201 ? -13.891 -13.992 -1.765 1 80 201 LEU B N 1
ATOM 3705 C CA . LEU B 1 201 ? -14.094 -15.266 -2.434 1 80 201 LEU B CA 1
ATOM 3706 C C . LEU B 1 201 ? -14.484 -16.344 -1.431 1 80 201 LEU B C 1
ATOM 3708 O O . LEU B 1 201 ? -14.711 -17.5 -1.81 1 80 201 LEU B O 1
ATOM 3712 N N . ASN B 1 202 ? -14.5 -16 -0.111 1 66.88 202 ASN B N 1
ATOM 3713 C CA . ASN B 1 202 ? -14.742 -16.984 0.939 1 66.88 202 ASN B CA 1
ATOM 3714 C C . ASN B 1 202 ? -16.094 -17.672 0.768 1 66.88 202 ASN B C 1
ATOM 3716 O O . ASN B 1 202 ? -17.094 -17 0.481 1 66.88 202 ASN B O 1
ATOM 3720 N N . GLY B 1 203 ? -16.109 -19.031 0.842 1 59.66 203 GLY B N 1
ATOM 3721 C CA . GLY B 1 203 ? -17.266 -19.906 0.969 1 59.66 203 GLY B CA 1
ATOM 3722 C C . GLY B 1 203 ? -17.453 -20.812 -0.234 1 59.66 203 GLY B C 1
ATOM 3723 O O . GLY B 1 203 ? -17.906 -21.953 -0.093 1 59.66 203 GLY B O 1
ATOM 3724 N N . ASP B 1 204 ? -17.344 -20.234 -1.422 1 60.94 204 ASP B N 1
ATOM 3725 C CA . ASP B 1 204 ? -17.797 -21.156 -2.473 1 60.94 204 ASP B CA 1
ATOM 3726 C C . ASP B 1 204 ? -16.75 -21.266 -3.576 1 60.94 204 ASP B C 1
ATOM 3728 O O . ASP B 1 204 ? -17.078 -21.625 -4.715 1 60.94 204 ASP B O 1
ATOM 3732 N N . THR B 1 205 ? -15.406 -20.953 -3.123 1 73.69 205 THR B N 1
ATOM 3733 C CA . THR B 1 205 ? -14.453 -21.031 -4.223 1 73.69 205 THR B CA 1
ATOM 3734 C C . THR B 1 205 ? -13.273 -21.922 -3.859 1 73.69 205 THR B C 1
ATOM 3736 O O . THR B 1 205 ? -13.023 -22.172 -2.68 1 73.69 205 THR B O 1
ATOM 3739 N N . ASN B 1 206 ? -12.773 -22.594 -4.816 1 89.06 206 ASN B N 1
ATOM 3740 C CA . ASN B 1 206 ? -11.562 -23.406 -4.699 1 89.06 206 ASN B CA 1
ATOM 3741 C C . ASN B 1 206 ? -10.305 -22.547 -4.777 1 89.06 206 ASN B C 1
ATOM 3743 O O . ASN B 1 206 ? -9.219 -23.047 -5.078 1 89.06 206 ASN B O 1
ATOM 3747 N N . VAL B 1 207 ? -10.492 -21.234 -4.477 1 92.56 207 VAL B N 1
ATOM 3748 C CA . VAL B 1 207 ? -9.375 -20.297 -4.57 1 92.56 207 VAL B CA 1
ATOM 3749 C C . VAL B 1 207 ? -8.938 -19.875 -3.17 1 92.56 207 VAL B C 1
ATOM 3751 O O . VAL B 1 207 ? -9.75 -19.406 -2.375 1 92.56 207 VAL B O 1
ATOM 3754 N N . LYS B 1 208 ? -7.66 -20.125 -2.846 1 94.19 208 LYS B N 1
ATOM 3755 C CA . LYS B 1 208 ? -7.098 -19.656 -1.581 1 94.19 208 LYS B CA 1
ATOM 3756 C C . LYS B 1 208 ? -5.938 -18.703 -1.816 1 94.19 208 LYS B C 1
ATOM 3758 O O . LYS B 1 208 ? -5.188 -18.844 -2.785 1 94.19 208 LYS B O 1
ATOM 3763 N N . PHE B 1 209 ? -5.891 -17.75 -0.898 1 94.12 209 PHE B N 1
ATOM 3764 C CA . PHE B 1 209 ? -4.82 -16.766 -0.926 1 94.12 209 PHE B CA 1
ATOM 3765 C C . PHE B 1 209 ? -3.836 -16.984 0.213 1 94.12 209 PHE B C 1
ATOM 3767 O O . PHE B 1 209 ? -4.242 -17.25 1.348 1 94.12 209 PHE B O 1
ATOM 3774 N N . LEU B 1 210 ? -2.533 -16.938 -0.143 1 93.88 210 LEU B N 1
ATOM 3775 C CA . LEU B 1 210 ? -1.497 -17.094 0.872 1 93.88 210 LEU B CA 1
ATOM 3776 C C . LEU B 1 210 ? -0.51 -15.93 0.821 1 93.88 210 LEU B C 1
ATOM 3778 O O . LEU B 1 210 ? 0.175 -15.734 -0.186 1 93.88 210 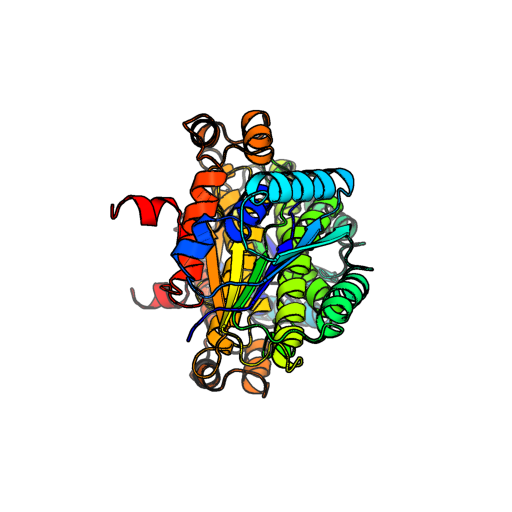LEU B O 1
ATOM 3782 N N . ASN B 1 211 ? -0.522 -15.109 1.862 1 92.81 211 ASN B N 1
ATOM 3783 C CA . ASN B 1 211 ? 0.566 -14.156 2.055 1 92.81 211 ASN B CA 1
ATOM 3784 C C . ASN B 1 211 ? 1.767 -14.812 2.736 1 92.81 211 ASN B C 1
ATOM 3786 O O . ASN B 1 211 ? 1.763 -15.016 3.951 1 92.81 211 ASN B O 1
ATOM 3790 N N . TYR B 1 212 ? 2.807 -15.102 1.972 1 91.69 212 TYR B N 1
ATOM 3791 C CA . TYR B 1 212 ? 3.941 -15.867 2.482 1 91.69 212 TYR B CA 1
ATOM 3792 C C . TYR B 1 212 ? 5.152 -14.961 2.695 1 91.69 212 TYR B C 1
ATOM 3794 O O . TYR B 1 212 ? 5.633 -14.328 1.755 1 91.69 212 TYR B O 1
ATOM 3802 N N . ALA B 1 213 ? 5.66 -14.883 3.904 1 85.94 213 ALA B N 1
ATOM 3803 C CA . ALA B 1 213 ? 6.895 -14.164 4.219 1 85.94 213 ALA B CA 1
ATOM 3804 C C . ALA B 1 213 ? 8.086 -15.125 4.258 1 85.94 213 ALA B C 1
ATOM 3806 O O . ALA B 1 213 ? 8.242 -15.891 5.211 1 85.94 213 ALA B O 1
ATOM 3807 N N . PRO B 1 214 ? 8.898 -15.008 3.334 1 81.19 214 PRO B N 1
ATOM 3808 C CA . PRO B 1 214 ? 9.969 -16 3.207 1 81.19 214 PRO B CA 1
ATOM 3809 C C . PRO B 1 214 ? 11.07 -15.812 4.242 1 81.19 214 PRO B C 1
ATOM 3811 O O . PRO B 1 214 ? 11.906 -16.703 4.438 1 81.19 214 PRO B O 1
ATOM 3814 N N . GLY B 1 215 ? 11.078 -14.734 5.004 1 68.56 215 GLY B N 1
ATOM 3815 C CA . GLY B 1 215 ? 12.18 -14.43 5.898 1 68.56 215 GLY B CA 1
ATOM 3816 C C . GLY B 1 215 ? 13.352 -13.766 5.199 1 68.56 215 GLY B C 1
ATOM 3817 O O . GLY B 1 215 ? 13.305 -13.516 3.994 1 68.56 215 GLY B O 1
ATOM 3818 N N . PRO B 1 216 ? 14.336 -13.367 5.938 1 64.38 216 PRO B N 1
ATOM 3819 C CA . PRO B 1 216 ? 15.531 -12.766 5.344 1 64.38 216 PRO B CA 1
ATOM 3820 C C . PRO B 1 216 ? 16.344 -13.758 4.52 1 64.38 216 PRO B C 1
ATOM 3822 O O . PRO B 1 216 ? 16.969 -14.664 5.078 1 64.38 216 PRO B O 1
ATOM 3825 N N . LEU B 1 217 ? 16.203 -13.609 3.25 1 67.5 217 LEU B N 1
ATOM 3826 C CA . LEU B 1 217 ? 16.781 -14.586 2.334 1 67.5 217 LEU B CA 1
ATOM 3827 C C . LEU B 1 217 ? 18.141 -14.109 1.823 1 67.5 217 LEU B C 1
ATOM 3829 O O . LEU B 1 217 ? 18.375 -12.906 1.707 1 67.5 217 LEU B O 1
ATOM 3833 N N . GLU B 1 218 ? 19 -15.055 1.631 1 64.5 218 GLU B N 1
ATOM 3834 C CA . GLU B 1 218 ? 20.234 -14.75 0.917 1 64.5 218 GLU B CA 1
ATOM 3835 C C . GLU B 1 218 ? 19.984 -14.539 -0.572 1 64.5 218 GLU B C 1
ATOM 3837 O O . GLU B 1 218 ? 19.953 -15.492 -1.346 1 64.5 218 GLU B O 1
ATOM 3842 N N . THR B 1 219 ? 19.625 -13.344 -0.944 1 67.56 219 THR B N 1
ATOM 3843 C CA . THR B 1 219 ? 19.344 -12.93 -2.314 1 67.56 219 THR B CA 1
ATOM 3844 C C . THR B 1 219 ? 20.062 -11.633 -2.654 1 67.56 219 THR B C 1
ATOM 3846 O O . THR B 1 219 ? 20.75 -11.047 -1.802 1 67.56 219 THR B O 1
ATOM 3849 N N . ASP B 1 220 ? 19.984 -11.328 -3.916 1 62.78 220 ASP B N 1
ATOM 3850 C CA . ASP B 1 220 ? 20.531 -10.047 -4.344 1 62.78 220 ASP B CA 1
ATOM 3851 C C . ASP B 1 220 ? 19.906 -8.891 -3.568 1 62.78 220 ASP B C 1
ATOM 3853 O O . ASP B 1 220 ? 20.578 -7.902 -3.256 1 62.78 220 ASP B O 1
ATOM 3857 N N . MET B 1 221 ? 18.703 -9.055 -3.209 1 60.44 221 MET B N 1
ATOM 3858 C CA . MET B 1 221 ? 18.016 -8.016 -2.434 1 60.44 221 MET B CA 1
ATOM 3859 C C . MET B 1 221 ? 18.672 -7.852 -1.062 1 60.44 221 MET B C 1
ATOM 3861 O O . MET B 1 221 ? 18.875 -6.73 -0.604 1 60.44 221 MET B O 1
ATOM 3865 N N . ALA B 1 222 ? 18.906 -8.992 -0.444 1 61.59 222 ALA B N 1
ATOM 3866 C CA . ALA B 1 222 ? 19.578 -8.953 0.854 1 61.59 222 ALA B CA 1
ATOM 3867 C C . ALA B 1 222 ? 20.969 -8.32 0.739 1 61.59 222 ALA B C 1
ATOM 3869 O O . ALA B 1 222 ? 21.391 -7.57 1.624 1 61.59 222 ALA B O 1
ATOM 3870 N N . ASN B 1 223 ? 21.578 -8.68 -0.424 1 62.22 223 ASN B N 1
ATOM 3871 C CA . ASN B 1 223 ? 22.891 -8.086 -0.659 1 62.22 223 ASN B CA 1
ATOM 3872 C C . ASN B 1 223 ? 22.797 -6.57 -0.789 1 62.22 223 ASN B C 1
ATOM 3874 O O . ASN B 1 223 ? 23.672 -5.852 -0.288 1 62.22 223 ASN B O 1
ATOM 3878 N N . GLU B 1 224 ? 21.812 -6.191 -1.464 1 62.19 224 GLU B N 1
ATOM 3879 C CA . GLU B 1 224 ? 21.594 -4.754 -1.606 1 62.19 224 GLU B CA 1
ATOM 3880 C C . GLU B 1 224 ? 21.359 -4.094 -0.251 1 62.19 224 GLU B C 1
ATOM 3882 O O . GLU B 1 224 ? 21.875 -3.008 0.014 1 62.19 224 GLU B O 1
ATOM 3887 N N . LEU B 1 225 ? 20.641 -4.734 0.564 1 62.69 225 LEU B N 1
ATOM 3888 C CA . LEU B 1 225 ? 20.344 -4.219 1.895 1 62.69 225 LEU B CA 1
ATOM 3889 C C . LEU B 1 225 ? 21.594 -4.16 2.754 1 62.69 225 LEU B C 1
ATOM 3891 O O . LEU B 1 225 ? 21.812 -3.195 3.49 1 62.69 225 LEU B O 1
ATOM 3895 N N . ARG B 1 226 ? 22.469 -5.184 2.57 1 62.59 226 ARG B N 1
ATOM 3896 C CA . ARG B 1 226 ? 23.703 -5.254 3.346 1 62.59 226 ARG B CA 1
ATOM 3897 C C . ARG B 1 226 ? 24.656 -4.145 2.943 1 62.59 226 ARG B C 1
ATOM 3899 O O . ARG B 1 226 ? 25.375 -3.605 3.787 1 62.59 226 ARG B O 1
ATOM 3906 N N . LYS B 1 227 ? 24.578 -3.84 1.612 1 62.31 227 LYS B N 1
ATOM 3907 C CA . LYS B 1 227 ? 25.594 -2.941 1.073 1 62.31 227 LYS B CA 1
ATOM 3908 C C . LYS B 1 227 ? 25.125 -1.492 1.106 1 62.31 227 LYS B C 1
ATOM 3910 O O . LYS B 1 227 ? 25.922 -0.567 0.994 1 62.31 227 LYS B O 1
ATOM 3915 N N . ASP B 1 228 ? 23.828 -1.409 1.295 1 60.31 228 ASP B N 1
ATOM 3916 C CA . ASP B 1 228 ? 23.312 -0.05 1.176 1 60.31 228 ASP B CA 1
ATOM 3917 C C . ASP B 1 228 ? 23.562 0.747 2.455 1 60.31 228 ASP B C 1
ATOM 3919 O O . ASP B 1 228 ? 23.078 0.37 3.529 1 60.31 228 ASP B O 1
ATOM 3923 N N . ALA B 1 229 ? 24.328 1.75 2.33 1 56.66 229 ALA B N 1
ATOM 3924 C CA . ALA B 1 229 ? 24.719 2.58 3.465 1 56.66 229 ALA B CA 1
ATOM 3925 C C . ALA B 1 229 ? 23.516 3.322 4.043 1 56.66 229 ALA B C 1
ATOM 3927 O O . ALA B 1 229 ? 23.578 3.807 5.176 1 56.66 229 ALA B O 1
ATOM 3928 N N . ARG B 1 230 ? 22.5 3.219 3.379 1 58.88 230 ARG B N 1
ATOM 3929 C CA . ARG B 1 230 ? 21.344 4 3.801 1 58.88 230 ARG B CA 1
ATOM 3930 C C . ARG B 1 230 ? 20.422 3.18 4.699 1 58.88 230 ARG B C 1
ATOM 3932 O O . ARG B 1 230 ? 19.469 3.709 5.27 1 58.88 230 ARG B O 1
ATOM 3939 N N . LEU B 1 231 ? 20.734 1.946 4.785 1 60.47 231 LEU B N 1
ATOM 3940 C CA . LEU B 1 231 ? 19.953 1.072 5.656 1 60.47 231 LEU B CA 1
ATOM 3941 C C . LEU B 1 231 ? 20.25 1.371 7.125 1 60.47 231 LEU B C 1
ATOM 3943 O O . LEU B 1 231 ? 21.406 1.626 7.492 1 60.47 231 LEU B O 1
ATOM 3947 N N . ASP B 1 232 ? 19.188 1.346 7.812 1 62.56 232 ASP B N 1
ATOM 3948 C CA . ASP B 1 232 ? 19.328 1.553 9.25 1 62.56 232 ASP B CA 1
ATOM 3949 C C . ASP B 1 232 ? 20.312 0.56 9.852 1 62.56 232 ASP B C 1
ATOM 3951 O O . ASP B 1 232 ? 20.219 -0.645 9.609 1 62.56 232 ASP B O 1
ATOM 3955 N N . ASP B 1 233 ? 21.203 1.097 10.516 1 62.03 233 ASP B N 1
ATOM 3956 C CA . ASP B 1 233 ? 22.266 0.288 11.102 1 62.03 233 ASP B CA 1
ATOM 3957 C C . ASP B 1 233 ? 21.688 -0.816 11.992 1 62.03 233 ASP B C 1
ATOM 3959 O O . ASP B 1 233 ? 22.281 -1.894 12.109 1 62.03 233 ASP B O 1
ATOM 3963 N N . ASN B 1 234 ? 20.531 -0.49 12.57 1 59.56 234 ASN B N 1
ATOM 3964 C CA . ASN B 1 234 ? 19.953 -1.466 13.484 1 59.56 234 ASN B CA 1
ATOM 3965 C C . ASN B 1 234 ? 19.375 -2.662 12.734 1 59.56 234 ASN B C 1
ATOM 3967 O O . ASN B 1 234 ? 19.141 -3.719 13.32 1 59.56 234 ASN B O 1
ATOM 3971 N N . LEU B 1 235 ? 19.172 -2.406 11.508 1 61.25 235 LEU B N 1
ATOM 3972 C CA . LEU B 1 235 ? 18.578 -3.467 10.703 1 61.25 235 LEU B CA 1
ATOM 3973 C C . LEU B 1 235 ? 19.656 -4.309 10.031 1 61.25 235 LEU B C 1
ATOM 3975 O O . LEU B 1 235 ? 19.406 -5.453 9.656 1 61.25 235 LEU B O 1
ATOM 3979 N N . LYS B 1 236 ? 20.828 -3.768 9.945 1 62.81 236 LYS B N 1
ATOM 3980 C CA . LYS B 1 236 ? 21.906 -4.402 9.211 1 62.81 236 LYS B CA 1
ATOM 3981 C C . LYS B 1 236 ? 22.219 -5.789 9.773 1 62.81 236 LYS B C 1
ATOM 3983 O O . LYS B 1 236 ? 22.422 -6.742 9.016 1 62.81 236 LYS B O 1
ATOM 3988 N N . PRO B 1 237 ? 22.125 -5.805 11.141 1 59.03 237 PRO B N 1
ATOM 3989 C CA . PRO B 1 237 ? 22.453 -7.125 11.672 1 59.03 237 PRO B CA 1
ATOM 3990 C C . PRO B 1 237 ? 21.484 -8.211 11.203 1 59.03 237 PRO B C 1
ATOM 3992 O O . PRO B 1 237 ? 21.859 -9.375 11.078 1 59.03 237 PRO B O 1
ATOM 3995 N N . HIS B 1 238 ? 20.266 -7.836 10.969 1 59.34 238 HIS B N 1
ATOM 3996 C CA . HIS B 1 238 ? 19.25 -8.797 10.539 1 59.34 238 HIS B CA 1
ATOM 3997 C C . HIS B 1 238 ? 19.547 -9.32 9.141 1 59.34 238 HIS B C 1
ATOM 3999 O O . HIS B 1 238 ? 19.094 -10.406 8.766 1 59.34 238 HIS B O 1
ATOM 4005 N N . PHE B 1 239 ? 20.266 -8.539 8.516 1 58.59 239 PHE B N 1
ATOM 4006 C CA . PHE B 1 239 ? 20.609 -8.938 7.156 1 58.59 239 PHE B CA 1
ATOM 4007 C C . PHE B 1 239 ? 22.047 -9.453 7.086 1 58.59 239 PHE B C 1
ATOM 4009 O O . PHE B 1 239 ? 22.5 -9.906 6.027 1 58.59 239 PHE B O 1
ATOM 4016 N N . GLN B 1 240 ? 22.75 -9.227 8.141 1 55.53 240 GLN B N 1
ATOM 4017 C CA . GLN B 1 240 ? 24.125 -9.734 8.211 1 55.53 240 GLN B CA 1
ATOM 4018 C C . GLN B 1 240 ? 24.156 -11.148 8.789 1 55.53 240 GLN B C 1
ATOM 4020 O O . GLN B 1 240 ? 25.094 -11.914 8.508 1 55.53 240 GLN B O 1
ATOM 4025 N N . LYS B 1 241 ? 23.125 -11.445 9.617 1 56.94 241 LYS B N 1
ATOM 4026 C CA . LYS B 1 241 ? 23.125 -12.789 10.188 1 56.94 241 LYS B CA 1
ATOM 4027 C C . LYS B 1 241 ? 22.766 -13.836 9.141 1 56.94 241 LYS B C 1
ATOM 4029 O O . LYS B 1 241 ? 22.609 -13.508 7.957 1 56.94 241 LYS B O 1
ATOM 4034 N N . THR B 1 242 ? 22.656 -15.086 9.641 1 53.62 242 THR B N 1
ATOM 4035 C CA . THR B 1 242 ? 22.438 -16.25 8.781 1 53.62 242 THR B CA 1
ATOM 4036 C C . THR B 1 242 ? 21.156 -16.094 7.977 1 53.62 242 THR B C 1
ATOM 4038 O O . THR B 1 242 ? 20.062 -16.031 8.547 1 53.62 242 THR B O 1
ATOM 4041 N N . LEU B 1 243 ? 21.328 -15.602 6.742 1 70.25 243 LEU B N 1
ATOM 4042 C CA . LEU B 1 243 ? 20.219 -15.492 5.789 1 70.25 243 LEU B CA 1
ATOM 4043 C C . LEU B 1 243 ? 19.719 -16.859 5.375 1 70.25 243 LEU B C 1
ATOM 4045 O O . LEU B 1 243 ? 20.5 -17.828 5.309 1 70.25 243 LEU B O 1
ATOM 4049 N N . ILE B 1 244 ? 18.438 -17.016 5.285 1 71.44 244 ILE B N 1
ATOM 4050 C CA . ILE B 1 244 ? 17.781 -18.266 4.883 1 71.44 244 ILE B CA 1
ATOM 4051 C C . ILE B 1 244 ? 18.109 -18.562 3.42 1 71.44 244 ILE B C 1
ATOM 4053 O O . ILE B 1 244 ? 18.125 -17.656 2.582 1 71.44 244 ILE B O 1
ATOM 4057 N N . ASP B 1 245 ? 18.438 -19.828 3.213 1 81.06 245 ASP B N 1
ATOM 4058 C CA . ASP B 1 245 ? 18.578 -20.297 1.839 1 81.06 245 ASP B CA 1
ATOM 4059 C C . ASP B 1 245 ? 17.25 -20.172 1.09 1 81.06 245 ASP B C 1
ATOM 4061 O O . ASP B 1 245 ? 16.219 -20.703 1.533 1 81.06 245 ASP B O 1
ATOM 4065 N N . PRO B 1 246 ? 17.266 -19.469 -0.015 1 86.19 246 PRO B N 1
ATOM 4066 C CA . PRO B 1 246 ? 16.016 -19.344 -0.787 1 86.19 246 PRO B CA 1
ATOM 4067 C C . PRO B 1 246 ? 15.391 -20.703 -1.094 1 86.19 246 PRO B C 1
ATOM 4069 O O . PRO B 1 246 ? 14.164 -20.812 -1.149 1 86.19 246 PRO B O 1
ATOM 4072 N N . ASN B 1 247 ? 16.203 -21.703 -1.212 1 89.25 247 ASN B N 1
ATOM 4073 C CA . ASN B 1 247 ? 15.68 -23.031 -1.491 1 89.25 247 ASN B CA 1
ATOM 4074 C C . ASN B 1 247 ? 14.906 -23.594 -0.302 1 89.25 247 ASN B C 1
ATOM 4076 O O . ASN B 1 247 ? 13.914 -24.312 -0.481 1 89.25 247 ASN B O 1
ATOM 4080 N N . ALA B 1 248 ? 15.398 -23.312 0.853 1 86.94 248 ALA B N 1
ATOM 4081 C CA . ALA B 1 248 ? 14.703 -23.766 2.053 1 86.94 248 ALA B CA 1
ATOM 4082 C C . ALA B 1 248 ? 13.32 -23.109 2.16 1 86.94 248 ALA B C 1
ATOM 4084 O O . ALA B 1 248 ? 12.336 -23.781 2.488 1 86.94 248 ALA B O 1
ATOM 4085 N N . SER B 1 249 ? 13.281 -21.891 1.868 1 89.5 249 SER B N 1
ATOM 4086 C CA . SER B 1 249 ? 12.008 -21.172 1.902 1 89.5 249 SER B CA 1
ATOM 4087 C C . SER B 1 249 ? 11.078 -21.672 0.8 1 89.5 249 SER B C 1
ATOM 4089 O O . SER B 1 249 ? 9.875 -21.812 1.02 1 89.5 249 SER B O 1
ATOM 4091 N N . ALA B 1 250 ? 11.625 -21.875 -0.343 1 92.44 250 ALA B N 1
ATOM 4092 C CA . ALA B 1 250 ? 10.836 -22.391 -1.462 1 92.44 250 ALA B CA 1
ATOM 4093 C C . ALA B 1 250 ? 10.219 -23.75 -1.123 1 92.44 250 ALA B C 1
ATOM 4095 O O . ALA B 1 250 ? 9.07 -24.016 -1.464 1 92.44 250 ALA B O 1
ATOM 4096 N N . LYS B 1 251 ? 10.977 -24.578 -0.434 1 91.75 251 LYS B N 1
ATOM 4097 C CA . LYS B 1 251 ? 10.492 -25.891 -0.017 1 91.75 251 LYS B CA 1
ATOM 4098 C C . LYS B 1 251 ? 9.312 -25.766 0.944 1 91.75 251 LYS B C 1
ATOM 4100 O O . LYS B 1 251 ? 8.32 -26.484 0.815 1 91.75 251 LYS B O 1
ATOM 4105 N N . THR B 1 252 ? 9.508 -24.875 1.85 1 89.81 252 THR B N 1
ATOM 4106 C CA . THR B 1 252 ? 8.438 -24.625 2.814 1 89.81 252 THR B CA 1
ATOM 4107 C C . THR B 1 252 ? 7.172 -24.141 2.113 1 89.81 252 THR B C 1
ATOM 4109 O O . THR B 1 252 ? 6.074 -24.625 2.402 1 89.81 252 THR B O 1
ATOM 4112 N N . LEU B 1 253 ? 7.316 -23.25 1.211 1 92.88 253 LEU B N 1
ATOM 4113 C CA . LEU B 1 253 ? 6.172 -22.734 0.466 1 92.88 253 LEU B CA 1
ATOM 4114 C C . LEU B 1 253 ? 5.488 -23.859 -0.317 1 92.88 253 LEU B C 1
ATOM 4116 O O . LEU B 1 253 ? 4.262 -23.969 -0.293 1 92.88 253 LEU B O 1
ATOM 4120 N N . ALA B 1 254 ? 6.285 -24.656 -1.003 1 94 254 ALA B N 1
ATOM 4121 C CA . ALA B 1 254 ? 5.734 -25.75 -1.791 1 94 254 ALA B CA 1
ATOM 4122 C C . ALA B 1 254 ? 4.934 -26.719 -0.913 1 94 254 ALA B C 1
ATOM 4124 O O . ALA B 1 254 ? 3.859 -27.172 -1.306 1 94 254 ALA B O 1
ATOM 4125 N N . ARG B 1 255 ? 5.473 -27 0.236 1 91.94 255 ARG B N 1
ATOM 4126 C CA . ARG B 1 255 ? 4.773 -27.875 1.18 1 91.94 255 ARG B CA 1
ATOM 4127 C C . ARG B 1 255 ? 3.438 -27.266 1.596 1 91.94 255 ARG B C 1
ATOM 4129 O O . ARG B 1 255 ? 2.41 -27.953 1.574 1 91.94 255 ARG B O 1
ATOM 4136 N N . LEU B 1 256 ? 3.439 -26 1.963 1 92.44 256 LEU B N 1
ATOM 4137 C CA . LEU B 1 256 ? 2.221 -25.312 2.389 1 92.44 256 LEU B CA 1
ATOM 4138 C C . LEU B 1 256 ? 1.161 -25.359 1.293 1 92.44 256 LEU B C 1
ATOM 4140 O O . LEU B 1 256 ? -0.008 -25.656 1.566 1 92.44 256 LEU B O 1
ATOM 4144 N N . VAL B 1 257 ? 1.598 -25.109 0.103 1 94.38 257 VAL B N 1
ATOM 4145 C CA . VAL B 1 257 ? 0.684 -25.078 -1.034 1 94.38 257 VAL B CA 1
ATOM 4146 C C . VAL B 1 257 ? 0.165 -26.484 -1.312 1 94.38 257 VAL B C 1
ATOM 4148 O O . VAL B 1 257 ? -1.033 -26.688 -1.528 1 94.38 257 VAL B O 1
ATOM 4151 N N . ALA B 1 258 ? 1.057 -27.469 -1.298 1 93.94 258 ALA B N 1
ATOM 4152 C CA . ALA B 1 258 ? 0.689 -28.844 -1.586 1 93.94 258 ALA B CA 1
ATOM 4153 C C . ALA B 1 258 ? -0.308 -29.375 -0.559 1 93.94 258 ALA B C 1
ATOM 4155 O O . ALA B 1 258 ? -1.286 -30.031 -0.917 1 93.94 258 ALA B O 1
ATOM 4156 N N . GLU B 1 259 ? -0.058 -29.062 0.65 1 91.44 259 GLU B N 1
ATOM 4157 C CA . GLU B 1 259 ? -0.906 -29.547 1.732 1 91.44 259 GLU B CA 1
ATOM 4158 C C . GLU B 1 259 ? -2.201 -28.75 1.826 1 91.44 259 GLU B C 1
ATOM 4160 O O . GLU B 1 259 ? -3.164 -29.188 2.457 1 91.44 259 GLU B O 1
ATOM 4165 N N . ASN B 1 260 ? -2.176 -27.594 1.176 1 90.94 260 ASN B N 1
ATOM 4166 C CA . ASN B 1 260 ? -3.332 -26.719 1.216 1 90.94 260 ASN B CA 1
ATOM 4167 C C . ASN B 1 260 ? -3.842 -26.516 2.641 1 90.94 260 ASN B C 1
ATOM 4169 O O . ASN B 1 260 ? -5.051 -26.516 2.875 1 90.94 260 ASN B O 1
ATOM 4173 N N . SER B 1 261 ? -2.854 -26.5 3.604 1 83.88 261 SER B N 1
ATOM 4174 C CA . SER B 1 261 ? -3.162 -26.469 5.031 1 83.88 261 SER B CA 1
ATOM 4175 C C . SER B 1 261 ? -3.029 -25.078 5.605 1 83.88 261 SER B C 1
ATOM 4177 O O . SER B 1 261 ? -2.209 -24.828 6.496 1 83.88 261 SER B O 1
ATOM 4179 N N . PHE B 1 262 ? -3.574 -24.062 4.984 1 87.25 262 PHE B N 1
ATOM 4180 C CA . PHE B 1 262 ? -3.533 -22.688 5.492 1 87.25 262 PHE B CA 1
ATOM 4181 C C . PHE B 1 262 ? -4.879 -22 5.305 1 87.25 262 PHE B C 1
ATOM 4183 O O . PHE B 1 262 ? -5.684 -22.422 4.465 1 87.25 262 PHE B O 1
ATOM 4190 N N . GLU B 1 263 ? -5.121 -21.094 6.168 1 89.06 263 GLU B N 1
ATOM 4191 C CA . GLU B 1 263 ? -6.328 -20.281 6.031 1 89.06 263 GLU B CA 1
ATOM 4192 C C . GLU B 1 263 ? -6.164 -19.234 4.941 1 89.06 263 GLU B C 1
ATOM 4194 O O . GLU B 1 263 ? -5.148 -18.531 4.895 1 89.06 263 GLU B O 1
ATOM 4199 N N . SER B 1 264 ? -7.191 -19.203 4.074 1 91.62 264 SER B N 1
ATOM 4200 C CA . SER B 1 264 ? -7.133 -18.266 2.961 1 91.62 264 SER B CA 1
ATOM 4201 C C . SER B 1 264 ? -6.988 -16.828 3.457 1 91.62 264 SER B C 1
ATOM 4203 O O . SER B 1 264 ? -7.699 -16.406 4.375 1 91.62 264 SER B O 1
ATOM 4205 N N . GLY B 1 265 ? -5.996 -16.109 2.926 1 88.56 265 GLY B N 1
ATOM 4206 C CA . GLY B 1 265 ? -5.801 -14.703 3.225 1 88.56 265 GLY B CA 1
ATOM 4207 C C . GLY B 1 265 ? -4.84 -14.461 4.371 1 88.56 265 GLY B C 1
ATOM 4208 O O . GLY B 1 265 ? -4.438 -13.32 4.625 1 88.56 265 GLY B O 1
ATOM 4209 N N . LYS B 1 266 ? -4.414 -15.469 4.965 1 84.56 266 LYS B N 1
ATOM 4210 C CA . LYS B 1 266 ? -3.578 -15.312 6.152 1 84.56 266 LYS B CA 1
ATOM 4211 C C . LYS B 1 266 ? -2.113 -15.117 5.77 1 84.56 266 LYS B C 1
ATOM 4213 O O . LYS B 1 266 ? -1.683 -15.555 4.703 1 84.56 266 LYS B O 1
ATOM 4218 N N . HIS B 1 267 ? -1.472 -14.445 6.672 1 85.56 267 HIS B N 1
ATOM 4219 C CA . HIS B 1 267 ? -0.032 -14.234 6.57 1 85.56 267 HIS B CA 1
ATOM 4220 C C . HIS B 1 267 ? 0.737 -15.32 7.316 1 85.56 267 HIS B C 1
ATOM 4222 O O . HIS B 1 267 ? 0.455 -15.594 8.484 1 85.56 267 HIS B O 1
ATOM 4228 N N . ILE B 1 268 ? 1.625 -15.969 6.633 1 82.12 268 ILE B N 1
ATOM 4229 C CA . ILE B 1 268 ? 2.447 -17 7.254 1 82.12 268 ILE B CA 1
ATOM 4230 C C . ILE B 1 268 ? 3.926 -16.656 7.082 1 82.12 268 ILE B C 1
ATOM 4232 O O . ILE B 1 268 ? 4.387 -16.406 5.965 1 82.12 268 ILE B O 1
ATOM 4236 N N . ASP B 1 269 ? 4.586 -16.641 8.188 1 77.38 269 ASP B N 1
ATOM 4237 C CA . ASP B 1 269 ? 6.016 -16.359 8.195 1 77.38 269 ASP B CA 1
ATOM 4238 C C . ASP B 1 269 ? 6.844 -17.641 8.273 1 77.38 269 ASP B C 1
ATOM 4240 O O . ASP B 1 269 ? 6.539 -18.531 9.07 1 77.38 269 ASP B O 1
ATOM 4244 N N . TYR B 1 270 ? 7.848 -17.672 7.457 1 73.12 270 TYR B N 1
ATOM 4245 C CA . TYR B 1 270 ? 8.734 -18.828 7.41 1 73.12 270 TYR B CA 1
ATOM 4246 C C . TYR B 1 270 ? 9.164 -19.25 8.812 1 73.12 270 TYR B C 1
ATOM 4248 O O . TYR B 1 270 ? 9.156 -20.438 9.148 1 73.12 270 TYR B O 1
ATOM 4256 N N . PHE B 1 271 ? 9.414 -18.25 9.609 1 68.5 271 PHE B N 1
ATOM 4257 C CA . PHE B 1 271 ? 9.961 -18.531 10.93 1 68.5 271 PHE B CA 1
ATOM 4258 C C . PHE B 1 271 ? 8.891 -19.094 11.852 1 68.5 271 PHE B C 1
ATOM 4260 O O . PHE B 1 271 ? 9.203 -19.766 12.844 1 68.5 271 PHE B O 1
ATOM 4267 N N . ASP B 1 272 ? 7.672 -18.75 11.539 1 62.44 272 ASP B N 1
ATOM 4268 C CA . ASP B 1 272 ? 6.586 -19.266 12.359 1 62.44 272 ASP B CA 1
ATOM 4269 C C . ASP B 1 272 ? 6.41 -20.766 12.148 1 62.44 272 ASP B C 1
ATOM 4271 O O . ASP B 1 272 ? 5.824 -21.453 12.992 1 62.44 272 ASP B O 1
ATOM 4275 N N . LEU B 1 273 ? 6.809 -21.188 11.07 1 62.56 273 LEU B N 1
ATOM 4276 C CA . LEU B 1 273 ? 6.621 -22.594 10.727 1 62.56 273 LEU B CA 1
ATOM 4277 C C . LEU B 1 273 ? 7.777 -23.438 11.25 1 62.56 273 LEU B C 1
ATOM 4279 O O . LEU B 1 273 ? 7.664 -24.672 11.344 1 62.56 273 LEU B O 1
ATOM 4283 N N . GLN B 1 274 ? 8.906 -22.875 11.383 1 57.28 274 GLN B N 1
ATOM 4284 C CA . GLN B 1 274 ? 10.039 -23.625 11.898 1 57.28 274 GLN B CA 1
ATOM 4285 C C . GLN B 1 274 ? 9.891 -23.875 13.391 1 57.28 274 GLN B C 1
ATOM 4287 O O . GLN B 1 274 ? 10.461 -24.844 13.922 1 57.28 274 GLN B O 1
ATOM 4292 N N . SER B 1 275 ? 9.32 -22.922 14.133 1 45.44 275 SER B N 1
ATOM 4293 C CA . SER B 1 275 ? 9.258 -23.188 15.57 1 45.44 275 SER B CA 1
ATOM 4294 C C . SER B 1 275 ? 8.367 -24.375 15.883 1 45.44 275 SER B C 1
ATOM 4296 O O . SER B 1 275 ? 8.359 -24.875 17 1 45.44 275 SER B O 1
ATOM 4298 N N . GLU B 1 276 ? 7.426 -24.703 15.164 1 35.88 276 GLU B N 1
ATOM 4299 C CA . GLU B 1 276 ? 6.699 -25.906 15.57 1 35.88 276 GLU B CA 1
ATOM 4300 C C . GLU B 1 276 ? 7.52 -27.172 15.297 1 35.88 276 GLU B C 1
ATOM 4302 O O . GLU B 1 276 ? 7.102 -28.266 15.641 1 35.88 276 GLU B O 1
ATOM 4307 N N . SER B 1 277 ? 8.555 -27.125 14.469 1 30.28 277 SER B N 1
ATOM 4308 C CA . SER B 1 277 ? 9.242 -28.406 14.523 1 30.28 277 SER B CA 1
ATOM 4309 C C . SER B 1 277 ? 10.148 -28.5 15.75 1 30.28 277 SER B C 1
ATOM 4311 O O . SER B 1 277 ? 10.766 -27.5 16.141 1 30.28 277 SER B O 1
#

InterPro domains:
  IPR002347 Short-chain dehydrogenase/reductase SDR [PF00106] (9-228)
  IPR002347 Short-chain dehydrogenase/reductase SDR [PR00081] (7-24)
  IPR002347 Short-chain dehydrogenase/reductase SDR [PR00081] (157-173)
  IPR002347 Short-chain dehydrogenase/reductase SDR [PR00081] (183-202)
  IPR002347 Short-chain dehydrogenase/reductase SDR [PR00081] (205-222)
  IPR036291 NAD(P)-binding domain superfamily [SSF51735] (3-268)
  IPR051721 Biopterin synthesis and organic compound reduction [PTHR44085] (3-274)

Organism: Phaeodactylum tricornutum (strain CCAP 1055/1) (NCBI:txid556484)

pLDDT: mean 84.81, std 14.04, range [30.28, 98.5]

Sequence (554 aa):
MPVTNLLLVITGASRGLGRAIANEFCGPSLSGYWPSLRYIRAVLIARSTSGLEETRTAIEANTRKSDLNIRVDLHSIDLSDLNTLDHKLDAVFQQIQNDQIKYDRVVLVNNAGSLGALGPCLESPSLSDMRQTVDFNVTSALWTTVRFGRFIRDDERTNDATTTIVNISSLVAVQPFPTMAIYSAVKAARDSYQEAFAQELNGDTNVKFLNYAPGPLETDMANELRKDARLDDNLKPHFQKTLIDPNASAKTLARLVAENSFESGKHIDYFDLQSESMPVTNLLLVITGASRGLGRAIANEFCGPSLSGYWPSLRYIRAVLIARSTSGLEETRTAIEANTRKSDLNIRVDLHSIDLSDLNTLDHKLDAVFQQIQNDQIKYDRVVLVNNAGSLGALGPCLESPSLSDMRQTVDFNVTSALWTTVRFGRFIRDDERTNDATTTIVNISSLVAVQPFPTMAIYSAVKAARDSYQEAFAQELNGDTNVKFLNYAPGPLETDMANELRKDARLDDNLKPHFQKTLIDPNASAKTLARLVAENSFESGKHIDYFDLQSES

Nearest PDB structures (foldseek):
  3imf-assembly1_C  TM=8.582E-01  e=5.580E-13  Bacillus anthracis str. 'Ames Ancestor'
  4pn3-assembly2_E  TM=7.739E-01  e=5.315E-12  Brucella melitensis 64/150
  4w7i-assembly2_D  TM=7.799E-01  e=1.847E-11  Sphingomonas sp. A1
  4tkl-assembly1_A-2  TM=7.969E-01  e=1.658E-10  Sphingomonas sp. A1
  6ujk-assembly1_B  TM=7.666E-01  e=4.772E-11  Mycobacterium tuberculosis H37Rv

Secondary structure (DSSP, 8-state):
----EEEEEEES-SSHHHHHHHHHHTSHHHHHH-TT--EEEEEEEES-HHHHHHHHHHHHHHTTT---EEEEEEEE--TT-HHHHHHHHHHHHHHHHTS-PPPSEEEEEE------S-S-GGG---HHHHHHHHIIIIIHHHHHHHHHHHHHHH-TTTTTSEEEEEEE--GGGTSPPTT-HHHHHHHHHHHHHHHHHHHHHTTT-SEEEEEEE--SBSSHHHHHHHH-TTS-TTTHHHHHS-PBPHHHHHHHHHHHHHHT-S-TTEEEEHHHHHTT-/----EEEEEEES-SSHHHHHHHHHHTSHHHHHH-TT--EEEEEEEES-HHHHHHHHHHHHHHHTT-S-EEEEEEEE--TT-HHHHHHHHHHHHHHHHTS-PPPSEEEEEE------S-S-GGG---HHHHHHHHIIIIIHHHHHHHHHHHHHHH-TTTTTSEEEEEEE--GGGTSPPTT-HHHHHHHHHHHHHHHHHHHHHTTT-SEEEEEEE--SBSSHHHHHHHH-TTS-TTTHHHHHS-PBPHHHHHHHHHHHHHHT-S-TTEEEEHHHHHTT-

Radius of gyration: 24.84 Å; Cα contacts (8 Å, |Δi|>4): 1172; chains: 2; bounding box: 52×76×55 Å

Solvent-accessible surface area (backbone atoms only — not comparable to full-atom values): 27572 Å² total; per-residue (Å²): 127,82,37,37,24,37,39,37,38,31,31,32,20,32,47,56,51,28,25,27,32,52,33,41,65,65,22,68,69,42,41,73,74,26,77,58,48,40,37,36,40,37,39,35,27,20,61,45,58,68,32,37,50,50,33,52,51,52,35,50,66,63,32,68,87,48,88,56,46,73,45,78,43,78,41,70,42,55,57,61,43,67,91,52,36,65,63,52,50,47,53,54,54,49,57,60,63,71,51,92,66,63,31,38,31,34,36,39,36,46,48,51,70,69,64,59,77,70,17,49,63,76,64,56,85,45,72,65,56,50,42,50,39,44,39,31,40,29,46,34,49,54,47,49,50,32,54,48,51,44,47,33,65,71,31,83,44,38,50,83,15,45,31,38,40,33,36,60,45,40,63,34,35,79,45,50,37,44,22,32,23,65,34,12,10,33,34,18,17,45,48,32,25,43,28,6,44,26,57,60,44,60,89,82,53,56,60,33,24,37,29,36,15,62,56,59,38,65,32,72,66,38,48,48,51,61,66,37,84,47,43,39,72,84,51,39,55,70,55,66,42,93,48,41,54,35,54,60,40,22,47,52,50,47,50,46,60,69,64,62,75,68,62,60,27,39,76,46,44,49,67,70,61,52,67,77,102,128,83,36,39,24,36,38,37,37,30,32,32,19,33,46,56,52,28,24,27,34,53,35,40,66,66,22,68,69,43,41,74,75,28,77,58,48,42,37,38,40,36,38,36,26,19,60,44,57,69,32,36,51,51,33,51,51,52,36,50,67,63,32,67,88,49,87,57,47,72,44,78,42,81,41,70,43,56,57,61,42,66,90,52,36,64,63,52,50,47,54,54,52,50,58,60,64,70,49,92,65,64,32,39,31,38,36,40,35,46,48,51,69,68,64,59,75,70,16,47,62,76,66,49,78,48,72,65,54,53,41,50,39,44,38,32,39,31,45,35,48,54,47,50,50,33,54,47,51,44,48,33,65,71,31,84,45,38,50,81,16,45,29,39,40,34,36,59,43,41,64,34,34,79,46,48,36,45,22,30,22,64,34,11,9,33,35,19,16,46,47,32,26,41,27,7,45,26,55,60,44,60,88,84,53,57,60,36,25,37,28,37,14,62,56,58,38,66,32,69,65,38,49,48,51,59,66,38,83,47,42,38,71,83,50,37,55,67,54,66,42,92,48,40,54,33,53,60,39,22,48,51,51,48,48,47,60,69,64,62,75,68,62,61,26,39,78,46,45,49,66,67,61,54,66,75,103

Foldseek 3Di:
DAFAEEEEEEEPLLFFLNLLLLLQLLAPVLCVLHVNHAEYEYEYEEQDPNSLVVSVVSNCVRCVPPNHHYHYHYQNDDLLPPVCLVVSLVVVLVVVLPDPAAGQEYEYEHPDADLFQFAAPVVRPDPVSLVSRLSRLAVSSLVSVVSVVVSQCPRPSRVNHQYEYEYAAAPCCVPPFGRSNSVNVSRVNVLVSQLVVQVVVPDPGSYAYEYEHLAQAPTVRLVCLLPPPRGDPVCNVSSVPDHDHSNVSSNVVSVCSSVVPDHGSDYDYPVVVVVVD/DAFAEEEEEEEPLLFFLNLLLLLQCLAPVLCVLHVNHAEYEYEYEEQDPNSLVVSVVSNCVRCVPPNHHYHYHYQNDDLLPPVCLVVSLVVVLVVVLPDPAAGQEYEYEYPDADLFFFAAPVVRDDPVSLVSRLSRLAVSSLVSVVSVVVSQCPRPSRVNHQYEYEYAAAPCCVPPFGRSNSVNVSRVNVLVSQLVVQVVVPDPGSYAYEYEHLAFAPTVRLVCLLPPPRGDPVCNVSSVPDHDHSNVSSNVVSVCSSVVPDHGSDYDYPVVVVVVD